Protein 3TQV (pdb70)

CATH classification: 3.90.1170.20 (+1 more: 3.20.20.70)

Structure (mmCIF, N/CA/C/O backbone):
data_3TQV
#
_entry.id   3TQV
#
_cell.length_a   74.780
_cell.length_b   46.474
_cell.length_c   99.814
_cell.angle_alpha   90.000
_cell.angle_beta   108.260
_cell.angle_gamma   90.000
#
_symmetry.space_group_name_H-M   'P 1 21 1'
#
loop_
_entity.id
_entity.type
_entity.pdbx_description
1 polymer 'Nicotinate-nucleotide pyrophosphorylase'
2 non-polymer 'PHOSPHATE ION'
3 water water
#
loop_
_atom_site.group_PDB
_atom_site.id
_atom_site.type_symbol
_atom_site.label_atom_id
_atom_site.label_alt_id
_atom_site.label_comp_id
_atom_site.label_asym_id
_atom_site.label_entity_id
_atom_site.label_seq_id
_atom_site.pdbx_PDB_ins_code
_atom_site.Cartn_x
_atom_site.Cartn_y
_atom_site.Cartn_z
_atom_site.occupancy
_atom_site.B_iso_or_equiv
_atom_site.auth_seq_id
_atom_site.auth_comp_id
_atom_site.auth_asym_id
_atom_site.auth_atom_id
_atom_site.pdbx_PDB_model_num
ATOM 1 N N . ASN A 1 7 ? -13.227 14.098 13.050 1.00 36.67 7 ASN A N 1
ATOM 2 C CA . ASN A 1 7 ? -14.013 13.193 12.216 1.00 36.75 7 ASN A CA 1
ATOM 3 C C . ASN A 1 7 ? -14.805 12.117 12.994 1.00 36.70 7 ASN A C 1
ATOM 4 O O . ASN A 1 7 ? -16.033 11.975 12.844 1.00 36.83 7 ASN A O 1
ATOM 9 N N . THR A 1 8 ? -14.072 11.331 13.780 1.00 36.54 8 THR A N 1
ATOM 10 C CA . THR A 1 8 ? -14.639 10.374 14.729 1.00 36.50 8 THR A CA 1
ATOM 11 C C . THR A 1 8 ? -14.756 11.066 16.101 1.00 36.44 8 THR A C 1
ATOM 12 O O . THR A 1 8 ? -14.131 12.102 16.331 1.00 36.41 8 THR A O 1
ATOM 16 N N . ASP A 1 9 ? -15.540 10.496 17.008 1.00 43.92 9 ASP A N 1
ATOM 17 C CA . ASP A 1 9 ? -15.585 10.977 18.383 1.00 50.67 9 ASP A CA 1
ATOM 18 C C . ASP A 1 9 ? -14.236 10.827 19.057 1.00 50.88 9 ASP A C 1
ATOM 19 O O . ASP A 1 9 ? -13.678 9.735 19.076 1.00 44.22 9 ASP A O 1
ATOM 24 N N . GLN A 1 10 ? -13.712 11.906 19.630 1.00 36.32 10 GLN A N 1
ATOM 25 C CA . GLN A 1 10 ? -12.454 11.814 20.365 1.00 32.57 10 GLN A CA 1
ATOM 26 C C . GLN A 1 10 ? -12.694 11.760 21.875 1.00 34.60 10 GLN A C 1
ATOM 27 O O . GLN A 1 10 ? -13.628 12.363 22.396 1.00 34.52 10 GLN A O 1
ATOM 33 N N . ILE A 1 11 ? -11.846 11.011 22.568 1.00 29.41 11 ILE A N 1
ATOM 34 C CA . ILE A 1 11 ? -12.063 10.681 23.968 1.00 26.33 11 ILE A CA 1
ATOM 35 C C . ILE A 1 11 ? -11.156 11.531 24.844 1.00 33.76 11 ILE A C 1
ATOM 36 O O . ILE A 1 11 ? -9.988 11.199 25.075 1.00 32.16 11 ILE A O 1
ATOM 41 N N . ASN A 1 12 ? -11.712 12.635 25.324 1.00 28.15 12 ASN A N 1
ATOM 42 C CA . ASN A 1 12 ? -10.956 13.619 26.079 1.00 25.97 12 ASN A CA 1
ATOM 43 C C . ASN A 1 12 ? -11.242 13.535 27.579 1.00 32.42 12 ASN A C 1
ATOM 44 O O . ASN A 1 12 ? -10.737 14.327 28.378 1.00 33.55 12 ASN A O 1
ATOM 49 N N . LYS A 1 13 ? -12.053 12.545 27.934 1.00 34.88 13 LYS A N 1
ATOM 50 C CA . LYS A 1 13 ? -12.365 12.226 29.314 1.00 34.99 13 LYS A CA 1
ATOM 51 C C . LYS A 1 13 ? -12.979 10.831 29.384 1.00 33.52 13 LYS A C 1
ATOM 52 O O . LYS A 1 13 ? -13.809 10.459 28.556 1.00 36.07 13 LYS A O 1
ATOM 58 N N . VAL A 1 14 ? -12.573 10.065 30.383 1.00 21.17 14 VAL A N 1
ATOM 59 C CA . VAL A 1 14 ? -13.185 8.780 30.658 1.00 17.35 14 VAL A CA 1
ATOM 60 C C . VAL A 1 14 ? -14.411 8.944 31.548 1.00 22.02 14 VAL A C 1
ATOM 61 O O . VAL A 1 14 ? -14.320 9.520 32.631 1.00 29.14 14 VAL A O 1
ATOM 65 N N . PRO A 1 15 ? -15.556 8.416 31.112 1.00 30.67 15 PRO A N 1
ATOM 66 C CA . PRO A 1 15 ? -16.800 8.645 31.859 1.00 28.45 15 PRO A CA 1
ATOM 67 C C . PRO A 1 15 ? -16.684 8.196 33.317 1.00 23.31 15 PRO A C 1
ATOM 68 O O . PRO A 1 15 ? -16.103 7.140 33.591 1.00 23.47 15 PRO A O 1
ATOM 72 N N . ASN A 1 16 ? -17.244 8.980 34.236 1.00 21.58 16 ASN A N 1
ATOM 73 C CA . ASN A 1 16 ? -17.044 8.728 35.656 1.00 20.41 16 ASN A CA 1
ATOM 74 C C . ASN A 1 16 ? -17.292 7.286 36.074 1.00 14.32 16 ASN A C 1
ATOM 75 O O . ASN A 1 16 ? -16.458 6.682 36.749 1.00 13.19 16 ASN A O 1
ATOM 80 N N . ASP A 1 17 ? -18.431 6.726 35.687 1.00 39.90 17 ASP A N 1
ATOM 81 C CA . ASP A 1 17 ? -18.778 5.403 36.193 1.00 39.10 17 ASP A CA 1
ATOM 82 C C . ASP A 1 17 ? -17.793 4.331 35.747 1.00 38.59 17 ASP A C 1
ATOM 83 O O . ASP A 1 17 ? -17.434 3.454 36.531 1.00 41.63 17 ASP A O 1
ATOM 88 N N . ILE A 1 18 ? -17.335 4.409 34.505 1.00 24.42 18 ILE A N 1
ATOM 89 C CA . ILE A 1 18 ? -16.239 3.551 34.093 1.00 25.04 18 ILE A CA 1
ATOM 90 C C . ILE A 1 18 ? -15.077 3.647 35.100 1.00 22.49 18 ILE A C 1
ATOM 91 O O . ILE A 1 18 ? -14.626 2.629 35.613 1.00 22.73 18 ILE A O 1
ATOM 96 N N . VAL A 1 19 ? -14.608 4.857 35.401 1.00 15.92 19 VAL A N 1
ATOM 97 C CA . VAL A 1 19 ? -13.512 5.025 36.353 1.00 17.95 19 VAL A CA 1
ATOM 98 C C . VAL A 1 19 ? -13.880 4.450 37.715 1.00 17.73 19 VAL A C 1
ATOM 99 O O . VAL A 1 19 ? -13.060 3.828 38.392 1.00 16.79 19 VAL A O 1
ATOM 103 N N . THR A 1 20 ? -15.125 4.646 38.114 1.00 17.74 20 THR A N 1
ATOM 104 C CA . THR A 1 20 ? -15.555 4.177 39.413 1.00 19.63 20 THR A CA 1
ATOM 105 C C . THR A 1 20 ? -15.569 2.659 39.505 1.00 21.77 20 THR A C 1
ATOM 106 O O . THR A 1 20 ? -15.042 2.073 40.462 1.00 21.33 20 THR A O 1
ATOM 110 N N . ARG A 1 21 ? -16.171 2.031 38.501 1.00 24.84 21 ARG A N 1
ATOM 111 C CA . ARG A 1 21 ? -16.326 0.584 38.466 1.00 26.60 21 ARG A CA 1
ATOM 112 C C . ARG A 1 21 ? -14.965 -0.114 38.353 1.00 24.33 21 ARG A C 1
ATOM 113 O O . ARG A 1 21 ? -14.720 -1.139 38.996 1.00 29.72 21 ARG A O 1
ATOM 121 N N . LEU A 1 22 ? -14.071 0.453 37.548 1.00 23.03 22 LEU A N 1
ATOM 122 C CA . LEU A 1 22 ? -12.727 -0.088 37.439 1.00 22.19 22 LEU A CA 1
ATOM 123 C C . LEU A 1 22 ? -12.001 -0.041 38.783 1.00 23.99 22 LEU A C 1
ATOM 124 O O . LEU A 1 22 ? -11.555 -1.070 39.289 1.00 22.51 22 LEU A O 1
ATOM 129 N N . VAL A 1 23 ? -11.893 1.152 39.358 1.00 18.92 23 VAL A N 1
ATOM 130 C CA . VAL A 1 23 ? -11.238 1.330 40.652 1.00 16.78 23 VAL A CA 1
ATOM 131 C C . VAL A 1 23 ? -11.838 0.433 41.745 1.00 16.90 23 VAL A C 1
ATOM 132 O O . VAL A 1 23 ? -11.110 -0.228 42.490 1.00 19.00 23 VAL A O 1
ATOM 136 N N . ARG A 1 24 ? -13.162 0.393 41.830 1.00 14.31 24 ARG A N 1
ATOM 137 C CA . ARG A 1 24 ? -13.822 -0.506 42.777 1.00 16.06 24 ARG A CA 1
ATOM 138 C C . ARG A 1 24 ? -13.376 -1.984 42.660 1.00 13.88 24 ARG A C 1
ATOM 139 O O . ARG A 1 24 ? -12.982 -2.612 43.651 1.00 11.67 24 ARG A O 1
ATOM 147 N N . GLU A 1 25 ? -13.440 -2.549 41.460 1.00 19.90 25 GLU A N 1
ATOM 148 C CA . GLU A 1 25 ? -13.066 -3.950 41.282 1.00 27.53 25 GLU A CA 1
ATOM 149 C C . GLU A 1 25 ? -11.577 -4.226 41.554 1.00 21.65 25 GLU A C 1
ATOM 150 O O . GLU A 1 25 ? -11.214 -5.293 42.051 1.00 17.85 25 GLU A O 1
ATOM 156 N N . SER A 1 26 ? -10.722 -3.257 41.244 1.00 19.03 26 SER A N 1
ATOM 157 C CA . SER A 1 26 ? -9.285 -3.431 41.417 1.00 14.51 26 SER A CA 1
ATOM 158 C C . SER A 1 26 ? -8.886 -3.296 42.870 1.00 16.01 26 SER A C 1
ATOM 159 O O . SER A 1 26 ? -7.926 -3.930 43.315 1.00 16.93 26 SER A O 1
ATOM 162 N N . LEU A 1 27 ? -9.617 -2.463 43.609 1.00 15.93 27 LEU A N 1
ATOM 163 C CA . LEU A 1 27 ? -9.448 -2.384 45.063 1.00 16.76 27 LEU A CA 1
ATOM 164 C C . LEU A 1 27 ? -9.930 -3.700 45.691 1.00 15.52 27 LEU A C 1
ATOM 165 O O . LEU A 1 27 ? -9.227 -4.328 46.494 1.00 15.04 27 LEU A O 1
ATOM 170 N N . ALA A 1 28 ? -11.122 -4.132 45.301 1.00 17.85 28 ALA A N 1
ATOM 171 C CA . ALA A 1 28 ? -11.680 -5.362 45.840 1.00 16.47 28 ALA A CA 1
ATOM 172 C C . ALA A 1 28 ? -10.715 -6.531 45.648 1.00 16.28 28 ALA A C 1
ATOM 173 O O . ALA A 1 28 ? -10.428 -7.279 46.586 1.00 22.63 28 ALA A O 1
ATOM 175 N N . GLU A 1 29 ? -10.208 -6.680 44.433 1.00 21.89 29 GLU A N 1
ATOM 176 C CA . GLU A 1 29 ? -9.362 -7.807 44.097 1.00 22.78 29 GLU A CA 1
ATOM 177 C C . GLU A 1 29 ? -8.055 -7.768 44.877 1.00 18.10 29 GLU A C 1
ATOM 178 O O . GLU A 1 29 ? -7.401 -8.802 45.053 1.00 23.64 29 GLU A O 1
ATOM 184 N N . ASP A 1 30 ? -7.648 -6.587 45.330 1.00 15.42 30 ASP A N 1
ATOM 185 C CA . ASP A 1 30 ? -6.393 -6.494 46.077 1.00 13.99 30 ASP A CA 1
ATOM 186 C C . ASP A 1 30 ? -6.629 -6.544 47.610 1.00 15.31 30 ASP A C 1
ATOM 187 O O . ASP A 1 30 ? -5.840 -7.141 48.356 1.00 17.71 30 ASP A O 1
ATOM 192 N N . ILE A 1 31 ? -7.727 -5.935 48.052 1.00 10.18 31 ILE A N 1
ATOM 193 C CA . ILE A 1 31 ? -7.915 -5.614 49.460 1.00 15.31 31 ILE A CA 1
ATOM 194 C C . ILE A 1 31 ? -8.686 -6.717 50.192 1.00 18.40 31 ILE A C 1
ATOM 195 O O . ILE A 1 31 ? -8.313 -7.110 51.308 1.00 17.57 31 ILE A O 1
ATOM 200 N N . ALA A 1 32 ? -9.765 -7.199 49.569 1.00 23.66 32 ALA A N 1
ATOM 201 C CA . ALA A 1 32 ? -10.674 -8.146 50.212 1.00 23.67 32 ALA A CA 1
ATOM 202 C C . ALA A 1 32 ? -11.034 -7.698 51.630 1.00 30.73 32 ALA A C 1
ATOM 203 O O . ALA A 1 32 ? -11.298 -6.520 51.860 1.00 28.29 32 ALA A O 1
ATOM 205 N N . THR A 1 33 ? -11.035 -8.635 52.573 1.00 29.35 33 THR A N 1
ATOM 206 C CA . THR A 1 33 ? -11.370 -8.339 53.967 1.00 28.54 33 THR A CA 1
ATOM 207 C C . THR A 1 33 ? -10.554 -7.197 54.578 1.00 38.37 33 THR A C 1
ATOM 208 O O . THR A 1 33 ? -10.956 -6.621 55.599 1.00 44.60 33 THR A O 1
ATOM 212 N N . GLY A 1 34 ? -9.404 -6.887 53.980 1.00 27.66 34 GLY A N 1
ATOM 213 C CA . GLY A 1 34 ? -8.632 -5.739 54.408 1.00 23.71 34 GLY A CA 1
ATOM 214 C C . GLY A 1 34 ? -7.148 -6.004 54.405 1.00 21.96 34 GLY A C 1
ATOM 215 O O . GLY A 1 34 ? -6.747 -7.146 54.570 1.00 21.79 34 GLY A O 1
ATOM 216 N N . ASP A 1 35 ? -6.348 -4.953 54.204 1.00 22.38 35 ASP A N 1
ATOM 217 C CA . ASP A 1 35 ? -4.891 -5.056 54.212 1.00 20.73 35 ASP A CA 1
ATOM 218 C C . ASP A 1 35 ? -4.351 -5.395 55.601 1.00 27.12 35 ASP A C 1
ATOM 219 O O . ASP A 1 35 ? -4.263 -4.534 56.486 1.00 32.36 35 ASP A O 1
ATOM 224 N N . ILE A 1 36 ? -3.961 -6.653 55.766 1.00 27.40 36 ILE A N 1
ATOM 225 C CA . ILE A 1 36 ? -3.521 -7.150 57.058 1.00 31.53 36 ILE A CA 1
ATOM 226 C C . ILE A 1 36 ? -2.177 -6.593 57.531 1.00 33.83 36 ILE A C 1
ATOM 227 O O . ILE A 1 36 ? -1.942 -6.530 58.733 1.00 36.56 36 ILE A O 1
ATOM 232 N N . THR A 1 37 ? -1.308 -6.192 56.602 1.00 26.01 37 THR A N 1
ATOM 233 C CA . THR A 1 37 ? 0.054 -5.758 56.944 1.00 27.38 37 THR A CA 1
ATOM 234 C C . THR A 1 37 ? 0.088 -4.300 57.416 1.00 30.11 37 THR A C 1
ATOM 235 O O . THR A 1 37 ? 1.026 -3.871 58.097 1.00 28.35 37 THR A O 1
ATOM 239 N N . ALA A 1 38 ? -0.954 -3.555 57.048 1.00 33.58 38 ALA A N 1
ATOM 240 C CA . ALA A 1 38 ? -1.097 -2.146 57.412 1.00 31.91 38 ALA A CA 1
ATOM 241 C C . ALA A 1 38 ? -1.377 -1.927 58.898 1.00 36.96 38 ALA A C 1
ATOM 242 O O . ALA A 1 38 ? -1.158 -0.836 59.423 1.00 36.03 38 ALA A O 1
ATOM 244 N N . GLN A 1 39 ? -1.859 -2.963 59.571 1.00 37.62 39 GLN A N 1
ATOM 245 C CA . GLN A 1 39 ? -2.167 -2.866 60.989 1.00 41.73 39 GLN A CA 1
ATOM 246 C C . GLN A 1 39 ? -0.919 -2.766 61.855 1.00 43.25 39 GLN A C 1
ATOM 247 O O . GLN A 1 39 ? -0.981 -2.379 63.023 1.00 49.86 39 GLN A O 1
ATOM 253 N N . LEU A 1 40 ? 0.212 -3.115 61.260 1.00 33.34 40 LEU A N 1
ATOM 254 C CA . LEU A 1 40 ? 1.496 -3.077 61.928 1.00 38.96 40 LEU A CA 1
ATOM 255 C C . LEU A 1 40 ? 2.026 -1.652 61.926 1.00 35.78 40 LEU A C 1
ATOM 256 O O . LEU A 1 40 ? 2.861 -1.284 62.758 1.00 47.36 40 LEU A O 1
ATOM 261 N N . ALA A 1 41 ? 1.532 -0.853 60.985 1.00 20.31 41 ALA A N 1
ATOM 262 C CA . ALA A 1 41 ? 1.941 0.537 60.862 1.00 21.06 41 ALA A CA 1
ATOM 263 C C . ALA A 1 41 ? 1.161 1.447 61.809 1.00 26.85 41 ALA A C 1
ATOM 264 O O . ALA A 1 41 ? 0.017 1.163 62.170 1.00 24.68 41 ALA A O 1
ATOM 266 N N . GLU A 1 42 ? 1.808 2.543 62.200 1.00 47.27 42 GLU A N 1
ATOM 267 C CA . GLU A 1 42 ? 1.243 3.528 63.113 1.00 48.38 42 GLU A CA 1
ATOM 268 C C . GLU A 1 42 ? -0.015 4.184 62.565 1.00 44.65 42 GLU A C 1
ATOM 269 O O . GLU A 1 42 ? -0.032 4.647 61.435 1.00 42.15 42 GLU A O 1
ATOM 275 N N . ASP A 1 43 ? -1.061 4.250 63.374 1.00 44.96 43 ASP A N 1
ATOM 276 C CA . ASP A 1 43 ? -2.290 4.903 62.943 1.00 41.19 43 ASP A CA 1
ATOM 277 C C . ASP A 1 43 ? -2.139 6.430 62.976 1.00 44.57 43 ASP A C 1
ATOM 278 O O . ASP A 1 43 ? -2.866 7.121 63.683 1.00 50.00 43 ASP A O 1
ATOM 283 N N . ILE A 1 44 ? -1.202 6.946 62.187 1.00 43.38 44 ILE A N 1
ATOM 284 C CA . ILE A 1 44 ? -0.782 8.343 62.257 1.00 44.01 44 ILE A CA 1
ATOM 285 C C . ILE A 1 44 ? -0.844 9.005 60.878 1.00 41.66 44 ILE A C 1
ATOM 286 O O . ILE A 1 44 ? -0.799 8.331 59.860 1.00 36.57 44 ILE A O 1
ATOM 291 N N . ASP A 1 45 ? -0.962 10.324 60.834 1.00 38.39 45 ASP A N 1
ATOM 292 C CA . ASP A 1 45 ? -0.857 11.013 59.555 1.00 37.45 45 ASP A CA 1
ATOM 293 C C . ASP A 1 45 ? 0.594 11.113 59.112 1.00 40.31 45 ASP A C 1
ATOM 294 O O . ASP A 1 45 ? 1.507 11.261 59.929 1.00 44.01 45 ASP A O 1
ATOM 299 N N . THR A 1 46 ? 0.802 11.025 57.809 1.00 29.85 46 THR A N 1
ATOM 300 C CA . THR A 1 46 ? 2.119 11.242 57.237 1.00 22.12 46 THR A CA 1
ATOM 301 C C . THR A 1 46 ? 1.996 11.875 55.858 1.00 24.07 46 THR A C 1
ATOM 302 O O . THR A 1 46 ? 0.932 12.354 55.455 1.00 26.01 46 THR A O 1
ATOM 306 N N . THR A 1 47 ? 3.092 11.853 55.128 1.00 18.93 47 THR A N 1
ATOM 307 C CA . THR A 1 47 ? 3.169 12.548 53.867 1.00 18.44 47 THR A CA 1
ATOM 308 C C . THR A 1 47 ? 3.767 11.579 52.876 1.00 14.36 47 THR A C 1
ATOM 309 O O . THR A 1 47 ? 4.391 10.598 53.281 1.00 12.67 47 THR A O 1
ATOM 313 N N . ALA A 1 48 ? 3.593 11.837 51.583 1.00 16.76 48 ALA A N 1
ATOM 314 C CA . ALA A 1 48 ? 4.277 11.025 50.578 1.00 13.90 48 ALA A CA 1
ATOM 315 C C . ALA A 1 48 ? 4.309 11.680 49.212 1.00 11.97 48 ALA A C 1
ATOM 316 O O . ALA A 1 48 ? 3.565 12.592 48.940 1.00 15.20 48 ALA A O 1
ATOM 318 N N . PHE A 1 49 ? 5.172 11.192 48.343 1.00 22.05 49 PHE A N 1
ATOM 319 C CA . PHE A 1 49 ? 5.196 11.687 46.984 1.00 26.03 49 PHE A CA 1
ATOM 320 C C . PHE A 1 49 ? 5.473 10.549 46.010 1.00 22.69 49 PHE A C 1
ATOM 321 O O . PHE A 1 49 ? 6.044 9.521 46.378 1.00 16.21 49 PHE A O 1
ATOM 329 N N . CYS A 1 50 ? 5.024 10.722 44.774 1.00 21.05 50 CYS A N 1
ATOM 330 C CA . CYS A 1 50 ? 5.198 9.695 43.766 1.00 22.80 50 CYS A CA 1
ATOM 331 C C . CYS A 1 50 ? 6.132 10.221 42.702 1.00 18.61 50 CYS A C 1
ATOM 332 O O . CYS A 1 50 ? 5.939 11.324 42.179 1.00 20.43 50 CYS A O 1
ATOM 335 N N . ILE A 1 51 ? 7.144 9.427 42.384 1.00 12.80 51 ILE A N 1
ATOM 336 C CA . ILE A 1 51 ? 8.139 9.843 41.429 1.00 16.98 51 ILE A CA 1
ATOM 337 C C . ILE A 1 51 ? 8.170 8.905 40.223 1.00 16.25 51 ILE A C 1
ATOM 338 O O . ILE A 1 51 ? 7.992 7.688 40.370 1.00 12.35 51 ILE A O 1
ATOM 343 N N . THR A 1 52 ? 8.379 9.473 39.036 1.00 24.06 52 THR A N 1
ATOM 344 C CA . THR A 1 52 ? 8.637 8.686 37.822 1.00 22.25 52 THR A CA 1
ATOM 345 C C . THR A 1 52 ? 10.132 8.479 37.662 1.00 26.88 52 THR A C 1
ATOM 346 O O . THR A 1 52 ? 10.892 9.410 37.846 1.00 22.25 52 THR A O 1
ATOM 350 N N . ARG A 1 53 ? 10.556 7.273 37.301 1.00 23.60 53 ARG A N 1
ATOM 351 C CA . ARG A 1 53 ? 11.977 7.011 37.098 1.00 22.05 53 ARG A CA 1
ATOM 352 C C . ARG A 1 53 ? 12.394 7.076 35.613 1.00 19.02 53 ARG A C 1
ATOM 353 O O . ARG A 1 53 ? 13.480 6.639 35.232 1.00 15.82 53 ARG A O 1
ATOM 361 N N . GLU A 1 54 ? 11.528 7.634 34.780 1.00 17.05 54 GLU A N 1
ATOM 362 C CA . GLU A 1 54 ? 11.840 7.812 33.363 1.00 20.40 54 GLU A CA 1
ATOM 363 C C . GLU A 1 54 ? 10.966 8.898 32.759 1.00 19.79 54 GLU A C 1
ATOM 364 O O . GLU A 1 54 ? 9.953 9.269 33.324 1.00 22.78 54 GLU A O 1
ATOM 370 N N . GLU A 1 55 ? 11.372 9.420 31.613 1.00 30.48 55 GLU A N 1
ATOM 371 C CA . GLU A 1 55 ? 10.548 10.402 30.944 1.00 32.85 55 GLU A CA 1
ATOM 372 C C . GLU A 1 55 ? 9.265 9.733 30.499 1.00 29.96 55 GLU A C 1
ATOM 373 O O . GLU A 1 55 ? 9.249 8.541 30.178 1.00 31.22 55 GLU A O 1
ATOM 387 N N . ILE A 1 57 ? 4.697 10.415 29.408 1.00 21.04 57 ILE A N 1
ATOM 388 C CA . ILE A 1 57 ? 3.471 11.215 29.325 1.00 16.36 57 ILE A CA 1
ATOM 389 C C . ILE A 1 57 ? 2.495 10.724 30.371 1.00 14.65 57 ILE A C 1
ATOM 390 O O . ILE A 1 57 ? 2.237 9.527 30.476 1.00 18.53 57 ILE A O 1
ATOM 395 N N . LEU A 1 58 ? 1.932 11.645 31.133 1.00 13.87 58 LEU A N 1
ATOM 396 C CA . LEU A 1 58 ? 1.080 11.254 32.242 1.00 16.59 58 LEU A CA 1
ATOM 397 C C . LEU A 1 58 ? -0.364 10.958 31.830 1.00 17.45 58 LEU A C 1
ATOM 398 O O . LEU A 1 58 ? -0.969 11.669 31.021 1.00 22.04 58 LEU A O 1
ATOM 403 N N . CYS A 1 59 ? -0.895 9.878 32.381 1.00 15.99 59 CYS A N 1
ATOM 404 C CA . CYS A 1 59 ? -2.283 9.515 32.185 1.00 15.33 59 CYS A CA 1
ATOM 405 C C . CYS A 1 59 ? -2.747 8.653 33.373 1.00 14.14 59 CYS A C 1
ATOM 406 O O . CYS A 1 59 ? -1.993 7.797 33.848 1.00 17.13 59 CYS A O 1
ATOM 409 N N . GLY A 1 60 ? -3.969 8.904 33.860 1.00 16.41 60 GLY A N 1
ATOM 410 C CA . GLY A 1 60 ? -4.521 8.198 35.009 1.00 20.33 60 GLY A CA 1
ATOM 411 C C . GLY A 1 60 ? -4.880 9.018 36.249 1.00 24.46 60 GLY A C 1
ATOM 412 O O . GLY A 1 60 ? -5.322 8.455 37.250 1.00 24.70 60 GLY A O 1
ATOM 413 N N . GLN A 1 61 ? -4.688 10.338 36.195 1.00 23.19 61 GLN A N 1
ATOM 414 C CA . GLN A 1 61 ? -5.202 11.230 37.239 1.00 27.08 61 GLN A CA 1
ATOM 415 C C . GLN A 1 61 ? -6.557 10.774 37.784 1.00 28.45 61 GLN A C 1
ATOM 416 O O . GLN A 1 61 ? -6.677 10.427 38.962 1.00 29.97 61 GLN A O 1
ATOM 422 N N . ASP A 1 62 ? -7.566 10.791 36.914 1.00 27.54 62 ASP A N 1
ATOM 423 C CA . ASP A 1 62 ? -8.933 10.420 37.279 1.00 29.66 62 ASP A CA 1
ATOM 424 C C . ASP A 1 62 ? -9.010 9.134 38.106 1.00 26.37 62 ASP A C 1
ATOM 425 O O . ASP A 1 62 ? -9.862 9.003 38.993 1.00 24.36 62 ASP A O 1
ATOM 430 N N . PHE A 1 63 ? -8.121 8.188 37.810 1.00 25.98 63 PHE A N 1
ATOM 431 C CA . PHE A 1 63 ? -8.114 6.896 38.495 1.00 27.46 63 PHE A CA 1
ATOM 432 C C . PHE A 1 63 ? -7.453 6.963 39.876 1.00 21.30 63 PHE A C 1
ATOM 433 O O . PHE A 1 63 ? -7.945 6.392 40.841 1.00 18.97 63 PHE A O 1
ATOM 441 N N . ALA A 1 64 ? -6.323 7.651 39.954 1.00 11.89 64 ALA A N 1
ATOM 442 C CA . ALA A 1 64 ? -5.653 7.877 41.228 1.00 13.60 64 ALA A CA 1
ATOM 443 C C . ALA A 1 64 ? -6.582 8.604 42.209 1.00 15.25 64 ALA A C 1
ATOM 444 O O . ALA A 1 64 ? -6.810 8.117 43.329 1.00 13.71 64 ALA A O 1
ATOM 446 N N . ASN A 1 65 ? -7.114 9.753 41.772 1.00 20.87 65 ASN A N 1
ATOM 447 C CA . ASN A 1 65 ? -8.120 10.505 42.522 1.00 28.73 65 ASN A CA 1
ATOM 448 C C . ASN A 1 65 ? -9.252 9.602 43.015 1.00 26.87 65 ASN A C 1
ATOM 449 O O . ASN A 1 65 ? -9.619 9.621 44.201 1.00 26.37 65 ASN A O 1
ATOM 454 N N . GLU A 1 66 ? -9.816 8.830 42.085 1.00 29.67 66 GLU A N 1
ATOM 455 C CA . GLU A 1 66 ? -10.978 8.011 42.374 1.00 26.91 66 GLU A CA 1
ATOM 456 C C . GLU A 1 66 ? -10.645 6.917 43.372 1.00 28.42 66 GLU A C 1
ATOM 457 O O . GLU A 1 66 ? -11.442 6.621 44.263 1.00 30.12 66 GLU A O 1
ATOM 463 N N . VAL A 1 67 ? -9.462 6.331 43.242 1.00 14.92 67 VAL A N 1
ATOM 464 C CA . VAL A 1 67 ? -8.977 5.409 44.264 1.00 13.42 67 VAL A CA 1
ATOM 465 C C . VAL A 1 67 ? -8.987 6.075 45.635 1.00 13.81 67 VAL A C 1
ATOM 466 O O . VAL A 1 67 ? -9.535 5.516 46.596 1.00 14.24 67 VAL A O 1
ATOM 470 N N . ILE A 1 68 ? -8.379 7.258 45.731 1.00 16.72 68 ILE A N 1
ATOM 471 C CA . ILE A 1 68 ? -8.334 7.993 47.000 1.00 15.73 68 ILE A CA 1
ATOM 472 C C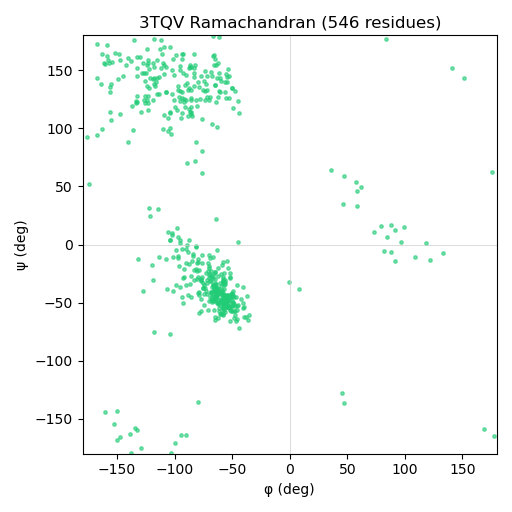 . ILE A 1 68 ? -9.729 8.100 47.607 1.00 19.62 68 ILE A C 1
ATOM 473 O O . ILE A 1 68 ? -9.954 7.750 48.772 1.00 18.33 68 ILE A O 1
ATOM 478 N N . ASN A 1 69 ? -10.651 8.583 46.776 1.00 27.25 69 ASN A N 1
ATOM 479 C CA . ASN A 1 69 ? -12.054 8.823 47.112 1.00 23.97 69 ASN A CA 1
ATOM 480 C C . ASN A 1 69 ? -12.800 7.598 47.649 1.00 22.12 69 ASN A C 1
ATOM 481 O O . ASN A 1 69 ? -13.717 7.721 48.459 1.00 24.70 69 ASN A O 1
ATOM 486 N N . GLN A 1 70 ? -12.425 6.417 47.167 1.00 14.23 70 GLN A N 1
ATOM 487 C CA . GLN A 1 70 ? -13.086 5.191 47.586 1.00 14.00 70 GLN A CA 1
ATOM 488 C C . GLN A 1 70 ? -12.445 4.663 48.853 1.00 13.11 70 GLN A C 1
ATOM 489 O O . GLN A 1 70 ? -13.141 4.112 49.726 1.00 12.76 70 GLN A O 1
ATOM 495 N N . LEU A 1 71 ? -11.131 4.862 48.970 1.00 20.70 71 LEU A N 1
ATOM 496 C CA . LEU A 1 71 ? -10.420 4.437 50.165 1.00 21.41 71 LEU A CA 1
ATOM 497 C C . LEU A 1 71 ? -10.554 5.370 51.379 1.00 23.14 71 LEU A C 1
ATOM 498 O O . LEU A 1 71 ? -11.007 4.951 52.443 1.00 24.14 71 LEU A O 1
ATOM 503 N N . ASP A 1 72 ? -10.154 6.625 51.232 1.00 15.41 72 ASP A N 1
ATOM 504 C CA . ASP A 1 72 ? -10.119 7.531 52.370 1.00 17.59 72 ASP A CA 1
ATOM 505 C C . ASP A 1 72 ? -10.037 8.983 51.905 1.00 22.61 72 ASP A C 1
ATOM 506 O O . ASP A 1 72 ? -8.956 9.492 51.561 1.00 24.47 72 ASP A O 1
ATOM 511 N N . LYS A 1 73 ? -11.196 9.639 51.910 1.00 22.00 73 LYS A N 1
ATOM 512 C CA . LYS A 1 73 ? -11.323 11.025 51.456 1.00 30.85 73 LYS A CA 1
ATOM 513 C C . LYS A 1 73 ? -10.517 11.998 52.323 1.00 27.82 73 LYS A C 1
ATOM 514 O O . LYS A 1 73 ? -10.418 13.177 52.020 1.00 29.92 73 LYS A O 1
ATOM 520 N N . ASN A 1 74 ? -9.919 11.482 53.385 1.00 27.37 74 ASN A N 1
ATOM 521 C CA . ASN A 1 74 ? -9.036 12.279 54.217 1.00 32.42 74 ASN A CA 1
ATOM 522 C C . ASN A 1 74 ? -7.626 12.464 53.655 1.00 32.30 74 ASN A C 1
ATOM 523 O O . ASN A 1 74 ? -6.888 13.327 54.125 1.00 34.23 74 ASN A O 1
ATOM 528 N N . ILE A 1 75 ? -7.255 11.658 52.657 1.00 24.17 75 ILE A N 1
ATOM 529 C CA . ILE A 1 75 ? -6.001 11.861 51.935 1.00 26.40 75 ILE A CA 1
ATOM 530 C C . ILE A 1 75 ? -6.110 13.099 51.043 1.00 30.57 75 ILE A C 1
ATOM 531 O O . ILE A 1 75 ? -7.046 13.225 50.260 1.00 28.63 75 ILE A O 1
ATOM 536 N N . GLN A 1 76 ? -5.159 14.020 51.177 1.00 46.68 76 GLN A N 1
ATOM 537 C CA . GLN A 1 76 ? -5.079 15.167 50.282 1.00 44.89 76 GLN A CA 1
ATOM 538 C C . GLN A 1 76 ? -4.070 14.888 49.180 1.00 39.44 76 GLN A C 1
ATOM 539 O O . GLN A 1 76 ? -2.958 14.441 49.448 1.00 45.41 76 GLN A O 1
ATOM 545 N N . ILE A 1 77 ? -4.455 15.168 47.941 1.00 29.32 77 ILE A N 1
ATOM 546 C CA . ILE A 1 77 ? -3.556 14.994 46.806 1.00 26.33 77 ILE A CA 1
ATOM 547 C C . ILE A 1 77 ? -3.298 16.327 46.113 1.00 20.94 77 ILE A C 1
ATOM 548 O O . ILE A 1 77 ? -4.208 17.133 45.933 1.00 17.34 77 ILE A O 1
ATOM 553 N N . THR A 1 78 ? -2.049 16.564 45.739 1.00 20.92 78 THR A N 1
ATOM 554 C CA . THR A 1 78 ? -1.705 17.733 44.957 1.00 20.22 78 THR A CA 1
ATOM 555 C C . THR A 1 78 ? -0.958 17.286 43.719 1.00 21.44 78 THR A C 1
ATOM 556 O O . THR A 1 78 ? 0.098 16.663 43.828 1.00 19.66 78 THR A O 1
ATOM 560 N N . TRP A 1 79 ? -1.490 17.621 42.547 1.00 24.80 79 TRP A N 1
ATOM 561 C CA . TRP A 1 79 ? -0.850 17.258 41.287 1.00 23.51 79 TRP A CA 1
ATOM 562 C C . TRP A 1 79 ? 0.137 18.314 40.780 1.00 28.63 79 TRP A C 1
ATOM 563 O O . TRP A 1 79 ? -0.216 19.484 40.613 1.00 30.65 79 TRP A O 1
ATOM 574 N N . LEU A 1 80 ? 1.378 17.893 40.551 1.00 20.40 80 LEU A N 1
ATOM 575 C CA . LEU A 1 80 ? 2.422 18.762 39.993 1.00 18.64 80 LEU A CA 1
ATOM 576 C C . LEU A 1 80 ? 2.446 18.685 38.477 1.00 17.74 80 LEU A C 1
ATOM 577 O O . LEU A 1 80 ? 3.076 19.490 37.813 1.00 18.72 80 LEU A O 1
ATOM 582 N N . TYR A 1 81 ? 1.802 17.661 37.945 1.00 15.98 81 TYR A N 1
ATOM 583 C CA . TYR A 1 81 ? 1.665 17.479 36.514 1.00 16.56 81 TYR A CA 1
ATOM 584 C C . TYR A 1 81 ? 0.291 16.873 36.319 1.00 18.22 81 TYR A C 1
ATOM 585 O O . TYR A 1 81 ? -0.165 16.096 37.150 1.00 16.79 81 TYR A O 1
ATOM 594 N N . SER A 1 82 ? -0.360 17.241 35.226 1.00 17.41 82 SER A N 1
ATOM 595 C CA . SER A 1 82 ? -1.683 16.740 34.896 1.00 18.85 82 SER A CA 1
ATOM 596 C C . SER A 1 82 ? -1.655 15.778 33.695 1.00 19.09 82 SER A C 1
ATOM 597 O O . SER A 1 82 ? -0.633 15.623 33.014 1.00 15.09 82 SER A O 1
ATOM 600 N N . ASP A 1 83 ? -2.788 15.124 33.465 1.00 22.35 83 ASP A N 1
ATOM 601 C CA . ASP A 1 83 ? -2.959 14.205 32.354 1.00 25.32 83 ASP A CA 1
ATOM 602 C C . ASP A 1 83 ? -2.581 14.875 31.042 1.00 26.68 83 ASP A C 1
ATOM 603 O O . ASP A 1 83 ? -3.087 15.954 30.716 1.00 24.98 83 ASP A O 1
ATOM 608 N N . ALA A 1 84 ? -1.675 14.217 30.317 1.00 20.63 84 ALA A N 1
ATOM 609 C CA . ALA A 1 84 ? -1.296 14.529 28.937 1.00 22.43 84 ALA A CA 1
ATOM 610 C C . ALA A 1 84 ? -0.115 15.483 28.857 1.00 17.73 84 ALA A C 1
ATOM 611 O O . ALA A 1 84 ? 0.210 16.001 27.787 1.00 19.32 84 ALA A O 1
ATOM 613 N N . GLN A 1 85 ? 0.545 15.686 29.988 1.00 22.99 85 GLN A N 1
ATOM 614 C CA . GLN A 1 85 ? 1.781 16.459 30.015 1.00 24.51 85 GLN A CA 1
ATOM 615 C C . GLN A 1 85 ? 3.008 15.557 29.881 1.00 23.24 85 GLN A C 1
ATOM 616 O O . GLN A 1 85 ? 2.951 14.361 30.152 1.00 22.98 85 GLN A O 1
ATOM 622 N N . LYS A 1 86 ? 4.124 16.140 29.471 1.00 22.57 86 LYS A N 1
ATOM 623 C CA . LYS A 1 86 ? 5.373 15.409 29.464 1.00 23.92 86 LYS A CA 1
ATOM 624 C C . LYS A 1 86 ? 6.009 15.524 30.838 1.00 26.85 86 LYS A C 1
ATOM 625 O O . LYS A 1 86 ? 6.388 16.607 31.270 1.00 31.57 86 LYS A O 1
ATOM 631 N N . VAL A 1 87 ? 6.097 14.401 31.538 1.00 17.85 87 VAL A N 1
ATOM 632 C CA . VAL A 1 87 ? 6.762 14.377 32.826 1.00 16.56 87 VAL A CA 1
ATOM 633 C C . VAL A 1 87 ? 8.212 13.945 32.687 1.00 19.98 87 VAL A C 1
ATOM 634 O O . VAL A 1 87 ? 8.511 12.881 32.163 1.00 20.29 87 VAL A O 1
ATOM 638 N N . PRO A 1 88 ? 9.125 14.783 33.167 1.00 21.92 88 PRO A N 1
ATOM 639 C CA . PRO A 1 88 ? 10.558 14.488 33.090 1.00 21.65 88 PRO A CA 1
ATOM 640 C C . PRO A 1 88 ? 10.969 13.401 34.074 1.00 23.61 88 PRO A C 1
ATOM 641 O O . PRO A 1 88 ? 10.373 13.293 35.141 1.00 23.37 88 PRO A O 1
ATOM 645 N N . ALA A 1 89 ? 11.982 12.621 33.710 1.00 19.78 89 ALA A N 1
ATOM 646 C CA . ALA A 1 89 ? 12.540 11.603 34.595 1.00 26.79 89 ALA A CA 1
ATOM 647 C C . ALA A 1 89 ? 12.865 12.155 35.983 1.00 23.43 89 ALA A C 1
ATOM 648 O O . ALA A 1 89 ? 13.448 13.229 36.099 1.00 25.92 89 ALA A O 1
ATOM 650 N N . ASN A 1 90 ? 12.482 11.411 37.020 1.00 17.25 90 ASN A N 1
ATOM 651 C CA . ASN A 1 90 ? 12.811 11.750 38.409 1.00 18.38 90 ASN A CA 1
ATOM 652 C C . ASN A 1 90 ? 12.020 12.944 38.971 1.00 19.04 90 ASN A C 1
ATOM 653 O O . ASN A 1 90 ? 12.324 13.467 40.040 1.00 24.40 90 ASN A O 1
ATOM 658 N N . ALA A 1 91 ? 11.003 13.376 38.245 1.00 22.49 91 ALA A N 1
ATOM 659 C CA . ALA A 1 91 ? 10.152 14.433 38.737 1.00 20.84 91 ALA A CA 1
ATOM 660 C C . ALA A 1 91 ? 9.029 13.793 39.506 1.00 20.45 91 ALA A C 1
ATOM 661 O O . ALA A 1 91 ? 8.576 12.692 39.160 1.00 14.31 91 ALA A O 1
ATOM 663 N N . ARG A 1 92 ? 8.590 14.490 40.552 1.00 17.95 92 ARG A N 1
ATOM 664 C CA . ARG A 1 92 ? 7.431 14.087 41.316 1.00 19.96 92 ARG A CA 1
ATOM 665 C C . ARG A 1 92 ? 6.167 14.378 40.529 1.00 20.43 92 ARG A C 1
ATOM 666 O O . ARG A 1 92 ? 6.067 15.413 39.881 1.00 17.17 92 ARG A O 1
ATOM 674 N N . ILE A 1 93 ? 5.199 13.472 40.601 1.00 27.15 93 ILE A N 1
ATOM 675 C CA . ILE A 1 93 ? 3.929 13.623 39.896 1.00 21.80 93 ILE A CA 1
ATOM 676 C C . ILE A 1 93 ? 2.924 14.285 40.816 1.00 18.53 93 ILE A C 1
ATOM 677 O O . ILE A 1 93 ? 2.258 15.247 40.447 1.00 20.64 93 ILE A O 1
ATOM 682 N N . PHE A 1 94 ? 2.804 13.741 42.022 1.00 14.24 94 PHE A N 1
ATOM 683 C CA . PHE A 1 94 ? 1.823 14.240 42.964 1.00 16.75 94 PHE A CA 1
ATOM 684 C C . PHE A 1 94 ? 2.307 14.095 44.386 1.00 15.94 94 PHE A C 1
ATOM 685 O O . PHE A 1 94 ? 3.239 13.354 44.673 1.00 20.57 94 PHE A O 1
ATOM 693 N N . GLU A 1 95 ? 1.658 14.806 45.289 1.00 25.97 95 GLU A N 1
ATOM 694 C CA . GLU A 1 95 ? 2.010 14.719 46.695 1.00 27.73 95 GLU A CA 1
ATOM 695 C C . GLU A 1 95 ? 0.772 14.381 47.497 1.00 31.14 95 GLU A C 1
ATOM 696 O O . GLU A 1 95 ? -0.328 14.847 47.204 1.00 27.99 95 GLU A O 1
ATOM 702 N N . LEU A 1 96 ? 0.958 13.532 48.493 1.00 20.57 96 LEU A N 1
ATOM 703 C CA . LEU A 1 96 ? -0.134 13.107 49.339 1.00 21.25 96 LEU A CA 1
ATOM 704 C C . LEU A 1 96 ? 0.126 13.584 50.752 1.00 22.34 96 LEU A C 1
ATOM 705 O O . LEU A 1 96 ? 1.253 13.542 51.228 1.00 22.06 96 LEU A O 1
ATOM 710 N N . LYS A 1 97 ? -0.919 14.041 51.421 1.00 26.99 97 LYS A N 1
ATOM 711 C CA . LYS A 1 97 ? -0.860 14.217 52.861 1.00 35.29 97 LYS A CA 1
ATOM 712 C C . LYS A 1 97 ? -2.000 13.398 53.450 1.00 35.73 97 LYS A C 1
ATOM 713 O O . LYS A 1 97 ? -3.165 13.616 53.090 1.00 36.84 97 LYS A O 1
ATOM 719 N N . GLY A 1 98 ? -1.678 12.446 54.331 1.00 21.10 98 GLY A N 1
ATOM 720 C CA . GLY A 1 98 ? -2.711 11.575 54.881 1.00 22.49 98 GLY A CA 1
ATOM 721 C C . GLY A 1 98 ? -2.297 10.463 55.832 1.00 23.79 98 GLY A C 1
ATOM 722 O O . GLY A 1 98 ? -1.188 10.466 56.352 1.00 25.16 98 GLY A O 1
ATOM 723 N N . ASN A 1 99 ? -3.214 9.517 56.050 1.00 19.70 99 ASN A N 1
ATOM 724 C CA . ASN A 1 99 ? -3.051 8.409 56.998 1.00 26.19 99 ASN A CA 1
ATOM 725 C C . ASN A 1 99 ? -2.118 7.316 56.487 1.00 21.87 99 ASN A C 1
ATOM 726 O O . ASN A 1 99 ? -2.246 6.878 55.353 1.00 24.88 99 ASN A O 1
ATOM 731 N N . VAL A 1 100 ? -1.186 6.864 57.315 1.00 21.13 100 VAL A N 1
ATOM 732 C CA . VAL A 1 100 ? -0.186 5.902 56.854 1.00 20.83 100 VAL A CA 1
ATOM 733 C C . VAL A 1 100 ? -0.832 4.635 56.253 1.00 20.42 100 VAL A C 1
ATOM 734 O O . VAL A 1 100 ? -0.482 4.194 55.153 1.00 16.06 100 VAL A O 1
ATOM 738 N N . ARG A 1 101 ? -1.793 4.078 56.983 1.00 21.27 101 ARG A N 1
ATOM 739 C CA . ARG A 1 101 ? -2.455 2.849 56.580 1.00 21.90 101 ARG A CA 1
ATOM 740 C C . ARG A 1 101 ? -3.207 3.004 55.264 1.00 20.79 101 ARG A C 1
ATOM 741 O O . ARG A 1 101 ? -3.044 2.206 54.353 1.00 17.23 101 ARG A O 1
ATOM 749 N N . SER A 1 102 ? -4.033 4.028 55.161 1.00 20.18 102 SER A N 1
ATOM 750 C CA . SER A 1 102 ? -4.812 4.223 53.949 1.00 28.03 102 SER A CA 1
ATOM 751 C C . SER A 1 102 ? -3.847 4.300 52.761 1.00 24.42 102 SER A C 1
ATOM 752 O O . SER A 1 102 ? -4.053 3.665 51.719 1.00 20.43 102 SER A O 1
ATOM 755 N N . ILE A 1 103 ? -2.779 5.066 52.951 1.00 23.01 103 ILE A N 1
ATOM 756 C CA . ILE A 1 103 ? -1.798 5.304 51.911 1.00 21.80 103 ILE A CA 1
ATOM 757 C C . ILE A 1 103 ? -1.062 4.035 51.486 1.00 20.70 103 ILE A C 1
ATOM 758 O O . ILE A 1 103 ? -0.947 3.741 50.281 1.00 18.54 103 ILE A O 1
ATOM 763 N N . LEU A 1 104 ? -0.564 3.286 52.468 1.00 18.95 104 LEU A N 1
ATOM 764 C CA . LEU A 1 104 ? 0.131 2.035 52.173 1.00 22.34 104 LEU A CA 1
ATOM 765 C C . LEU A 1 104 ? -0.774 1.078 51.386 1.00 20.92 104 LEU A C 1
ATOM 766 O O . LEU A 1 104 ? -0.311 0.287 50.561 1.00 18.09 104 LEU A O 1
ATOM 771 N N . THR A 1 105 ? -2.071 1.170 51.643 1.00 20.16 105 THR A N 1
ATOM 772 C CA . THR A 1 105 ? -3.033 0.269 51.040 1.00 18.37 105 THR A CA 1
ATOM 773 C C . THR A 1 105 ? -3.433 0.727 49.636 1.00 23.12 105 THR A C 1
ATOM 774 O O . THR A 1 105 ? -3.728 -0.096 48.765 1.00 18.50 105 THR A O 1
ATOM 778 N N . ALA A 1 106 ? -3.419 2.039 49.422 1.00 21.84 106 ALA A N 1
ATOM 779 C CA . ALA A 1 106 ? -3.893 2.624 48.174 1.00 21.20 106 ALA A CA 1
ATOM 780 C C . ALA A 1 106 ? -2.814 2.505 47.114 1.00 25.13 106 ALA A C 1
ATOM 781 O O . ALA A 1 106 ? -3.094 2.386 45.910 1.00 19.65 106 ALA A O 1
ATOM 783 N N . GLU A 1 107 ? -1.575 2.520 47.600 1.00 23.30 107 GLU A N 1
ATOM 784 C CA . GLU A 1 107 ? -0.384 2.631 46.774 1.00 19.48 107 GLU A CA 1
ATOM 785 C C . GLU A 1 107 ? -0.378 1.850 45.456 1.00 22.35 107 GLU A C 1
ATOM 786 O O . GLU A 1 107 ? -0.273 2.439 44.359 1.00 17.69 107 GLU A O 1
ATOM 792 N N . ARG A 1 108 ? -0.461 0.526 45.576 1.00 13.14 108 ARG A N 1
ATOM 793 C CA . ARG A 1 108 ? -0.190 -0.368 44.453 1.00 10.09 108 ARG A CA 1
ATOM 794 C C . ARG A 1 108 ? -1.248 -0.212 43.352 1.00 11.39 108 ARG A C 1
ATOM 795 O O . ARG A 1 108 ? -0.912 -0.140 42.165 1.00 9.00 108 ARG A O 1
ATOM 803 N N . THR A 1 109 ? -2.515 -0.119 43.760 1.00 16.51 109 THR A N 1
ATOM 804 C CA . THR A 1 109 ? -3.606 0.146 42.823 1.00 15.14 109 THR A CA 1
ATOM 805 C C . THR A 1 109 ? -3.370 1.481 42.126 1.00 18.03 109 THR A C 1
ATOM 806 O O . THR A 1 109 ? -3.475 1.581 40.903 1.00 14.66 109 THR A O 1
ATOM 810 N N . ILE A 1 110 ? -3.042 2.505 42.906 1.00 17.58 110 ILE A N 1
ATOM 811 C CA . ILE A 1 110 ? -2.667 3.780 42.319 1.00 20.71 110 ILE A CA 1
ATOM 812 C C . ILE A 1 110 ? -1.567 3.610 41.266 1.00 22.43 110 ILE A C 1
ATOM 813 O O . ILE A 1 110 ? -1.802 3.866 40.075 1.00 18.31 110 ILE A O 1
ATOM 818 N N . LEU A 1 111 ? -0.373 3.191 41.696 1.00 16.56 111 LEU A N 1
ATOM 819 C CA . LEU A 1 111 ? 0.705 2.946 40.742 1.00 14.00 111 LEU A CA 1
ATOM 820 C C . LEU A 1 111 ? 0.237 2.097 39.561 1.00 19.25 111 LEU A C 1
ATOM 821 O O . LEU A 1 111 ? 0.339 2.534 38.415 1.00 17.38 111 LEU A O 1
ATOM 826 N N . ASN A 1 112 ? -0.299 0.904 39.826 1.00 17.81 112 ASN A N 1
ATOM 827 C CA . ASN A 1 112 ? -0.838 0.060 38.749 1.00 10.05 112 ASN A CA 1
ATOM 828 C C . ASN A 1 112 ? -1.641 0.787 37.654 1.00 15.45 112 ASN A C 1
ATOM 829 O O . ASN A 1 112 ? -1.562 0.423 36.471 1.00 13.77 112 ASN A O 1
ATOM 834 N N . PHE A 1 113 ? -2.408 1.808 38.025 1.00 14.10 113 PHE A N 1
ATOM 835 C CA . PHE A 1 113 ? -3.107 2.582 36.992 1.00 12.88 113 PHE A CA 1
ATOM 836 C C . PHE A 1 113 ? -2.193 3.527 36.179 1.00 16.21 113 PHE A C 1
ATOM 837 O O . PHE A 1 113 ? -2.186 3.486 34.941 1.00 18.40 113 PHE A O 1
ATOM 845 N N . ILE A 1 114 ? -1.418 4.362 36.864 1.00 12.51 114 ILE A N 1
ATOM 846 C CA . ILE A 1 114 ? -0.600 5.348 36.172 1.00 13.49 114 ILE A CA 1
ATOM 847 C C . ILE A 1 114 ? 0.452 4.656 35.309 1.00 14.04 114 ILE A C 1
ATOM 848 O O . ILE A 1 114 ? 0.721 5.070 34.177 1.00 13.95 114 ILE A O 1
ATOM 853 N N . GLN A 1 115 ? 1.052 3.597 35.833 1.00 14.73 115 GLN A N 1
ATOM 854 C CA . GLN A 1 115 ? 2.123 2.928 35.094 1.00 16.82 115 GLN A CA 1
ATOM 855 C C . GLN A 1 115 ? 1.591 2.320 33.799 1.00 19.66 115 GLN A C 1
ATOM 856 O O . GLN A 1 115 ? 2.322 2.157 32.828 1.00 20.83 115 GLN A O 1
ATOM 870 N N . LEU A 1 117 ? -1.499 3.383 32.025 1.00 18.81 117 LEU A N 1
ATOM 871 C CA . LEU A 1 117 ? -2.058 4.336 31.079 1.00 23.57 117 LEU A CA 1
ATOM 872 C C . LEU A 1 117 ? -1.026 5.329 30.576 1.00 22.63 117 LEU A C 1
ATOM 873 O O . LEU A 1 117 ? -1.096 5.786 29.427 1.00 23.90 117 LEU A O 1
ATOM 878 N N . SER A 1 118 ? -0.068 5.658 31.432 1.00 16.13 118 SER A N 1
ATOM 879 C CA . SER A 1 118 ? 0.987 6.567 31.037 1.00 16.36 118 SER A CA 1
ATOM 880 C C . SER A 1 118 ? 1.853 5.782 30.079 1.00 14.24 118 SER A C 1
ATOM 881 O O . SER A 1 118 ? 2.430 6.337 29.141 1.00 13.15 118 SER A O 1
ATOM 884 N N . GLY A 1 119 ? 1.942 4.479 30.326 1.00 17.57 119 GLY A N 1
ATOM 885 C CA . GLY A 1 119 ? 2.623 3.581 29.415 1.00 15.68 119 GLY A CA 1
ATOM 886 C C . GLY A 1 119 ? 2.025 3.665 28.026 1.00 16.20 119 GLY A C 1
ATOM 887 O O . GLY A 1 119 ? 2.722 3.929 27.048 1.00 15.60 119 GLY A O 1
ATOM 888 N N . THR A 1 120 ? 0.722 3.434 27.936 1.00 17.19 120 THR A N 1
ATOM 889 C CA . THR A 1 120 ? 0.012 3.600 26.677 1.00 18.58 120 THR A CA 1
ATOM 890 C C . THR A 1 120 ? 0.188 4.990 26.056 1.00 19.69 120 THR A C 1
ATOM 891 O O . THR A 1 120 ? 0.415 5.099 24.859 1.00 21.79 120 THR A O 1
ATOM 895 N N . ALA A 1 121 ? 0.072 6.047 26.852 1.00 17.95 121 ALA A N 1
ATOM 896 C CA . ALA A 1 121 ? 0.259 7.395 26.323 1.00 23.67 121 ALA A CA 1
ATOM 897 C C . ALA A 1 121 ? 1.706 7.637 25.878 1.00 23.75 121 ALA A C 1
ATOM 898 O O . ALA A 1 121 ? 1.959 8.333 24.896 1.00 27.28 121 ALA A O 1
ATOM 900 N N . THR A 1 122 ? 2.651 7.051 26.594 1.00 13.77 122 THR A N 1
ATOM 901 C CA . THR A 1 122 ? 4.071 7.246 26.305 1.00 14.61 122 THR A CA 1
ATOM 902 C C . THR A 1 122 ? 4.529 6.591 24.997 1.00 13.51 122 THR A C 1
ATOM 903 O O . THR A 1 122 ? 5.261 7.198 24.205 1.00 13.67 122 THR A O 1
ATOM 907 N N . VAL A 1 123 ? 4.115 5.350 24.779 1.00 22.59 123 VAL A N 1
ATOM 908 C CA . VAL A 1 123 ? 4.439 4.667 23.538 1.00 19.66 123 VAL A CA 1
ATOM 909 C C . VAL A 1 123 ? 3.865 5.491 22.405 1.00 21.22 123 VAL A C 1
ATOM 910 O O . VAL A 1 123 ? 4.534 5.799 21.417 1.00 21.65 123 VAL A O 1
ATOM 914 N N . THR A 1 124 ? 2.598 5.839 22.563 1.00 11.89 124 THR A N 1
ATOM 915 C CA . THR A 1 124 ? 1.890 6.575 21.543 1.00 12.96 124 THR A CA 1
ATOM 916 C C . THR A 1 124 ? 2.680 7.839 21.209 1.00 14.61 124 THR A C 1
ATOM 917 O O . THR A 1 124 ? 3.037 8.073 20.053 1.00 16.88 124 THR A O 1
ATOM 921 N N . ASN A 1 125 ? 2.999 8.628 22.230 1.00 19.84 125 ASN A N 1
ATOM 922 C CA . ASN A 1 125 ? 3.825 9.803 22.017 1.00 17.32 125 ASN A CA 1
ATOM 923 C C . ASN A 1 125 ? 5.127 9.546 21.245 1.00 21.92 125 ASN A C 1
ATOM 924 O O . ASN A 1 125 ? 5.479 10.343 20.363 1.00 26.16 125 ASN A O 1
ATOM 929 N N . LYS A 1 126 ? 5.850 8.469 21.567 1.00 18.29 126 LYS A N 1
ATOM 930 C CA . LYS A 1 126 ? 7.083 8.173 20.829 1.00 21.34 126 LYS A CA 1
ATOM 931 C C . LYS A 1 126 ? 6.814 8.166 19.316 1.00 25.83 126 LYS A C 1
ATOM 932 O O . LYS A 1 126 ? 7.439 8.908 18.562 1.00 26.83 126 LYS A O 1
ATOM 938 N N . LEU A 1 127 ? 5.870 7.334 18.889 1.00 19.10 127 LEU A N 1
ATOM 939 C CA . LEU A 1 127 ? 5.508 7.231 17.477 1.00 20.59 127 LEU A CA 1
ATOM 940 C C . LEU A 1 127 ? 5.156 8.583 16.884 1.00 21.07 127 LEU A C 1
ATOM 941 O O . LEU A 1 127 ? 5.615 8.914 15.794 1.00 21.56 127 LEU A O 1
ATOM 946 N N . VAL A 1 128 ? 4.352 9.367 17.597 1.00 23.47 128 VAL A N 1
ATOM 947 C CA . VAL A 1 128 ? 4.002 10.700 17.123 1.00 24.52 128 VAL A CA 1
ATOM 948 C C . VAL A 1 128 ? 5.258 11.519 16.849 1.00 23.38 128 VAL A C 1
ATOM 949 O O . VAL A 1 128 ? 5.408 12.097 15.765 1.00 25.18 128 VAL A O 1
ATOM 953 N N . LYS A 1 129 ? 6.162 11.572 17.824 1.00 30.23 129 LYS A N 1
ATOM 954 C CA . LYS A 1 129 ? 7.403 12.311 17.627 1.00 35.38 129 LYS A CA 1
ATOM 955 C C . LYS A 1 129 ? 8.167 11.815 16.397 1.00 34.07 129 LYS A C 1
ATOM 956 O O . LYS A 1 129 ? 8.797 12.603 15.682 1.00 31.06 129 LYS A O 1
ATOM 962 N N . LEU A 1 130 ? 8.076 10.516 16.127 1.00 28.73 130 LEU A N 1
ATOM 963 C CA . LEU A 1 130 ? 8.786 9.940 14.997 1.00 26.41 130 LEU A CA 1
ATOM 964 C C . LEU A 1 130 ? 8.244 10.459 13.674 1.00 26.25 130 LEU A C 1
ATOM 965 O O . LEU A 1 130 ? 9.000 10.652 12.713 1.00 31.70 130 LEU A O 1
ATOM 970 N N . ILE A 1 131 ? 6.941 10.704 13.621 1.00 26.39 131 ILE A N 1
ATOM 971 C CA . ILE A 1 131 ? 6.332 11.156 12.370 1.00 31.81 131 ILE A CA 1
ATOM 972 C C . ILE A 1 131 ? 5.980 12.643 12.383 1.00 35.14 131 ILE A C 1
ATOM 973 O O . ILE A 1 131 ? 5.289 13.136 11.495 1.00 35.60 131 ILE A O 1
ATOM 978 N N . SER A 1 132 ? 6.483 13.316 13.419 1.00 28.24 132 SER A N 1
ATOM 979 C CA . SER A 1 132 ? 6.453 14.761 13.635 1.00 26.38 132 SER A CA 1
ATOM 980 C C . SER A 1 132 ? 6.619 15.650 12.379 1.00 28.37 132 SER A C 1
ATOM 981 O O . SER A 1 132 ? 5.891 16.626 12.198 1.00 24.72 132 SER A O 1
ATOM 984 N N . GLN A 1 133 ? 7.568 15.304 11.514 1.00 37.66 133 GLN A N 1
ATOM 985 C CA . GLN A 1 133 ? 7.828 16.063 10.291 1.00 37.67 133 GLN A CA 1
ATOM 986 C C . GLN A 1 133 ? 6.908 15.789 9.083 1.00 36.41 133 GLN A C 1
ATOM 987 O O . GLN A 1 133 ? 7.062 16.417 8.035 1.00 39.73 133 GLN A O 1
ATOM 993 N N . TYR A 1 134 ? 5.971 14.857 9.206 1.00 33.54 134 TYR A N 1
ATOM 994 C CA . TYR A 1 134 ? 5.088 14.533 8.079 1.00 34.77 134 TYR A CA 1
ATOM 995 C C . TYR A 1 134 ? 3.659 14.957 8.376 1.00 36.14 134 TYR A C 1
ATOM 996 O O . TYR A 1 134 ? 3.343 15.321 9.498 1.00 32.02 134 TYR A O 1
ATOM 1005 N N . LYS A 1 135 ? 2.808 14.938 7.359 1.00 45.46 135 LYS A N 1
ATOM 1006 C CA . LYS A 1 135 ? 1.427 15.393 7.490 1.00 46.47 135 LYS A CA 1
ATOM 1007 C C . LYS A 1 135 ? 0.564 14.291 8.112 1.00 44.29 135 LYS A C 1
ATOM 1008 O O . LYS A 1 135 ? -0.623 14.472 8.370 1.00 47.32 135 LYS A O 1
ATOM 1014 N N . THR A 1 136 ? 1.186 13.156 8.382 1.00 40.82 136 THR A N 1
ATOM 1015 C CA . THR A 1 136 ? 0.465 11.962 8.781 1.00 41.09 136 THR A CA 1
ATOM 1016 C C . THR A 1 136 ? 0.028 11.943 10.250 1.00 41.35 136 THR A C 1
ATOM 1017 O O . THR A 1 136 ? 0.790 12.298 11.142 1.00 42.15 136 THR A O 1
ATOM 1021 N N . LYS A 1 137 ? -1.211 11.533 10.495 1.00 31.46 137 LYS A N 1
ATOM 1022 C CA . LYS A 1 137 ? -1.712 11.428 11.857 1.00 28.84 137 LYS A CA 1
ATOM 1023 C C . LYS A 1 137 ? -1.858 9.971 12.326 1.00 27.73 137 LYS A C 1
ATOM 1024 O O . LYS A 1 137 ? -2.067 9.053 11.524 1.00 25.61 137 LYS A O 1
ATOM 1030 N N . LEU A 1 138 ? -1.755 9.779 13.635 1.00 36.10 138 LEU A N 1
ATOM 1031 C CA . LEU A 1 138 ? -1.766 8.459 14.241 1.00 32.75 138 LEU A CA 1
ATOM 1032 C C . LEU A 1 138 ? -3.186 8.076 14.669 1.00 33.72 138 LEU A C 1
ATOM 1033 O O . LEU A 1 138 ? -3.875 8.859 15.325 1.00 33.79 138 LEU A O 1
ATOM 1038 N N . LEU A 1 139 ? -3.621 6.875 14.300 1.00 30.89 139 LEU A N 1
ATOM 1039 C CA . LEU A 1 139 ? -4.921 6.341 14.744 1.00 26.58 139 LEU A CA 1
ATOM 1040 C C . LEU A 1 139 ? -4.796 5.019 15.494 1.00 20.18 139 LEU A C 1
ATOM 1041 O O . LEU A 1 139 ? -3.875 4.242 15.240 1.00 14.61 139 LEU A O 1
ATOM 1046 N N . ASP A 1 140 ? -5.734 4.766 16.408 1.00 26.24 140 ASP A N 1
ATOM 1047 C CA . ASP A 1 140 ? -5.744 3.523 17.196 1.00 23.00 140 ASP A CA 1
ATOM 1048 C C . ASP A 1 140 ? -6.740 2.499 16.643 1.00 21.43 140 ASP A C 1
ATOM 1049 O O . ASP A 1 140 ? -7.290 2.690 15.561 1.00 20.78 140 ASP A O 1
ATOM 1054 N N . THR A 1 141 ? -6.965 1.420 17.390 1.00 20.77 141 THR A N 1
ATOM 1055 C CA . THR A 1 141 ? -7.793 0.310 16.921 1.00 19.75 141 THR A CA 1
ATOM 1056 C C . THR A 1 141 ? -8.678 -0.196 18.046 1.00 18.50 141 THR A C 1
ATOM 1057 O O . THR A 1 141 ? -8.854 0.469 19.071 1.00 19.77 141 THR A O 1
ATOM 1061 N N . ARG A 1 142 ? -9.216 -1.396 17.863 1.00 23.05 142 ARG A N 1
ATOM 1062 C CA . ARG A 1 142 ? -10.021 -2.024 18.896 1.00 20.70 142 ARG A CA 1
ATOM 1063 C C . ARG A 1 142 ? -9.211 -3.091 19.629 1.00 19.67 142 ARG A C 1
ATOM 1064 O O . ARG A 1 142 ? -9.750 -3.840 20.454 1.00 18.58 142 ARG A O 1
ATOM 1072 N N . LYS A 1 143 ? -7.912 -3.142 19.332 1.00 24.03 143 LYS A N 1
ATOM 1073 C CA . LYS A 1 143 ? -6.986 -4.051 20.014 1.00 21.90 143 LYS A CA 1
ATOM 1074 C C . LYS A 1 143 ? -6.528 -3.447 21.341 1.00 22.57 143 LYS A C 1
ATOM 1075 O O . LYS A 1 143 ? -5.381 -3.021 21.500 1.00 20.88 143 LYS A O 1
ATOM 1081 N N . THR A 1 144 ? -7.444 -3.422 22.298 1.00 19.48 144 THR A N 1
ATOM 1082 C CA . THR A 1 144 ? -7.196 -2.798 23.580 1.00 18.85 144 THR A CA 1
ATOM 1083 C C . THR A 1 144 ? -7.293 -3.834 24.674 1.00 13.68 144 THR A C 1
ATOM 1084 O O . THR A 1 144 ? -7.622 -4.987 24.418 1.00 16.15 144 THR A O 1
ATOM 1088 N N . ILE A 1 145 ? -7.023 -3.419 25.903 1.00 24.58 145 ILE A N 1
ATOM 1089 C CA . ILE A 1 145 ? -7.212 -4.295 27.050 1.00 18.76 145 ILE A CA 1
ATOM 1090 C C . ILE A 1 145 ? -8.689 -4.382 27.450 1.00 19.62 145 ILE A C 1
ATOM 1091 O O . ILE A 1 145 ? -9.343 -3.356 27.683 1.00 20.01 145 ILE A O 1
ATOM 1096 N N . PRO A 1 146 ? -9.221 -5.617 27.513 1.00 13.04 146 PRO A N 1
ATOM 1097 C CA . PRO A 1 146 ? -10.618 -5.818 27.893 1.00 15.52 146 PRO A CA 1
ATOM 1098 C C . PRO A 1 146 ? -10.967 -4.952 29.101 1.00 15.08 146 PRO A C 1
ATOM 1099 O O . PRO A 1 146 ? -10.289 -5.044 30.129 1.00 14.44 146 PRO A O 1
ATOM 1103 N N . GLY A 1 147 ? -11.991 -4.111 28.965 1.00 11.99 147 GLY A N 1
ATOM 1104 C CA . GLY A 1 147 ? -12.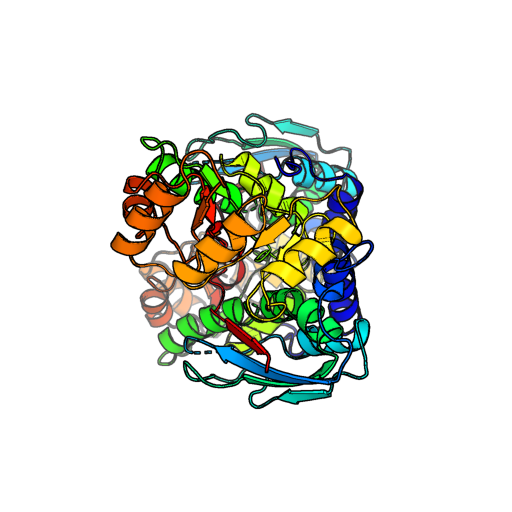395 -3.217 30.036 1.00 10.54 147 GLY A CA 1
ATOM 1105 C C . GLY A 1 147 ? -11.734 -1.841 30.013 1.00 12.53 147 GLY A C 1
ATOM 1106 O O . GLY A 1 147 ? -12.179 -0.923 30.709 1.00 12.23 147 GLY A O 1
ATOM 1107 N N . PHE A 1 148 ? -10.674 -1.697 29.219 1.00 22.30 148 PHE A N 1
ATOM 1108 C CA . PHE A 1 148 ? -9.950 -0.429 29.122 1.00 21.84 148 PHE A CA 1
ATOM 1109 C C . PHE A 1 148 ? -10.073 0.202 27.748 1.00 24.87 148 PHE A C 1
ATOM 1110 O O . PHE A 1 148 ? -9.155 0.887 27.298 1.00 26.08 148 PHE A O 1
ATOM 1118 N N . ARG A 1 149 ? -11.203 -0.041 27.092 1.00 14.45 149 ARG A N 1
ATOM 1119 C CA . ARG A 1 149 ? -11.446 0.475 25.752 1.00 14.78 149 ARG A CA 1
ATOM 1120 C C . ARG A 1 149 ? -11.406 2.009 25.736 1.00 18.59 149 ARG A C 1
ATOM 1121 O O . ARG A 1 149 ? -10.586 2.610 25.046 1.00 19.00 149 ARG A O 1
ATOM 1129 N N . LEU A 1 150 ? -12.285 2.636 26.512 1.00 19.06 150 LEU A N 1
ATOM 1130 C CA . LEU A 1 150 ? -12.308 4.085 26.604 1.00 21.91 150 LEU A CA 1
ATOM 1131 C C . LEU A 1 150 ? -11.041 4.622 27.292 1.00 17.54 150 LEU A C 1
ATOM 1132 O O . LEU A 1 150 ? -10.421 5.572 26.813 1.00 12.16 150 LEU A O 1
ATOM 1137 N N . ALA A 1 151 ? -10.649 3.992 28.398 1.00 24.14 151 ALA A N 1
ATOM 1138 C CA . ALA A 1 151 ? -9.406 4.341 29.087 1.00 21.00 151 ALA A CA 1
ATOM 1139 C C . ALA A 1 151 ? -8.227 4.520 28.120 1.00 21.63 151 ALA A C 1
ATOM 1140 O O . ALA A 1 151 ? -7.526 5.541 28.149 1.00 18.01 151 ALA A O 1
ATOM 1142 N N . GLN A 1 152 ? -8.008 3.526 27.263 1.00 20.34 152 GLN A N 1
ATOM 1143 C CA . GLN A 1 152 ? -6.884 3.559 26.337 1.00 18.26 152 GLN A CA 1
ATOM 1144 C C . GLN A 1 152 ? -7.103 4.480 25.120 1.00 16.85 152 GLN A C 1
ATOM 1145 O O . GLN A 1 152 ? -6.158 5.031 24.574 1.00 15.73 152 GLN A O 1
ATOM 1151 N N . LYS A 1 153 ? -8.340 4.646 24.679 1.00 22.12 153 LYS A N 1
ATOM 1152 C CA . LYS A 1 153 ? -8.604 5.659 23.670 1.00 23.19 153 LYS A CA 1
ATOM 1153 C C . LYS A 1 153 ? -8.155 7.008 24.255 1.00 23.01 153 LYS A C 1
ATOM 1154 O O . LYS A 1 153 ? -7.543 7.829 23.582 1.00 18.06 153 LYS A O 1
ATOM 1160 N N . TYR A 1 154 ? -8.427 7.196 25.539 1.00 16.02 154 TYR A N 1
ATOM 1161 C CA . TYR A 1 154 ? -8.000 8.385 26.259 1.00 16.05 154 TYR A CA 1
ATOM 1162 C C . TYR A 1 154 ? -6.478 8.469 26.459 1.00 17.47 154 TYR A C 1
ATOM 1163 O O . TYR A 1 154 ? -5.893 9.546 26.350 1.00 15.55 154 TYR A O 1
ATOM 1172 N N . ALA A 1 155 ? -5.842 7.346 26.779 1.00 25.38 155 ALA A N 1
ATOM 1173 C CA . ALA A 1 155 ? -4.391 7.331 26.928 1.00 22.37 155 ALA A CA 1
ATOM 1174 C C . ALA A 1 155 ? -3.748 7.683 25.593 1.00 19.17 155 ALA A C 1
ATOM 1175 O O . ALA A 1 155 ? -2.744 8.384 25.536 1.00 25.29 155 ALA A O 1
ATOM 1177 N N . VAL A 1 156 ? -4.347 7.199 24.515 1.00 18.11 156 VAL A N 1
ATOM 1178 C CA . VAL A 1 156 ? -3.876 7.509 23.174 1.00 19.50 156 VAL A CA 1
ATOM 1179 C C . VAL A 1 156 ? -4.021 9.009 22.851 1.00 20.81 156 VAL A C 1
ATOM 1180 O O . VAL A 1 156 ? -3.087 9.626 22.353 1.00 21.62 156 VAL A O 1
ATOM 1184 N N . ARG A 1 157 ? -5.184 9.588 23.138 1.00 19.57 157 ARG A N 1
ATOM 1185 C CA . ARG A 1 157 ? -5.406 11.012 22.905 1.00 22.21 157 ARG A CA 1
ATOM 1186 C C . ARG A 1 157 ? -4.396 11.803 23.705 1.00 28.16 157 ARG A C 1
ATOM 1187 O O . ARG A 1 157 ? -3.820 12.780 23.218 1.00 24.69 157 ARG A O 1
ATOM 1195 N N . CYS A 1 158 ? -4.185 11.366 24.942 1.00 23.13 158 CYS A N 1
ATOM 1196 C CA . CYS A 1 158 ? -3.246 12.017 25.839 1.00 22.06 158 CYS A CA 1
ATOM 1197 C C . CYS A 1 158 ? -1.857 12.092 25.240 1.00 20.39 158 CYS A C 1
ATOM 1198 O O . CYS A 1 158 ? -1.110 13.019 25.528 1.00 17.25 158 CYS A O 1
ATOM 1201 N N . GLY A 1 159 ? -1.511 11.109 24.415 1.00 37.28 159 GLY A N 1
ATOM 1202 C CA . GLY A 1 159 ? -0.170 11.002 23.860 1.00 32.74 159 GLY A CA 1
ATOM 1203 C C . GLY A 1 159 ? 0.080 11.604 22.481 1.00 34.28 159 GLY A C 1
ATOM 1204 O O . GLY A 1 159 ? 1.198 11.520 21.961 1.00 34.57 159 GLY A O 1
ATOM 1205 N N . GLY A 1 160 ? -0.948 12.212 21.886 1.00 11.15 160 GLY A N 1
ATOM 1206 C CA . GLY A 1 160 ? -0.808 12.838 20.580 1.00 13.24 160 GLY A CA 1
ATOM 1207 C C . GLY A 1 160 ? -1.521 12.072 19.476 1.00 16.17 160 GLY A C 1
ATOM 1208 O O . GLY A 1 160 ? -1.666 12.569 18.364 1.00 13.92 160 GLY A O 1
ATOM 1209 N N . GLY A 1 161 ? -1.963 10.855 19.791 1.00 16.22 161 GLY A N 1
ATOM 1210 C CA . GLY A 1 161 ? -2.655 10.010 18.831 1.00 20.08 161 GLY A CA 1
ATOM 1211 C C . GLY A 1 161 ? -4.128 10.356 18.740 1.00 24.85 161 GLY A C 1
ATOM 1212 O O . GLY A 1 161 ? -4.661 11.043 19.603 1.00 22.97 161 GLY A O 1
ATOM 1213 N N . PHE A 1 162 ? -4.788 9.898 17.684 1.00 25.48 162 PHE A N 1
ATOM 1214 C CA . PHE A 1 162 ? -6.217 10.179 17.518 1.00 30.34 162 PHE A CA 1
ATOM 1215 C C . PHE A 1 162 ? -7.075 8.900 17.485 1.00 27.59 162 PHE A C 1
ATOM 1216 O O . PHE A 1 162 ? -6.596 7.821 17.154 1.00 20.79 162 PHE A O 1
ATOM 1224 N N . ASN A 1 163 ? -8.349 9.044 17.827 1.00 19.81 163 ASN A N 1
ATOM 1225 C CA . ASN A 1 163 ? -9.236 7.904 17.953 1.00 23.87 163 ASN A CA 1
ATOM 1226 C C . ASN A 1 163 ? -9.939 7.473 16.663 1.00 23.39 163 ASN A C 1
ATOM 1227 O O . ASN A 1 163 ? -10.721 8.209 16.061 1.00 32.20 163 ASN A O 1
ATOM 1232 N N . HIS A 1 164 ? -9.629 6.261 16.236 1.00 21.79 164 HIS A N 1
ATOM 1233 C CA . HIS A 1 164 ? -10.445 5.542 15.276 1.00 23.54 164 HIS A CA 1
ATOM 1234 C C . HIS A 1 164 ? -11.761 5.244 16.003 1.00 24.99 164 HIS A C 1
ATOM 1235 O O . HIS A 1 164 ? -11.919 5.613 17.171 1.00 22.45 164 HIS A O 1
ATOM 1242 N N . ARG A 1 165 ? -12.707 4.591 15.333 1.00 25.31 165 ARG A N 1
ATOM 1243 C CA . ARG A 1 165 ? -14.012 4.364 15.938 1.00 24.07 165 ARG A CA 1
ATOM 1244 C C . ARG A 1 165 ? -13.851 3.697 17.299 1.00 27.79 165 ARG A C 1
ATOM 1245 O O . ARG A 1 165 ? -12.877 2.991 17.524 1.00 29.36 165 ARG A O 1
ATOM 1253 N N . ILE A 1 166 ? -14.795 3.938 18.208 1.00 30.05 166 ILE A N 1
ATOM 1254 C CA . ILE A 1 166 ? -14.729 3.390 19.564 1.00 26.90 166 ILE A CA 1
ATOM 1255 C C . ILE A 1 166 ? -15.005 1.881 19.594 1.00 31.41 166 ILE A C 1
ATOM 1256 O O . ILE A 1 166 ? -14.329 1.119 20.292 1.00 31.09 166 ILE A O 1
ATOM 1261 N N . GLY A 1 167 ? -16.007 1.453 18.838 1.00 34.19 167 GLY A N 1
ATOM 1262 C CA . GLY A 1 167 ? -16.389 0.057 18.850 1.00 27.20 167 GLY A CA 1
ATOM 1263 C C . GLY A 1 167 ? -16.965 -0.422 17.535 1.00 27.13 167 GLY A C 1
ATOM 1264 O O . GLY A 1 167 ? -16.509 -0.010 16.470 1.00 23.94 167 GLY A O 1
ATOM 1265 N N . LEU A 1 168 ? -17.959 -1.307 17.627 1.00 38.10 168 LEU A N 1
ATOM 1266 C CA . LEU A 1 168 ? -18.664 -1.825 16.461 1.00 36.31 168 LEU A CA 1
ATOM 1267 C C . LEU A 1 168 ? -19.955 -1.052 16.228 1.00 41.57 168 LEU A C 1
ATOM 1268 O O . LEU A 1 168 ? -20.586 -1.202 15.182 1.00 41.55 168 LEU A O 1
ATOM 1273 N N . PHE A 1 169 ? -20.330 -0.206 17.191 1.00 13.27 169 PHE A N 1
ATOM 1274 C CA . PHE A 1 169 ? -21.594 0.550 17.121 1.00 9.50 169 PHE A CA 1
ATOM 1275 C C . PHE A 1 169 ? -21.519 1.952 16.478 1.00 15.28 169 PHE A C 1
ATOM 1276 O O . PHE A 1 169 ? -22.512 2.435 15.939 1.00 17.05 169 PHE A O 1
ATOM 1284 N N . ASP A 1 170 ? -20.367 2.615 16.547 1.00 20.09 170 ASP A N 1
ATOM 1285 C CA . ASP A 1 170 ? -20.312 4.040 16.183 1.00 21.35 170 ASP A CA 1
ATOM 1286 C C . ASP A 1 170 ? -19.855 4.379 14.751 1.00 20.78 170 ASP A C 1
ATOM 1287 O O . ASP A 1 170 ? -19.977 5.521 14.311 1.00 24.27 170 ASP A O 1
ATOM 1292 N N . ALA A 1 171 ? -19.328 3.398 14.030 1.00 20.76 171 ALA A N 1
ATOM 1293 C CA . ALA A 1 171 ? -18.896 3.617 12.647 1.00 19.72 171 ALA A CA 1
ATOM 1294 C C . ALA A 1 171 ? -18.883 2.303 11.888 1.00 18.15 171 ALA A C 1
ATOM 1295 O O . ALA A 1 171 ? -18.768 1.250 12.491 1.00 17.05 171 ALA A O 1
ATOM 1297 N N . TYR A 1 172 ? -18.997 2.371 10.568 1.00 27.86 172 TYR A N 1
ATOM 1298 C CA . TYR A 1 172 ? -18.919 1.176 9.739 1.00 20.48 172 TYR A CA 1
ATOM 1299 C C . TYR A 1 172 ? -17.477 0.799 9.462 1.00 26.13 172 TYR A C 1
ATOM 1300 O O . TYR A 1 172 ? -16.623 1.662 9.302 1.00 27.67 172 TYR A O 1
ATOM 1309 N N . LEU A 1 173 ? -17.205 -0.497 9.404 1.00 14.65 173 LEU A N 1
ATOM 1310 C CA . LEU A 1 173 ? -15.908 -0.965 8.916 1.00 25.11 173 LEU A CA 1
ATOM 1311 C C . LEU A 1 173 ? -16.073 -2.200 8.053 1.00 31.75 173 LEU A C 1
ATOM 1312 O O . LEU A 1 173 ? -16.024 -3.324 8.541 1.00 38.33 173 LEU A O 1
ATOM 1317 N N . ILE A 1 174 ? -16.279 -1.974 6.762 1.00 23.26 174 ILE A N 1
ATOM 1318 C CA . ILE A 1 174 ? -16.491 -3.065 5.830 1.00 20.91 174 ILE A CA 1
ATOM 1319 C C . ILE A 1 174 ? -15.174 -3.750 5.527 1.00 30.57 174 ILE A C 1
ATOM 1320 O O . ILE A 1 174 ? -14.322 -3.181 4.852 1.00 32.33 174 ILE A O 1
ATOM 1325 N N . LYS A 1 175 ? -15.019 -4.966 6.053 1.00 42.58 175 LYS A N 1
ATOM 1326 C CA . LYS A 1 175 ? -13.805 -5.756 5.883 1.00 44.40 175 LYS A CA 1
ATOM 1327 C C . LYS A 1 175 ? -14.038 -6.849 4.853 1.00 53.69 175 LYS A C 1
ATOM 1328 O O . LYS A 1 175 ? -15.131 -6.955 4.298 1.00 52.09 175 LYS A O 1
ATOM 1334 N N . GLU A 1 176 ? -13.009 -7.660 4.609 1.00 55.28 176 GLU A N 1
ATOM 1335 C CA . GLU A 1 176 ? -13.070 -8.752 3.637 1.00 54.85 176 GLU A CA 1
ATOM 1336 C C . GLU A 1 176 ? -14.322 -9.602 3.812 1.00 60.27 176 GLU A C 1
ATOM 1337 O O . GLU A 1 176 ? -15.001 -9.949 2.841 1.00 59.25 176 GLU A O 1
ATOM 1343 N N . ASN A 1 177 ? -14.614 -9.932 5.064 1.00 62.15 177 ASN A N 1
ATOM 1344 C CA . ASN A 1 177 ? -15.694 -10.847 5.397 1.00 64.94 177 ASN A CA 1
ATOM 1345 C C . ASN A 1 177 ? -17.065 -10.322 4.993 1.00 55.26 177 ASN A C 1
ATOM 1346 O O . ASN A 1 177 ? -17.880 -11.058 4.452 1.00 59.31 177 ASN A O 1
ATOM 1351 N N . HIS A 1 178 ? -17.315 -9.046 5.257 1.00 64.16 178 HIS A N 1
ATOM 1352 C CA . HIS A 1 178 ? -18.567 -8.428 4.849 1.00 58.47 178 HIS A CA 1
ATOM 1353 C C . HIS A 1 178 ? -18.599 -8.299 3.329 1.00 58.52 178 HIS A C 1
ATOM 1354 O O . HIS A 1 178 ? -19.655 -8.365 2.707 1.00 51.70 178 HIS A O 1
ATOM 1361 N N . ILE A 1 179 ? -17.424 -8.113 2.741 1.00 55.21 179 ILE A N 1
ATOM 1362 C CA . ILE A 1 179 ? -17.294 -7.929 1.302 1.00 55.34 179 ILE A CA 1
ATOM 1363 C C . ILE A 1 179 ? -17.557 -9.231 0.548 1.00 67.93 179 ILE A C 1
ATOM 1364 O O . ILE A 1 179 ? -18.527 -9.336 -0.207 1.00 63.31 179 ILE A O 1
ATOM 1369 N N . GLY A 1 184 ? -20.575 -7.748 -2.908 1.00 56.97 184 GLY A N 1
ATOM 1370 C CA . GLY A 1 184 ? -19.296 -7.065 -3.027 1.00 53.29 184 GLY A CA 1
ATOM 1371 C C . GLY A 1 184 ? -19.224 -5.711 -2.332 1.00 38.19 184 GLY A C 1
ATOM 1372 O O . GLY A 1 184 ? -20.069 -5.378 -1.502 1.00 35.91 184 GLY A O 1
ATOM 1373 N N . ILE A 1 185 ? -18.211 -4.926 -2.682 1.00 35.15 185 ILE A N 1
ATOM 1374 C CA . ILE A 1 185 ? -18.005 -3.615 -2.083 1.00 33.83 185 ILE A CA 1
ATOM 1375 C C . ILE A 1 185 ? -19.157 -2.651 -2.361 1.00 31.75 185 ILE A C 1
ATOM 1376 O O . ILE A 1 185 ? -19.833 -2.222 -1.429 1.00 32.63 185 ILE A O 1
ATOM 1381 N N . ALA A 1 186 ? -19.391 -2.318 -3.630 1.00 27.33 186 ALA A N 1
ATOM 1382 C CA . ALA A 1 186 ? -20.494 -1.416 -4.000 1.00 21.82 186 ALA A CA 1
ATOM 1383 C C . ALA A 1 186 ? -21.754 -1.686 -3.200 1.00 26.39 186 ALA A C 1
ATOM 1384 O O . ALA A 1 186 ? -22.329 -0.778 -2.589 1.00 22.99 186 ALA A O 1
ATOM 1386 N N . LYS A 1 187 ? -22.201 -2.933 -3.228 1.00 34.96 187 LYS A N 1
ATOM 1387 C CA . LYS A 1 187 ? -23.413 -3.285 -2.526 1.00 36.79 187 LYS A CA 1
ATOM 1388 C C . LYS A 1 187 ? -23.251 -2.895 -1.070 1.00 36.20 187 LYS A C 1
ATOM 1389 O O . LYS A 1 187 ? -24.026 -2.090 -0.539 1.00 32.97 187 LYS A O 1
ATOM 1395 N N . ALA A 1 188 ? -22.222 -3.456 -0.442 1.00 39.67 188 ALA A N 1
ATOM 1396 C CA . ALA A 1 188 ? -22.035 -3.364 1.003 1.00 30.82 188 ALA A CA 1
ATOM 1397 C C . ALA A 1 188 ? -22.043 -1.921 1.489 1.00 29.58 188 ALA A C 1
ATOM 1398 O O . ALA A 1 188 ? -22.663 -1.594 2.511 1.00 28.32 188 ALA A O 1
ATOM 1400 N N . VAL A 1 189 ? -21.356 -1.051 0.762 1.00 24.28 189 VAL A N 1
ATOM 1401 C CA . VAL A 1 189 ? -21.387 0.364 1.101 1.00 20.88 189 VAL A CA 1
ATOM 1402 C C . VAL A 1 189 ? -22.826 0.908 0.970 1.00 18.53 189 VAL A C 1
ATOM 1403 O O . VAL A 1 189 ? -23.360 1.525 1.897 1.00 17.36 189 VAL A O 1
ATOM 1407 N N . THR A 1 190 ? -23.449 0.660 -0.176 1.00 29.16 190 THR A N 1
ATOM 1408 C CA . THR A 1 190 ? -24.811 1.114 -0.430 1.00 27.07 190 THR A CA 1
ATOM 1409 C C . THR A 1 190 ? -25.818 0.681 0.657 1.00 27.27 190 THR A C 1
ATOM 1410 O O . THR A 1 190 ? -26.656 1.482 1.106 1.00 22.98 190 THR A O 1
ATOM 1414 N N . LYS A 1 191 ? -25.740 -0.573 1.091 1.00 30.25 191 LYS A N 1
ATOM 1415 C CA . LYS A 1 191 ? -26.656 -1.041 2.122 1.00 27.41 191 LYS A CA 1
ATOM 1416 C C . LYS A 1 191 ? -26.357 -0.399 3.470 1.00 27.50 191 LYS A C 1
ATOM 1417 O O . LYS A 1 191 ? -27.246 -0.278 4.315 1.00 29.96 191 LYS A O 1
ATOM 1423 N N . ALA A 1 192 ? -25.110 0.017 3.673 1.00 29.11 192 ALA A N 1
ATOM 1424 C CA . ALA A 1 192 ? -24.737 0.680 4.921 1.00 28.17 192 ALA A CA 1
ATOM 1425 C C . ALA A 1 192 ? -25.390 2.053 5.055 1.00 29.63 192 ALA A C 1
ATOM 1426 O O . ALA A 1 192 ? -25.962 2.377 6.100 1.00 29.45 192 ALA A O 1
ATOM 1428 N N . LYS A 1 193 ? -25.303 2.852 3.991 1.00 32.15 193 LYS A N 1
ATOM 1429 C CA . LYS A 1 193 ? -25.852 4.203 4.003 1.00 34.46 193 LYS A CA 1
ATOM 1430 C C . LYS A 1 193 ? -27.358 4.125 4.072 1.00 41.42 193 LYS A C 1
ATOM 1431 O O . LYS A 1 193 ? -28.009 5.051 4.561 1.00 48.16 193 LYS A O 1
ATOM 1437 N N . LYS A 1 194 ? -27.918 3.027 3.573 1.00 30.35 194 LYS A N 1
ATOM 1438 C CA . LYS A 1 194 ? -29.350 2.811 3.702 1.00 31.75 194 LYS A CA 1
ATOM 1439 C C . LYS A 1 194 ? -29.721 2.654 5.183 1.00 32.34 194 LYS A C 1
ATOM 1440 O O . LYS A 1 194 ? -30.480 3.452 5.763 1.00 39.97 194 LYS A O 1
ATOM 1446 N N . LEU A 1 195 ? -29.160 1.617 5.788 1.00 37.33 195 LEU A N 1
ATOM 1447 C CA . LEU A 1 195 ? -29.392 1.328 7.183 1.00 40.88 195 LEU A CA 1
ATOM 1448 C C . LEU A 1 195 ? -29.128 2.553 8.057 1.00 47.40 195 LEU A C 1
ATOM 1449 O O . LEU A 1 195 ? -29.720 2.693 9.127 1.00 51.85 195 LEU A O 1
ATOM 1454 N N . ASP A 1 196 ? -28.241 3.439 7.609 1.00 48.34 196 ASP A N 1
ATOM 1455 C CA . ASP A 1 196 ? -27.816 4.551 8.458 1.00 43.26 196 ASP A CA 1
ATOM 1456 C C . ASP A 1 196 ? -26.872 5.511 7.725 1.00 39.32 196 ASP A C 1
ATOM 1457 O O . ASP A 1 196 ? -25.655 5.317 7.718 1.00 43.99 196 ASP A O 1
ATOM 1462 N N . SER A 1 197 ? -27.438 6.551 7.119 1.00 54.51 197 SER A N 1
ATOM 1463 C CA . SER A 1 197 ? -26.648 7.505 6.346 1.00 56.16 197 SER A CA 1
ATOM 1464 C C . SER A 1 197 ? -25.772 8.358 7.256 1.00 59.23 197 SER A C 1
ATOM 1465 O O . SER A 1 197 ? -24.904 9.096 6.783 1.00 57.23 197 SER A O 1
ATOM 1468 N N . ASN A 1 198 ? -25.999 8.247 8.562 1.00 44.95 198 ASN A N 1
ATOM 1469 C CA . ASN A 1 198 ? -25.356 9.132 9.528 1.00 44.61 198 ASN A CA 1
ATOM 1470 C C . ASN A 1 198 ? -24.005 8.678 10.062 1.00 40.07 198 ASN A C 1
ATOM 1471 O O . ASN A 1 198 ? -23.408 9.381 10.867 1.00 36.59 198 ASN A O 1
ATOM 1476 N N . LYS A 1 199 ? -23.521 7.517 9.629 1.00 38.87 199 LYS A N 1
ATOM 1477 C CA . LYS A 1 199 ? -22.252 7.001 10.144 1.00 34.50 199 LYS A CA 1
ATOM 1478 C C . LYS A 1 199 ? -21.151 7.060 9.115 1.00 36.76 199 LYS A C 1
ATOM 1479 O O . LYS A 1 199 ? -21.398 7.025 7.908 1.00 39.46 199 LYS A O 1
ATOM 1485 N N . VAL A 1 200 ? -19.924 7.130 9.613 1.00 30.15 200 VAL A N 1
ATOM 1486 C CA . VAL A 1 200 ? -18.758 6.969 8.776 1.00 26.28 200 VAL A CA 1
ATOM 1487 C C . VAL A 1 200 ? -18.830 5.579 8.165 1.00 31.51 200 VAL A C 1
ATOM 1488 O O . VAL A 1 200 ? -19.087 4.596 8.869 1.00 27.27 200 VAL A O 1
ATOM 1492 N N . VAL A 1 201 ? -18.636 5.497 6.853 1.00 31.25 201 VAL A N 1
ATOM 1493 C CA . VAL A 1 201 ? -18.452 4.213 6.205 1.00 25.70 201 VAL A CA 1
ATOM 1494 C C . VAL A 1 201 ? -16.983 4.026 5.870 1.00 26.53 201 VAL A C 1
ATOM 1495 O O . VAL A 1 201 ? -16.429 4.747 5.050 1.00 33.73 201 VAL A O 1
ATOM 1499 N N . GLU A 1 202 ? -16.332 3.074 6.511 1.00 27.56 202 GLU A N 1
ATOM 1500 C CA . GLU A 1 202 ? -14.968 2.755 6.125 1.00 23.53 202 GLU A CA 1
ATOM 1501 C C . GLU A 1 202 ? -14.932 1.383 5.441 1.00 26.10 202 GLU A C 1
ATOM 1502 O O . GLU A 1 202 ? -15.710 0.491 5.766 1.00 25.62 202 GLU A O 1
ATOM 1508 N N . VAL A 1 203 ? -14.036 1.235 4.480 1.00 14.02 203 VAL A N 1
ATOM 1509 C CA . VAL A 1 203 ? -13.841 -0.023 3.780 1.00 13.91 203 VAL A CA 1
ATOM 1510 C C . VAL A 1 203 ? -12.364 -0.408 3.848 1.00 12.45 203 VAL A C 1
ATOM 1511 O O . VAL A 1 203 ? -11.487 0.382 3.455 1.00 11.21 203 VAL A O 1
ATOM 1515 N N . GLU A 1 204 ? -12.086 -1.609 4.353 1.00 27.87 204 GLU A N 1
ATOM 1516 C CA . GLU A 1 204 ? -10.729 -2.128 4.336 1.00 29.42 204 GLU A CA 1
ATOM 1517 C C . GLU A 1 204 ? -10.509 -2.849 3.027 1.00 27.96 204 GLU A C 1
ATOM 1518 O O . GLU A 1 204 ? -11.351 -3.624 2.585 1.00 26.10 204 GLU A O 1
ATOM 1524 N N . VAL A 1 205 ? -9.370 -2.583 2.407 1.00 14.12 205 VAL A N 1
ATOM 1525 C CA . VAL A 1 205 ? -9.049 -3.162 1.115 1.00 15.61 205 VAL A CA 1
ATOM 1526 C C . VAL A 1 205 ? -7.724 -3.936 1.164 1.00 18.72 205 VAL A C 1
ATOM 1527 O O . VAL A 1 205 ? -6.883 -3.686 2.018 1.00 17.98 205 VAL A O 1
ATOM 1531 N N . THR A 1 206 ? -7.545 -4.882 0.249 1.00 26.06 206 THR A N 1
ATOM 1532 C CA . THR A 1 206 ? -6.298 -5.635 0.155 1.00 29.86 206 THR A CA 1
ATOM 1533 C C . THR A 1 206 ? -5.486 -5.213 -1.084 1.00 32.35 206 THR A C 1
ATOM 1534 O O . THR A 1 206 ? -4.308 -5.560 -1.230 1.00 34.04 206 THR A O 1
ATOM 1538 N N . ASN A 1 207 ? -6.120 -4.458 -1.977 1.00 23.64 207 ASN A N 1
ATOM 1539 C CA . ASN A 1 207 ? -5.439 -4.038 -3.196 1.00 24.07 207 ASN A CA 1
ATOM 1540 C C . ASN A 1 207 ? -6.023 -2.805 -3.898 1.00 25.27 207 ASN A C 1
ATOM 1541 O O . ASN A 1 207 ? -7.095 -2.306 -3.543 1.00 23.54 207 ASN A O 1
ATOM 1546 N N . LEU A 1 208 ? -5.297 -2.335 -4.909 1.00 29.69 208 LEU A N 1
ATOM 1547 C CA . LEU A 1 208 ? -5.635 -1.110 -5.611 1.00 27.81 208 LEU A CA 1
ATOM 1548 C C . LEU A 1 208 ? -6.978 -1.187 -6.321 1.00 30.44 208 LEU A C 1
ATOM 1549 O O . LEU A 1 208 ? -7.752 -0.231 -6.281 1.00 27.38 208 LEU A O 1
ATOM 1554 N N . ASP A 1 209 ? -7.273 -2.315 -6.961 1.00 19.28 209 ASP A N 1
ATOM 1555 C CA . ASP A 1 209 ? -8.600 -2.465 -7.558 1.00 22.49 209 ASP A CA 1
ATOM 1556 C C . ASP A 1 209 ? -9.760 -2.293 -6.552 1.00 20.69 209 ASP A C 1
ATOM 1557 O O . ASP A 1 209 ? -10.765 -1.648 -6.861 1.00 21.10 209 ASP A O 1
ATOM 1562 N N . GLU A 1 210 ? -9.634 -2.883 -5.365 1.00 28.00 210 GLU A N 1
ATOM 1563 C CA . GLU A 1 210 ? -10.675 -2.738 -4.351 1.00 26.46 210 GLU A CA 1
ATOM 1564 C C . GLU A 1 210 ? -10.809 -1.276 -3.933 1.00 28.61 210 GLU A C 1
ATOM 1565 O O . GLU A 1 210 ? -11.921 -0.754 -3.797 1.00 29.77 210 GLU A O 1
ATOM 1571 N N . LEU A 1 211 ? -9.670 -0.611 -3.744 1.00 23.01 211 LEU A N 1
ATOM 1572 C CA . LEU A 1 211 ? -9.674 0.811 -3.408 1.00 21.38 211 LEU A CA 1
ATOM 1573 C C . LEU A 1 211 ? -10.508 1.593 -4.419 1.00 20.63 211 LEU A C 1
ATOM 1574 O O . LEU A 1 211 ? -11.339 2.410 -4.033 1.00 22.19 211 LEU A O 1
ATOM 1579 N N . ASN A 1 212 ? -10.280 1.341 -5.708 1.00 20.96 212 ASN A N 1
ATOM 1580 C CA . ASN A 1 212 ? -11.095 1.941 -6.763 1.00 23.67 212 ASN A CA 1
ATOM 1581 C C . ASN A 1 212 ? -12.585 1.696 -6.508 1.00 23.01 212 ASN A C 1
ATOM 1582 O O . ASN A 1 212 ? -13.404 2.618 -6.560 1.00 21.64 212 ASN A O 1
ATOM 1587 N N . GLN A 1 213 ? -12.928 0.444 -6.230 1.00 29.64 213 GLN A N 1
ATOM 1588 C CA . GLN A 1 213 ? -14.303 0.096 -5.906 1.00 32.34 213 GLN A CA 1
ATOM 1589 C C . GLN A 1 213 ? -14.845 0.944 -4.755 1.00 34.76 213 GLN A C 1
ATOM 1590 O O . GLN A 1 213 ? -15.970 1.436 -4.818 1.00 37.41 213 GLN A O 1
ATOM 1596 N N . ALA A 1 214 ? -14.045 1.109 -3.703 1.00 14.06 214 ALA A N 1
ATOM 1597 C CA . ALA A 1 214 ? -14.529 1.758 -2.487 1.00 15.40 214 ALA A CA 1
ATOM 1598 C C . ALA A 1 214 ? -14.686 3.263 -2.698 1.00 16.55 214 ALA A C 1
ATOM 1599 O O . ALA A 1 214 ? -15.662 3.871 -2.233 1.00 16.60 214 ALA A O 1
ATOM 1601 N N . ILE A 1 215 ? -13.723 3.851 -3.410 1.00 26.52 215 ILE A N 1
ATOM 1602 C CA . ILE A 1 215 ? -13.819 5.239 -3.866 1.00 30.66 215 ILE A CA 1
ATOM 1603 C C . ILE A 1 215 ? -15.048 5.425 -4.741 1.00 34.76 215 ILE A C 1
ATOM 1604 O O . ILE A 1 215 ? -15.825 6.357 -4.553 1.00 35.30 215 ILE A O 1
ATOM 1609 N N . ALA A 1 216 ? -15.208 4.518 -5.700 1.00 32.70 216 ALA A N 1
ATOM 1610 C CA . ALA A 1 216 ? -16.293 4.581 -6.670 1.00 33.07 216 ALA A CA 1
ATOM 1611 C C . ALA A 1 216 ? -17.643 4.478 -5.980 1.00 34.53 216 ALA A C 1
ATOM 1612 O O . ALA A 1 216 ? -18.664 4.875 -6.536 1.00 41.46 216 ALA A O 1
ATOM 1614 N N . ALA A 1 217 ? -17.631 3.941 -4.763 1.00 21.50 217 ALA A N 1
ATOM 1615 C CA . ALA A 1 217 ? -18.854 3.723 -3.995 1.00 20.20 217 ALA A CA 1
ATOM 1616 C C . ALA A 1 217 ? -18.989 4.805 -2.948 1.00 24.97 217 ALA A C 1
ATOM 1617 O O . ALA A 1 217 ? -19.831 4.717 -2.062 1.00 28.51 217 ALA A O 1
ATOM 1619 N N . LYS A 1 218 ? -18.137 5.819 -3.054 1.00 45.04 218 LYS A N 1
ATOM 1620 C CA . LYS A 1 218 ? -18.208 6.966 -2.170 1.00 47.82 218 LYS A CA 1
ATOM 1621 C C . LYS A 1 218 ? -18.062 6.576 -0.698 1.00 46.93 218 LYS A C 1
ATOM 1622 O O . LYS A 1 218 ? -18.830 7.032 0.152 1.00 42.46 218 LYS A O 1
ATOM 1628 N N . ALA A 1 219 ? -17.078 5.730 -0.401 1.00 24.47 219 ALA A N 1
ATOM 1629 C CA . ALA A 1 219 ? -16.707 5.441 0.986 1.00 22.36 219 ALA A CA 1
ATOM 1630 C C . ALA A 1 219 ? -16.171 6.695 1.675 1.00 24.03 219 ALA A C 1
ATOM 1631 O O . ALA A 1 219 ? -15.649 7.599 1.022 1.00 24.61 219 ALA A O 1
ATOM 1633 N N . ASP A 1 220 ? -16.278 6.744 2.995 1.00 34.13 220 ASP A N 1
ATOM 1634 C CA . ASP A 1 220 ? -15.767 7.884 3.745 1.00 32.48 220 ASP A CA 1
ATOM 1635 C C . ASP A 1 220 ? -14.241 7.864 3.899 1.00 29.59 220 ASP A C 1
ATOM 1636 O O . ASP A 1 220 ? -13.560 8.869 3.692 1.00 28.28 220 ASP A O 1
ATOM 1641 N N . ILE A 1 221 ? -13.722 6.704 4.273 1.00 22.58 221 ILE A N 1
ATOM 1642 C CA . ILE A 1 221 ? -12.297 6.503 4.464 1.00 23.17 221 ILE A CA 1
ATOM 1643 C C . ILE A 1 221 ? -12.013 5.060 4.084 1.00 24.49 221 ILE A C 1
ATOM 1644 O O . ILE A 1 221 ? -12.916 4.215 4.066 1.00 23.79 221 ILE A O 1
ATOM 1649 N N . VAL A 1 222 ? -10.757 4.786 3.771 1.00 18.64 222 VAL A N 1
ATOM 1650 C CA . VAL A 1 222 ? -10.360 3.501 3.233 1.00 22.09 222 VAL A CA 1
ATOM 1651 C C . VAL A 1 222 ? -9.130 3.018 3.992 1.00 15.13 222 VAL A C 1
ATOM 1652 O O . VAL A 1 222 ? -8.206 3.798 4.233 1.00 18.09 222 VAL A O 1
ATOM 1664 N N . LEU A 1 224 ? -5.906 0.584 4.029 1.00 25.91 224 LEU A N 1
ATOM 1665 C CA . LEU A 1 224 ? -5.040 -0.236 3.180 1.00 24.13 224 LEU A CA 1
ATOM 1666 C C . LEU A 1 224 ? -4.360 -1.310 4.001 1.00 21.66 224 LEU A C 1
ATOM 1667 O O . LEU A 1 224 ? -3.531 -1.017 4.863 1.00 25.97 224 LEU A O 1
ATOM 1672 N N . ASP A 1 225 ? -4.704 -2.559 3.716 1.00 31.70 225 ASP A N 1
ATOM 1673 C CA . ASP A 1 225 ? -4.223 -3.686 4.497 1.00 34.46 225 ASP A CA 1
ATOM 1674 C C . ASP A 1 225 ? -2.987 -4.269 3.840 1.00 35.10 225 ASP A C 1
ATOM 1675 O O . ASP A 1 225 ? -3.074 -4.867 2.776 1.00 35.95 225 ASP A O 1
ATOM 1680 N N . ASN A 1 226 ? -1.837 -4.053 4.476 1.00 19.84 226 ASN A N 1
ATOM 1681 C CA . ASN A 1 226 ? -0.557 -4.631 4.059 1.00 21.20 226 ASN A CA 1
ATOM 1682 C C . ASN A 1 226 ? -0.092 -4.309 2.626 1.00 23.23 226 ASN A C 1
ATOM 1683 O O . ASN A 1 226 ? 0.206 -5.212 1.846 1.00 26.43 226 ASN A O 1
ATOM 1688 N N . PHE A 1 227 ? -0.026 -3.029 2.283 1.00 36.32 227 PHE A N 1
ATOM 1689 C CA . PHE A 1 227 ? 0.469 -2.641 0.977 1.00 32.61 227 PHE A CA 1
ATOM 1690 C C . PHE A 1 227 ? 1.982 -2.536 1.015 1.00 41.12 227 PHE A C 1
ATOM 1691 O O . PHE A 1 227 ? 2.574 -2.269 2.067 1.00 48.66 227 PHE A O 1
ATOM 1699 N N . SER A 1 228 ? 2.602 -2.749 -0.140 1.00 24.44 228 SER A N 1
ATOM 1700 C CA . SER A 1 228 ? 3.981 -2.356 -0.330 1.00 26.90 228 SER A CA 1
ATOM 1701 C C . SER A 1 228 ? 4.020 -0.840 -0.240 1.00 27.76 228 SER A C 1
ATOM 1702 O O . SER A 1 228 ? 2.992 -0.175 -0.415 1.00 27.60 228 SER A O 1
ATOM 1705 N N . GLY A 1 229 ? 5.203 -0.301 0.034 1.00 25.78 229 GLY A N 1
ATOM 1706 C CA . GLY A 1 229 ? 5.443 1.110 -0.161 1.00 28.96 229 GLY A CA 1
ATOM 1707 C C . GLY A 1 229 ? 4.898 1.553 -1.505 1.00 29.80 229 GLY A C 1
ATOM 1708 O O . GLY A 1 229 ? 3.979 2.350 -1.573 1.00 29.70 229 GLY A O 1
ATOM 1709 N N . GLU A 1 230 ? 5.453 1.022 -2.581 1.00 57.76 230 GLU A N 1
ATOM 1710 C CA . GLU A 1 230 ? 5.012 1.378 -3.925 1.00 53.73 230 GLU A CA 1
ATOM 1711 C C . GLU A 1 230 ? 3.486 1.512 -4.094 1.00 51.86 230 GLU A C 1
ATOM 1712 O O . GLU A 1 230 ? 3.000 2.507 -4.641 1.00 53.88 230 GLU A O 1
ATOM 1718 N N . ASP A 1 231 ? 2.737 0.511 -3.640 1.00 33.58 231 ASP A N 1
ATOM 1719 C CA . ASP A 1 231 ? 1.288 0.514 -3.815 1.00 31.49 231 ASP A CA 1
ATOM 1720 C C . ASP A 1 231 ? 0.635 1.579 -2.941 1.00 30.02 231 ASP A C 1
ATOM 1721 O O . ASP A 1 231 ? -0.431 2.102 -3.273 1.00 28.81 231 ASP A O 1
ATOM 1726 N N . ILE A 1 232 ? 1.278 1.883 -1.816 1.00 32.92 232 ILE A N 1
ATOM 1727 C CA . ILE A 1 232 ? 0.825 2.953 -0.937 1.00 30.18 232 ILE A CA 1
ATOM 1728 C C . ILE A 1 232 ? 0.988 4.268 -1.679 1.00 25.74 232 ILE A C 1
ATOM 1729 O O . ILE A 1 232 ? 0.068 5.094 -1.712 1.00 23.86 232 ILE A O 1
ATOM 1734 N N . ASP A 1 233 ? 2.154 4.451 -2.293 1.00 17.09 233 ASP A N 1
ATOM 1735 C CA . ASP A 1 233 ? 2.384 5.609 -3.154 1.00 26.57 233 ASP A CA 1
ATOM 1736 C C . ASP A 1 233 ? 1.277 5.782 -4.180 1.00 22.82 233 ASP A C 1
ATOM 1737 O O . ASP A 1 233 ? 0.643 6.843 -4.234 1.00 23.98 233 ASP A O 1
ATOM 1742 N N . ILE A 1 234 ? 1.045 4.746 -4.986 1.00 26.87 234 ILE A N 1
ATOM 1743 C CA . ILE A 1 234 ? -0.023 4.788 -5.977 1.00 31.34 234 ILE A CA 1
ATOM 1744 C C . ILE A 1 234 ? -1.357 5.219 -5.347 1.00 29.57 234 ILE A C 1
ATOM 1745 O O . ILE A 1 234 ? -2.003 6.152 -5.817 1.00 27.81 234 ILE A O 1
ATOM 1750 N N . ALA A 1 235 ? -1.757 4.525 -4.286 1.00 27.92 235 ALA A N 1
ATOM 1751 C CA . ALA A 1 235 ? -2.990 4.818 -3.555 1.00 24.95 235 ALA A CA 1
ATOM 1752 C C . ALA A 1 235 ? -3.146 6.298 -3.227 1.00 29.96 235 ALA A C 1
ATOM 1753 O O . ALA A 1 235 ? -4.118 6.929 -3.635 1.00 31.87 235 ALA A O 1
ATOM 1755 N N . VAL A 1 236 ? -2.193 6.832 -2.469 1.00 15.78 236 VAL A N 1
ATOM 1756 C CA . VAL A 1 236 ? -2.109 8.268 -2.196 1.00 24.45 236 VAL A CA 1
ATOM 1757 C C . VAL A 1 236 ? -2.441 9.102 -3.431 1.00 25.72 236 VAL A C 1
ATOM 1758 O O . VAL A 1 236 ? -3.302 9.978 -3.385 1.00 26.44 236 VAL A O 1
ATOM 1762 N N . SER A 1 237 ? -1.756 8.826 -4.536 1.00 32.93 237 SER A N 1
ATOM 1763 C CA . SER A 1 237 ? -2.013 9.536 -5.783 1.00 35.33 237 SER A CA 1
ATOM 1764 C C . SER A 1 237 ? -3.488 9.450 -6.155 1.00 30.58 237 SER A C 1
ATOM 1765 O O . SER A 1 237 ? -4.143 10.471 -6.366 1.00 37.87 237 SER A O 1
ATOM 1768 N N . ILE A 1 238 ? -4.006 8.226 -6.220 1.00 25.13 238 ILE A N 1
ATOM 1769 C CA . ILE A 1 238 ? -5.401 7.998 -6.567 1.00 26.05 238 ILE A CA 1
ATOM 1770 C C . ILE A 1 238 ? -6.339 8.764 -5.649 1.00 22.87 238 ILE A C 1
ATOM 1771 O O . ILE A 1 238 ? -7.295 9.387 -6.108 1.00 35.98 238 ILE A O 1
ATOM 1776 N N . ALA A 1 239 ? -6.060 8.732 -4.352 1.00 18.35 239 ALA A N 1
ATOM 1777 C CA . ALA A 1 239 ? -7.057 9.174 -3.379 1.00 20.28 239 ALA A CA 1
ATOM 1778 C C . ALA A 1 239 ? -7.063 10.671 -3.060 1.00 21.73 239 ALA A C 1
ATOM 1779 O O . ALA A 1 239 ? -8.045 11.177 -2.518 1.00 20.86 239 ALA A O 1
ATOM 1781 N N . ARG A 1 240 ? -5.987 11.378 -3.399 1.00 19.87 240 ARG A N 1
ATOM 1782 C CA . ARG A 1 240 ? -5.943 12.832 -3.206 1.00 25.64 240 ARG A CA 1
ATOM 1783 C C . ARG A 1 240 ? -7.237 13.537 -3.643 1.00 27.00 240 ARG A C 1
ATOM 1784 O O . ARG A 1 240 ? -7.599 13.558 -4.833 1.00 28.32 240 ARG A O 1
ATOM 1792 N N . GLY A 1 241 ? -7.937 14.090 -2.657 1.00 45.13 241 GLY A N 1
ATOM 1793 C CA . GLY A 1 241 ? -9.157 14.842 -2.885 1.00 40.04 241 GLY A CA 1
ATOM 1794 C C . GLY A 1 241 ? -10.405 13.989 -2.987 1.00 34.95 241 GLY A C 1
ATOM 1795 O O . GLY A 1 241 ? -11.486 14.494 -3.304 1.00 34.84 241 GLY A O 1
ATOM 1796 N N . LYS A 1 242 ? -10.260 12.694 -2.726 1.00 43.25 242 LYS A N 1
ATOM 1797 C CA . LYS A 1 242 ? -11.367 11.762 -2.892 1.00 43.19 242 LYS A CA 1
ATOM 1798 C C . LYS A 1 242 ? -11.734 11.126 -1.565 1.00 43.12 242 LYS A C 1
ATOM 1799 O O . LYS A 1 242 ? -12.755 11.475 -0.962 1.00 47.07 242 LYS A O 1
ATOM 1805 N N . VAL A 1 243 ? -10.910 10.186 -1.110 1.00 32.99 243 VAL A N 1
ATOM 1806 C CA . VAL A 1 243 ? -11.110 9.605 0.209 1.00 27.87 243 VAL A CA 1
ATOM 1807 C C . VAL A 1 243 ? -9.872 9.738 1.054 1.00 22.33 243 VAL A C 1
ATOM 1808 O O . VAL A 1 243 ? -8.754 9.728 0.542 1.00 21.22 243 VAL A O 1
ATOM 1812 N N . ALA A 1 244 ? -10.091 9.884 2.353 1.00 19.38 244 ALA A N 1
ATOM 1813 C CA . ALA A 1 244 ? -9.032 9.781 3.346 1.00 17.59 244 ALA A CA 1
ATOM 1814 C C . ALA A 1 244 ? -8.443 8.373 3.329 1.00 20.32 244 ALA A C 1
ATOM 1815 O O . ALA A 1 244 ? -9.159 7.394 3.131 1.00 16.27 244 ALA A O 1
ATOM 1817 N N . LEU A 1 245 ? -7.135 8.267 3.525 1.00 25.25 245 LEU A N 1
ATOM 1818 C CA . LEU A 1 245 ? -6.496 6.957 3.571 1.00 18.51 245 LEU A CA 1
ATOM 1819 C C . LEU A 1 245 ? -5.912 6.659 4.949 1.00 24.76 245 LEU A C 1
ATOM 1820 O O . LEU A 1 245 ? -5.384 7.547 5.625 1.00 26.71 245 LEU A O 1
ATOM 1825 N N . GLU A 1 246 ? -6.011 5.393 5.343 1.00 27.71 246 GLU A N 1
ATOM 1826 C CA . GLU A 1 246 ? -5.472 4.895 6.599 1.00 24.83 246 GLU A CA 1
ATOM 1827 C C . GLU A 1 246 ? -4.689 3.604 6.303 1.00 27.63 246 GLU A C 1
ATOM 1828 O O . GLU A 1 246 ? -5.201 2.690 5.644 1.00 23.76 246 GLU A O 1
ATOM 1834 N N . VAL A 1 247 ? -3.442 3.531 6.757 1.00 23.98 247 VAL A N 1
ATOM 1835 C CA . VAL A 1 247 ? -2.625 2.338 6.486 1.00 22.86 247 VAL A CA 1
ATOM 1836 C C . VAL A 1 247 ? -2.463 1.401 7.684 1.00 27.51 247 VAL A C 1
ATOM 1837 O O . VAL A 1 247 ? -1.823 1.757 8.674 1.00 22.49 247 VAL A O 1
ATOM 1841 N N . SER A 1 248 ? -3.027 0.197 7.571 1.00 28.45 248 SER A N 1
ATOM 1842 C CA . SER A 1 248 ? -2.840 -0.844 8.571 1.00 28.17 248 SER A CA 1
ATOM 1843 C C . SER A 1 248 ? -1.931 -1.928 8.013 1.00 32.56 248 SER A C 1
ATOM 1844 O O . SER A 1 248 ? -2.137 -2.395 6.899 1.00 35.23 248 SER A O 1
ATOM 1847 N N . GLY A 1 249 ? -0.924 -2.324 8.784 1.00 23.57 249 GLY A N 1
ATOM 1848 C CA . GLY A 1 249 ? -0.035 -3.403 8.381 1.00 20.06 249 GLY A CA 1
ATOM 1849 C C . GLY A 1 249 ? 0.961 -3.801 9.454 1.00 20.11 249 GLY A C 1
ATOM 1850 O O . GLY A 1 249 ? 2.159 -3.846 9.193 1.00 25.63 249 GLY A O 1
ATOM 1851 N N . ASN A 1 250 ? 0.464 -4.087 10.658 1.00 34.51 250 ASN A N 1
ATOM 1852 C CA . ASN A 1 250 ? 1.317 -4.438 11.793 1.00 37.88 250 ASN A CA 1
ATOM 1853 C C . ASN A 1 250 ? 2.494 -3.474 11.943 1.00 40.32 250 ASN A C 1
ATOM 1854 O O . ASN A 1 250 ? 3.655 -3.874 11.913 1.00 44.37 250 ASN A O 1
ATOM 1859 N N . ILE A 1 251 ? 2.176 -2.196 12.115 1.00 35.69 251 ILE A N 1
ATOM 1860 C CA . ILE A 1 251 ? 3.179 -1.129 12.139 1.00 34.93 251 ILE A CA 1
ATOM 1861 C C . ILE A 1 251 ? 3.794 -0.907 13.524 1.00 34.71 251 ILE A C 1
ATOM 1862 O O . ILE A 1 251 ? 3.079 -0.832 14.518 1.00 37.22 251 ILE A O 1
ATOM 1867 N N . ASP A 1 252 ? 5.119 -0.801 13.584 1.00 47.91 252 ASP A N 1
ATOM 1868 C CA . ASP A 1 252 ? 5.789 -0.398 14.825 1.00 46.18 252 ASP A CA 1
ATOM 1869 C C . ASP A 1 252 ? 6.777 0.751 14.621 1.00 47.71 252 ASP A C 1
ATOM 1870 O O . ASP A 1 252 ? 6.884 1.308 13.525 1.00 46.37 252 ASP A O 1
ATOM 1875 N N . ARG A 1 253 ? 7.495 1.097 15.684 1.00 49.96 253 ARG A N 1
ATOM 1876 C CA . ARG A 1 253 ? 8.410 2.229 15.655 1.00 52.25 253 ARG A CA 1
ATOM 1877 C C . ARG A 1 253 ? 9.433 2.052 14.552 1.00 51.58 253 ARG A C 1
ATOM 1878 O O . ARG A 1 253 ? 9.990 3.024 14.044 1.00 54.83 253 ARG A O 1
ATOM 1886 N N . ASN A 1 254 ? 9.664 0.801 14.176 1.00 36.28 254 ASN A N 1
ATOM 1887 C CA . ASN A 1 254 ? 10.654 0.471 13.168 1.00 36.47 254 ASN A CA 1
ATOM 1888 C C . ASN A 1 254 ? 10.193 0.569 11.714 1.00 38.34 254 ASN A C 1
ATOM 1889 O O . ASN A 1 254 ? 11.014 0.449 10.809 1.00 35.72 254 ASN A O 1
ATOM 1894 N N . SER A 1 255 ? 8.901 0.779 11.477 1.00 36.19 255 SER A N 1
ATOM 1895 C CA . SER A 1 255 ? 8.407 0.788 10.101 1.00 37.94 255 SER A CA 1
ATOM 1896 C C . SER A 1 255 ? 7.517 1.988 9.798 1.00 32.75 255 SER A C 1
ATOM 1897 O O . SER A 1 255 ? 7.207 2.264 8.634 1.00 24.79 255 SER A O 1
ATOM 1900 N N . ILE A 1 256 ? 7.111 2.693 10.853 1.00 30.82 256 ILE A N 1
ATOM 1901 C CA . ILE A 1 256 ? 6.205 3.837 10.728 1.00 29.94 256 ILE A CA 1
ATOM 1902 C C . ILE A 1 256 ? 6.757 4.999 9.872 1.00 25.37 256 ILE A C 1
ATOM 1903 O O . ILE A 1 256 ? 6.016 5.617 9.105 1.00 25.15 256 ILE A O 1
ATOM 1908 N N . VAL A 1 257 ? 8.055 5.280 9.995 1.00 32.19 257 VAL A N 1
ATOM 1909 C CA . VAL A 1 257 ? 8.664 6.380 9.256 1.00 34.18 257 VAL A CA 1
ATOM 1910 C C . VAL A 1 257 ? 8.596 6.146 7.754 1.00 41.63 257 VAL A C 1
ATOM 1911 O O . VAL A 1 257 ? 8.251 7.047 6.985 1.00 40.88 257 VAL A O 1
ATOM 1915 N N . ALA A 1 258 ? 8.935 4.934 7.336 1.00 37.03 258 ALA A N 1
ATOM 1916 C CA . ALA A 1 258 ? 8.898 4.601 5.922 1.00 38.47 258 ALA A CA 1
ATOM 1917 C C . ALA A 1 258 ? 7.498 4.832 5.356 1.00 38.66 258 ALA A C 1
ATOM 1918 O O . ALA A 1 258 ? 7.342 5.304 4.227 1.00 40.14 258 ALA A O 1
ATOM 1920 N N . ILE A 1 259 ? 6.482 4.505 6.148 1.00 34.95 259 ILE A N 1
ATOM 1921 C CA . ILE A 1 259 ? 5.092 4.654 5.725 1.00 32.00 259 ILE A CA 1
ATOM 1922 C C . ILE A 1 259 ? 4.645 6.099 5.750 1.00 31.51 259 ILE A C 1
ATOM 1923 O O . ILE A 1 259 ? 3.894 6.534 4.884 1.00 31.28 259 ILE A O 1
ATOM 1928 N N . ALA A 1 260 ? 5.113 6.849 6.743 1.00 25.16 260 ALA A N 1
ATOM 1929 C CA . ALA A 1 260 ? 4.776 8.273 6.845 1.00 26.43 260 ALA A CA 1
ATOM 1930 C C . ALA A 1 260 ? 5.341 9.093 5.678 1.00 28.92 260 ALA A C 1
ATOM 1931 O O . ALA A 1 260 ? 4.718 10.048 5.207 1.00 28.12 260 ALA A O 1
ATOM 1933 N N . LYS A 1 261 ? 6.525 8.712 5.217 1.00 40.28 261 LYS A N 1
ATOM 1934 C CA . LYS A 1 261 ? 7.167 9.409 4.114 1.00 39.25 261 LYS A CA 1
ATOM 1935 C C . LYS A 1 261 ? 6.289 9.387 2.857 1.00 40.81 261 LYS A C 1
ATOM 1936 O O . LYS A 1 261 ? 6.479 10.189 1.945 1.00 40.83 261 LYS A O 1
ATOM 1942 N N . THR A 1 262 ? 5.318 8.481 2.822 1.00 38.16 262 THR A N 1
ATOM 1943 C CA . THR A 1 262 ? 4.461 8.324 1.646 1.00 37.13 262 THR A CA 1
ATOM 1944 C C . THR A 1 262 ? 3.421 9.438 1.545 1.00 34.40 262 THR A C 1
ATOM 1945 O O . THR A 1 262 ? 2.957 9.766 0.449 1.00 32.84 262 THR A O 1
ATOM 1949 N N . GLY A 1 263 ? 3.046 9.998 2.693 1.00 43.68 263 GLY A N 1
ATOM 1950 C CA . GLY A 1 263 ? 2.125 11.121 2.733 1.00 46.18 263 GLY A CA 1
ATOM 1951 C C . GLY A 1 263 ? 0.684 10.736 2.995 1.00 41.55 263 GLY A C 1
ATOM 1952 O O . GLY A 1 263 ? -0.212 11.579 3.001 1.00 38.21 263 GLY A O 1
ATOM 1953 N N . VAL A 1 264 ? 0.449 9.453 3.206 1.00 25.52 264 VAL A N 1
ATOM 1954 C CA . VAL A 1 264 ? -0.885 9.016 3.564 1.00 24.08 264 VAL A CA 1
ATOM 1955 C C . VAL A 1 264 ? -1.382 9.770 4.808 1.00 28.98 264 VAL A C 1
ATOM 1956 O O . VAL A 1 264 ? -0.595 10.100 5.707 1.00 30.27 264 VAL A O 1
ATOM 1960 N N . ASP A 1 265 ? -2.691 10.013 4.852 1.00 21.06 265 ASP A N 1
ATOM 1961 C CA . ASP A 1 265 ? -3.313 10.811 5.894 1.00 18.58 265 ASP A CA 1
ATOM 1962 C C . ASP A 1 265 ? -3.128 10.230 7.286 1.00 24.83 265 ASP A C 1
ATOM 1963 O O . ASP A 1 265 ? -2.699 10.931 8.203 1.00 23.32 265 ASP A O 1
ATOM 1968 N N . PHE A 1 266 ? -3.478 8.952 7.443 1.00 24.89 266 PHE A N 1
ATOM 1969 C CA . PHE A 1 266 ? -3.499 8.300 8.750 1.00 22.52 266 PHE A CA 1
ATOM 1970 C C . PHE A 1 266 ? -2.725 6.979 8.776 1.00 25.29 266 PHE A C 1
ATOM 1971 O O . PHE A 1 266 ? -2.689 6.260 7.794 1.00 27.36 266 PHE A O 1
ATOM 1979 N N . ILE A 1 267 ? -2.131 6.647 9.914 1.00 34.08 267 ILE A N 1
ATOM 1980 C CA . ILE A 1 267 ? -1.525 5.335 10.100 1.00 35.10 267 ILE A CA 1
ATOM 1981 C C . ILE A 1 267 ? -2.190 4.572 11.252 1.00 30.57 267 ILE A C 1
ATOM 1982 O O . ILE A 1 267 ? -2.273 5.071 12.367 1.00 32.96 267 ILE A O 1
ATOM 1987 N N . SER A 1 268 ? -2.685 3.368 10.980 1.00 41.11 268 SER A N 1
ATOM 1988 C CA . SER A 1 268 ? -3.324 2.499 1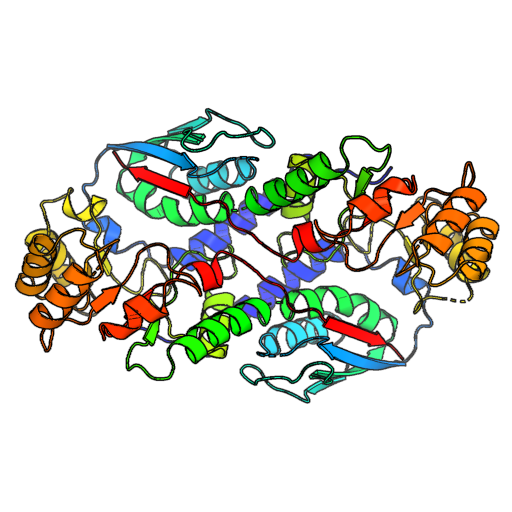1.975 1.00 38.40 268 SER A CA 1
ATOM 1989 C C . SER A 1 268 ? -2.340 1.630 12.767 1.00 35.87 268 SER A C 1
ATOM 1990 O O . SER A 1 268 ? -1.643 0.800 12.218 1.00 37.65 268 SER A O 1
ATOM 1993 N N . VAL A 1 269 ? -2.293 1.817 14.073 1.00 27.69 269 VAL A N 1
ATOM 1994 C CA . VAL A 1 269 ? -1.347 1.071 14.901 1.00 25.38 269 VAL A CA 1
ATOM 1995 C C . VAL A 1 269 ? -2.032 0.407 16.096 1.00 29.07 269 VAL A C 1
ATOM 1996 O O . VAL A 1 269 ? -2.530 1.077 16.999 1.00 28.32 269 VAL A O 1
ATOM 2000 N N . GLY A 1 270 ? -2.054 -0.916 16.104 1.00 14.45 270 GLY A N 1
ATOM 2001 C CA . GLY A 1 270 ? -2.624 -1.641 17.220 1.00 15.76 270 GLY A CA 1
ATOM 2002 C C . GLY A 1 270 ? -1.623 -1.783 18.345 1.00 13.09 270 GLY A C 1
ATOM 2003 O O . GLY A 1 270 ? -1.997 -1.987 19.504 1.00 14.12 270 GLY A O 1
ATOM 2004 N N . ALA A 1 271 ? -0.346 -1.671 17.989 1.00 26.03 271 ALA A N 1
ATOM 2005 C CA . ALA A 1 271 ? 0.759 -1.815 18.939 1.00 21.14 271 ALA A CA 1
ATOM 2006 C C . ALA A 1 271 ? 0.654 -0.826 20.082 1.00 21.75 271 ALA A C 1
ATOM 2007 O O . ALA A 1 271 ? 1.096 -1.096 21.191 1.00 20.79 271 ALA A O 1
ATOM 2009 N N . ILE A 1 272 ? 0.070 0.331 19.821 1.00 25.97 272 ILE A N 1
ATOM 2010 C CA . ILE A 1 272 ? 0.052 1.349 20.857 1.00 19.02 272 ILE A CA 1
ATOM 2011 C C . ILE A 1 272 ? -0.842 0.977 22.041 1.00 15.02 272 ILE A C 1
ATOM 2012 O O . ILE A 1 272 ? -0.613 1.465 23.153 1.00 14.26 272 ILE A O 1
ATOM 2017 N N . THR A 1 273 ? -1.811 0.083 21.816 1.00 22.83 273 THR A N 1
ATOM 2018 C CA . THR A 1 273 ? -2.718 -0.365 22.879 1.00 23.94 273 THR A CA 1
ATOM 2019 C C . THR A 1 273 ? -2.694 -1.870 23.212 1.00 19.87 273 THR A C 1
ATOM 2020 O O . THR A 1 273 ? -2.947 -2.244 24.356 1.00 21.01 273 THR A O 1
ATOM 2024 N N . LYS A 1 274 ? -2.410 -2.735 22.241 1.00 22.76 274 LYS A N 1
ATOM 2025 C CA . LYS A 1 274 ? -2.356 -4.177 22.526 1.00 24.83 274 LYS A CA 1
ATOM 2026 C C . LYS A 1 274 ? -1.118 -4.577 23.326 1.00 27.92 274 LYS A C 1
ATOM 2027 O O . LYS A 1 274 ? -1.105 -5.604 24.010 1.00 24.57 274 LYS A O 1
ATOM 2033 N N . HIS A 1 275 ? -0.065 -3.776 23.225 1.00 20.45 275 HIS A N 1
ATOM 2034 C CA . HIS A 1 275 ? 1.104 -3.998 24.053 1.00 20.17 275 HIS A CA 1
ATOM 2035 C C . HIS A 1 275 ? 1.068 -2.996 25.194 1.00 16.87 275 HIS A C 1
ATOM 2036 O O . HIS A 1 275 ? 0.362 -1.992 25.124 1.00 17.79 275 HIS A O 1
ATOM 2043 N N . ILE A 1 276 ? 1.787 -3.288 26.268 1.00 12.37 276 ILE A N 1
ATOM 2044 C CA . ILE A 1 276 ? 1.849 -2.375 27.393 1.00 7.95 276 ILE A CA 1
ATOM 2045 C C . ILE A 1 276 ? 3.288 -2.309 27.853 1.00 8.02 276 ILE A C 1
ATOM 2046 O O . ILE A 1 276 ? 3.874 -3.322 28.227 1.00 10.46 276 ILE A O 1
ATOM 2051 N N . LYS A 1 277 ? 3.866 -1.115 27.801 1.00 24.72 277 LYS A N 1
ATOM 2052 C CA . LYS A 1 277 ? 5.162 -0.867 28.403 1.00 23.85 277 LYS A CA 1
ATOM 2053 C C . LYS A 1 277 ? 4.939 0.030 29.602 1.00 24.52 277 LYS A C 1
ATOM 2054 O O . LYS A 1 277 ? 4.782 1.238 29.443 1.00 24.78 277 LYS A O 1
ATOM 2060 N N . ALA A 1 278 ? 4.906 -0.556 30.796 1.00 19.58 278 ALA A N 1
ATOM 2061 C CA . ALA A 1 278 ? 4.628 0.209 32.013 1.00 19.67 278 ALA A CA 1
ATOM 2062 C C . ALA A 1 278 ? 5.750 1.169 32.398 1.00 17.93 278 ALA A C 1
ATOM 2063 O O . ALA A 1 278 ? 6.923 0.791 32.513 1.00 17.24 278 ALA A O 1
ATOM 2065 N N . ILE A 1 279 ? 5.374 2.422 32.596 1.00 7.89 279 ILE A N 1
ATOM 2066 C CA . ILE A 1 279 ? 6.287 3.391 33.150 1.00 12.19 279 ILE A CA 1
ATOM 2067 C C . ILE A 1 279 ? 6.731 2.922 34.538 1.00 10.45 279 ILE A C 1
ATOM 2068 O O . ILE A 1 279 ? 5.927 2.403 35.317 1.00 8.64 279 ILE A O 1
ATOM 2073 N N . ASP A 1 280 ? 8.006 3.116 34.856 1.00 19.05 280 ASP A N 1
ATOM 2074 C CA . ASP A 1 280 ? 8.498 2.785 36.184 1.00 20.97 280 ASP A CA 1
ATOM 2075 C C . ASP A 1 280 ? 8.199 3.900 37.207 1.00 26.46 280 ASP A C 1
ATOM 2076 O O . ASP A 1 280 ? 8.575 5.075 37.022 1.00 23.11 280 ASP A O 1
ATOM 2081 N N . LEU A 1 281 ? 7.518 3.524 38.287 1.00 13.34 281 LEU A N 1
ATOM 2082 C CA . LEU A 1 281 ? 7.095 4.492 39.294 1.00 13.68 281 LEU A CA 1
ATOM 2083 C C . LEU A 1 281 ? 7.483 4.033 40.668 1.00 18.48 281 LEU A C 1
ATOM 2084 O O . LEU A 1 281 ? 7.746 2.859 40.888 1.00 20.97 281 LEU A O 1
ATOM 2089 N N . SER A 1 282 ? 7.503 4.971 41.600 1.00 16.79 282 SER A N 1
ATOM 2090 C CA . SER A 1 282 ? 7.677 4.637 42.997 1.00 14.27 282 SER A CA 1
ATOM 2091 C C . SER A 1 282 ? 6.955 5.646 43.889 1.00 15.63 282 SER A C 1
ATOM 2092 O O . SER A 1 282 ? 6.908 6.835 43.598 1.00 19.25 282 SER A O 1
ATOM 2095 N N . LEU A 1 283 ? 6.365 5.155 44.966 1.00 20.19 283 LEU A N 1
ATOM 2096 C CA . LEU A 1 283 ? 5.754 6.022 45.949 1.00 18.65 283 LEU A CA 1
ATOM 2097 C C . LEU A 1 283 ? 6.637 6.083 47.200 1.00 19.66 283 LEU A C 1
ATOM 2098 O O . LEU A 1 283 ? 6.748 5.115 47.951 1.00 16.34 283 LEU A O 1
ATOM 2103 N N . GLN A 1 284 ? 7.279 7.219 47.414 1.00 23.28 284 GLN A N 1
ATOM 2104 C CA . GLN A 1 284 ? 8.126 7.373 48.590 1.00 26.24 284 GLN A CA 1
ATOM 2105 C C . GLN A 1 284 ? 7.257 7.882 49.727 1.00 27.49 284 GLN A C 1
ATOM 2106 O O . GLN A 1 284 ? 6.764 9.010 49.692 1.00 27.15 284 GLN A O 1
ATOM 2112 N N . VAL A 1 285 ? 7.035 7.020 50.712 1.00 21.06 285 VAL A N 1
ATOM 2113 C CA . VAL A 1 285 ? 6.180 7.357 51.838 1.00 26.02 285 VAL A CA 1
ATOM 2114 C C . VAL A 1 285 ? 7.018 7.954 52.948 1.00 30.37 285 VAL A C 1
ATOM 2115 O O . VAL A 1 285 ? 7.968 7.329 53.417 1.00 27.73 285 VAL A O 1
ATOM 2119 N N . GLN A 1 286 ? 6.657 9.165 53.349 1.00 33.58 286 GLN A N 1
ATOM 2120 C CA . GLN A 1 286 ? 7.412 9.905 54.337 1.00 38.07 286 GLN A CA 1
ATOM 2121 C C . GLN A 1 286 ? 8.259 10.964 53.657 1.00 38.86 286 GLN A C 1
ATOM 2122 O O . GLN A 1 286 ? 8.498 12.026 54.229 1.00 46.39 286 GLN A O 1
ATOM 2128 N N . ASN B 1 7 ? 4.798 -20.802 51.340 1.00 34.85 7 ASN B N 1
ATOM 2129 C CA . ASN B 1 7 ? 4.104 -21.283 50.142 1.00 34.77 7 ASN B CA 1
ATOM 2130 C C . ASN B 1 7 ? 2.607 -20.887 50.069 1.00 34.41 7 ASN B C 1
ATOM 2131 O O . ASN B 1 7 ? 1.784 -21.211 50.948 1.00 34.33 7 ASN B O 1
ATOM 2136 N N . THR B 1 8 ? 2.296 -20.162 49.002 1.00 34.22 8 THR B N 1
ATOM 2137 C CA . THR B 1 8 ? 1.002 -19.528 48.789 1.00 33.90 8 THR B CA 1
ATOM 2138 C C . THR B 1 8 ? 0.030 -20.409 47.996 1.00 34.01 8 THR B C 1
ATOM 2139 O O . THR B 1 8 ? 0.433 -21.391 47.373 1.00 34.30 8 THR B O 1
ATOM 2143 N N . ASP B 1 9 ? -1.251 -20.048 48.054 1.00 30.66 9 ASP B N 1
ATOM 2144 C CA . ASP B 1 9 ? -2.275 -20.548 47.147 1.00 34.84 9 ASP B CA 1
ATOM 2145 C C . ASP B 1 9 ? -1.913 -20.295 45.689 1.00 35.06 9 ASP B C 1
ATOM 2146 O O . ASP B 1 9 ? -1.565 -19.171 45.320 1.00 34.94 9 ASP B O 1
ATOM 2151 N N . GLN B 1 10 ? -2.029 -21.326 44.857 1.00 23.11 10 GLN B N 1
ATOM 2152 C CA . GLN B 1 10 ? -1.759 -21.187 43.428 1.00 25.39 10 GLN B CA 1
ATOM 2153 C C . GLN B 1 10 ? -3.034 -21.088 42.573 1.00 29.49 10 GLN B C 1
ATOM 2154 O O . GLN B 1 10 ? -3.942 -21.911 42.687 1.00 28.55 10 GLN B O 1
ATOM 2160 N N . ILE B 1 11 ? -3.083 -20.079 41.704 1.00 27.62 11 ILE B N 1
ATOM 2161 C CA . ILE B 1 11 ? -4.248 -19.839 40.859 1.00 24.66 11 ILE B CA 1
ATOM 2162 C C . ILE B 1 11 ? -4.260 -20.726 39.628 1.00 34.97 11 ILE B C 1
ATOM 2163 O O . ILE B 1 11 ? -3.773 -20.338 38.564 1.00 33.33 11 ILE B O 1
ATOM 2168 N N . ASN B 1 12 ? -4.842 -21.908 39.775 1.00 27.71 12 ASN B N 1
ATOM 2169 C CA . ASN B 1 12 ? -4.901 -22.868 38.684 1.00 30.57 12 ASN B CA 1
ATOM 2170 C C . ASN B 1 12 ? -6.222 -22.832 37.913 1.00 28.62 12 ASN B C 1
ATOM 2171 O O . ASN B 1 12 ? -6.470 -23.647 37.038 1.00 31.61 12 ASN B O 1
ATOM 2176 N N . LYS B 1 13 ? -7.052 -21.856 38.251 1.00 41.40 13 LYS B N 1
ATOM 2177 C CA . LYS B 1 13 ? -8.246 -21.541 37.486 1.00 40.68 13 LYS B CA 1
ATOM 2178 C C . LYS B 1 13 ? -8.771 -20.197 37.969 1.0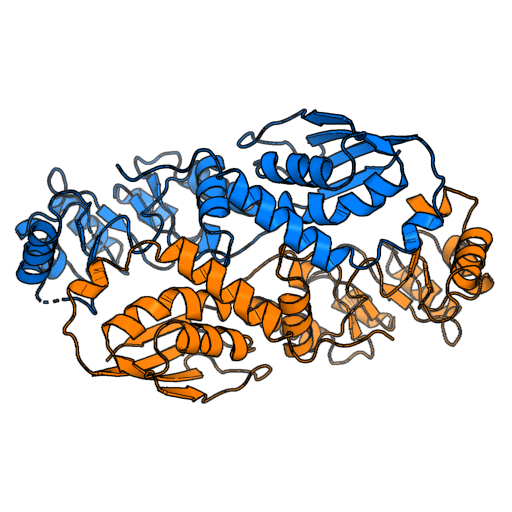0 36.97 13 LYS B C 1
ATOM 2179 O O . LYS B 1 13 ? -8.687 -19.892 39.148 1.00 37.17 13 LYS B O 1
ATOM 2185 N N . VAL B 1 14 ? -9.300 -19.394 37.056 1.00 33.47 14 VAL B N 1
ATOM 2186 C CA . VAL B 1 14 ? -9.912 -18.121 37.416 1.00 32.34 14 VAL B CA 1
ATOM 2187 C C . VAL B 1 14 ? -11.374 -18.352 37.745 1.00 36.87 14 VAL B C 1
ATOM 2188 O O . VAL B 1 14 ? -12.074 -19.034 37.001 1.00 39.85 14 VAL B O 1
ATOM 2192 N N . PRO B 1 15 ? -11.847 -17.784 38.864 1.00 29.44 15 PRO B N 1
ATOM 2193 C CA . PRO B 1 15 ? -13.229 -18.099 39.245 1.00 26.92 15 PRO B CA 1
ATOM 2194 C C . PRO B 1 15 ? -14.202 -17.648 38.163 1.00 27.37 15 PRO B C 1
ATOM 2195 O O . PRO B 1 15 ? -14.002 -16.599 37.538 1.00 21.66 15 PRO B O 1
ATOM 2199 N N . ASN B 1 16 ? -15.242 -18.443 37.952 1.00 26.76 16 ASN B N 1
ATOM 2200 C CA . ASN B 1 16 ? -16.206 -18.183 36.901 1.00 27.99 16 ASN B CA 1
ATOM 2201 C C . ASN B 1 16 ? -16.822 -16.799 36.964 1.00 23.05 16 ASN B C 1
ATOM 2202 O O . ASN B 1 16 ? -16.918 -16.122 35.944 1.00 21.78 16 ASN B O 1
ATOM 2207 N N . ASP B 1 17 ? -17.244 -16.378 38.153 1.00 32.48 17 ASP B N 1
ATOM 2208 C CA . ASP B 1 17 ? -17.882 -15.074 38.298 1.00 27.93 17 ASP B CA 1
ATOM 2209 C C . ASP B 1 17 ? -16.980 -13.930 37.828 1.00 28.63 17 ASP B C 1
ATOM 2210 O O . ASP B 1 17 ? -17.469 -12.938 37.295 1.00 29.44 17 ASP B O 1
ATOM 2215 N N . ILE B 1 18 ? -15.669 -14.084 38.011 1.00 32.63 18 ILE B N 1
ATOM 2216 C CA . ILE B 1 18 ? -14.696 -13.108 37.529 1.00 26.83 18 ILE B CA 1
ATOM 2217 C C . ILE B 1 18 ? -14.496 -13.198 36.003 1.00 29.05 18 ILE B C 1
ATOM 2218 O O . ILE B 1 18 ? -14.317 -12.191 35.327 1.00 28.17 18 ILE B O 1
ATOM 2223 N N . VAL B 1 19 ? -14.514 -14.403 35.453 1.00 24.95 19 VAL B N 1
ATOM 2224 C CA . VAL B 1 19 ? -14.434 -14.549 34.007 1.00 28.43 19 VAL B CA 1
ATOM 2225 C C . VAL B 1 19 ? -15.675 -13.926 33.374 1.00 32.10 19 VAL B C 1
ATOM 2226 O O . VAL B 1 19 ? -15.587 -13.176 32.399 1.00 28.95 19 VAL B O 1
ATOM 2230 N N . THR B 1 20 ? -16.830 -14.225 33.955 1.00 28.90 20 THR B N 1
ATOM 2231 C CA . THR B 1 20 ? -18.088 -13.719 33.448 1.00 28.25 20 THR B CA 1
ATOM 2232 C C . THR B 1 20 ? -18.116 -12.192 33.411 1.00 27.54 20 THR B C 1
ATOM 2233 O O . THR B 1 20 ? -18.383 -11.595 32.368 1.00 26.63 20 THR B O 1
ATOM 2237 N N . ARG B 1 21 ? -17.837 -11.563 34.548 1.00 39.85 21 ARG B N 1
ATOM 2238 C CA . ARG B 1 21 ? -17.960 -10.113 34.665 1.00 37.96 21 ARG B CA 1
ATOM 2239 C C . ARG B 1 21 ? -17.007 -9.373 33.734 1.00 37.29 21 ARG B C 1
ATOM 2240 O O . ARG B 1 21 ? -17.351 -8.343 33.159 1.00 33.56 21 ARG B O 1
ATOM 2248 N N . LEU B 1 22 ? -15.800 -9.904 33.607 1.00 23.71 22 LEU B N 1
ATOM 2249 C CA . LEU B 1 22 ? -14.798 -9.335 32.730 1.00 17.35 22 LEU B CA 1
ATOM 2250 C C . LEU B 1 22 ? -15.200 -9.434 31.250 1.00 21.82 22 LEU B C 1
ATOM 2251 O O . LEU B 1 22 ? -14.910 -8.547 30.454 1.00 22.65 22 LEU B O 1
ATOM 2256 N N . VAL B 1 23 ? -15.860 -10.525 30.885 1.00 32.34 23 VAL B N 1
ATOM 2257 C CA . VAL B 1 23 ? -16.311 -10.707 29.517 1.00 36.63 23 VAL B CA 1
ATOM 2258 C C . VAL B 1 23 ? -17.461 -9.754 29.244 1.00 35.21 23 VAL B C 1
ATOM 2259 O O . VAL B 1 23 ? -17.398 -8.945 28.331 1.00 37.08 23 VAL B O 1
ATOM 2263 N N . ARG B 1 24 ? -18.501 -9.857 30.057 1.00 25.60 24 ARG B N 1
ATOM 2264 C CA . ARG B 1 24 ? -19.644 -8.945 30.035 1.00 23.53 24 ARG B CA 1
ATOM 2265 C C . ARG B 1 24 ? -19.263 -7.471 29.773 1.00 24.96 24 ARG B C 1
ATOM 2266 O O . ARG B 1 24 ? -19.676 -6.878 28.776 1.00 22.43 24 ARG B O 1
ATOM 2274 N N . GLU B 1 25 ? -18.485 -6.888 30.680 1.00 24.60 25 GLU B N 1
ATOM 2275 C CA . GLU B 1 25 ? -18.005 -5.516 30.541 1.00 21.74 25 GLU B CA 1
ATOM 2276 C C . GLU B 1 25 ? -17.200 -5.265 29.239 1.00 18.27 25 GLU B C 1
ATOM 2277 O O . GLU B 1 25 ? -17.264 -4.182 28.659 1.00 16.48 25 GLU B O 1
ATOM 2283 N N . SER B 1 26 ? -16.449 -6.271 28.795 1.00 18.12 26 SER B N 1
ATOM 2284 C CA . SER B 1 26 ? -15.699 -6.222 27.530 1.00 18.42 26 SER B CA 1
ATOM 2285 C C . SER B 1 26 ? -16.592 -6.160 26.310 1.00 21.87 26 SER B C 1
ATOM 2286 O O . SER B 1 26 ? -16.261 -5.526 25.324 1.00 16.64 26 SER B O 1
ATOM 2289 N N . LEU B 1 27 ? -17.703 -6.875 26.363 1.00 16.01 27 LEU B N 1
ATOM 2290 C CA . LEU B 1 27 ? -18.603 -6.976 25.231 1.00 18.22 27 LEU B CA 1
ATOM 2291 C C . LEU B 1 27 ? -19.358 -5.674 25.102 1.00 17.08 27 LEU B C 1
ATOM 2292 O O . LEU B 1 27 ? -19.546 -5.149 24.006 1.00 18.58 27 LEU B O 1
ATOM 2297 N N . ALA B 1 28 ? -19.794 -5.167 26.247 1.00 15.98 28 ALA B N 1
ATOM 2298 C CA . ALA B 1 28 ? -20.530 -3.924 26.329 1.00 13.48 28 ALA B CA 1
ATOM 2299 C C . ALA B 1 28 ? -19.728 -2.756 25.736 1.00 13.31 28 ALA B C 1
ATOM 2300 O O . ALA B 1 28 ? -20.159 -2.115 24.775 1.00 14.00 28 ALA B O 1
ATOM 2302 N N . GLU B 1 29 ? -18.562 -2.485 26.313 1.00 24.69 29 GLU B N 1
ATOM 2303 C CA . GLU B 1 29 ? -17.752 -1.356 25.896 1.00 21.61 29 GLU B CA 1
ATOM 2304 C C . GLU B 1 29 ? -17.538 -1.382 24.390 1.00 25.64 29 GLU B C 1
ATOM 2305 O O . GLU B 1 29 ? -17.287 -0.342 23.770 1.00 24.16 29 GLU B O 1
ATOM 2311 N N . ASP B 1 30 ? -17.628 -2.566 23.791 1.00 13.64 30 ASP B N 1
ATOM 2312 C CA . ASP B 1 30 ? -17.317 -2.683 22.375 1.00 17.17 30 ASP B CA 1
ATOM 2313 C C . ASP B 1 30 ? -18.586 -2.673 21.512 1.00 16.27 30 ASP B C 1
ATOM 2314 O O . ASP B 1 30 ? -18.592 -2.114 20.406 1.00 13.37 30 ASP B O 1
ATOM 2319 N N . ILE B 1 31 ? -19.660 -3.261 22.036 1.00 15.83 31 ILE B N 1
ATOM 2320 C CA . ILE B 1 31 ? -20.855 -3.539 21.235 1.00 21.78 31 ILE B CA 1
ATOM 2321 C C . ILE B 1 31 ? -21.998 -2.543 21.435 1.00 22.85 31 ILE B C 1
ATOM 2322 O O . ILE B 1 31 ? -22.685 -2.156 20.478 1.00 23.28 31 ILE B O 1
ATOM 2327 N N . ALA B 1 32 ? -22.204 -2.131 22.677 1.00 19.12 32 ALA B N 1
ATOM 2328 C CA . ALA B 1 32 ? -23.282 -1.205 22.967 1.00 20.39 32 ALA B CA 1
ATOM 2329 C C . ALA B 1 32 ? -24.545 -1.666 22.241 1.00 24.85 32 ALA B C 1
ATOM 2330 O O . ALA B 1 32 ? -24.934 -2.825 22.361 1.00 31.39 32 ALA B O 1
ATOM 2332 N N . THR B 1 33 ? -25.170 -0.776 21.478 1.00 29.39 33 THR B N 1
ATOM 2333 C CA . THR B 1 33 ? -26.477 -1.072 20.903 1.00 25.69 33 THR B CA 1
ATOM 2334 C C . THR B 1 33 ? -26.458 -2.116 19.799 1.00 32.71 33 THR B C 1
ATOM 2335 O O . THR B 1 33 ? -27.500 -2.681 19.465 1.00 44.16 33 THR B O 1
ATOM 2339 N N . GLY B 1 34 ? -25.292 -2.373 19.218 1.00 35.28 34 GLY B N 1
ATOM 2340 C CA . GLY B 1 34 ? -25.185 -3.440 18.246 1.00 33.11 34 GLY B CA 1
ATOM 2341 C C . GLY B 1 34 ? -24.114 -3.240 17.200 1.00 31.43 34 GLY B C 1
ATOM 2342 O O . GLY B 1 34 ? -23.862 -2.116 16.745 1.00 34.95 34 GLY B O 1
ATOM 2343 N N . ASP B 1 35 ? -23.476 -4.344 16.823 1.00 18.10 35 ASP B N 1
ATOM 2344 C CA . ASP B 1 35 ? -22.507 -4.355 15.736 1.00 21.84 35 ASP B CA 1
ATOM 2345 C C . ASP B 1 35 ? -23.208 -3.977 14.436 1.00 26.82 35 ASP B C 1
ATOM 2346 O O . ASP B 1 35 ? -23.898 -4.801 13.825 1.00 32.14 35 ASP B O 1
ATOM 2351 N N . ILE B 1 36 ? -23.052 -2.732 14.009 1.00 22.86 36 ILE B N 1
ATOM 2352 C CA . ILE B 1 36 ? -23.807 -2.269 12.846 1.00 29.18 36 ILE B CA 1
ATOM 2353 C C . ILE B 1 36 ? -23.326 -2.855 11.530 1.00 35.96 36 ILE B C 1
ATOM 2354 O O . ILE B 1 36 ? -24.120 -3.031 10.613 1.00 37.09 36 ILE B O 1
ATOM 2359 N N . THR B 1 37 ? -22.033 -3.150 11.438 1.00 46.92 37 THR B N 1
ATOM 2360 C CA . THR B 1 37 ? -21.447 -3.646 10.195 1.00 43.02 37 THR B CA 1
ATOM 2361 C C . THR B 1 37 ? -21.731 -5.135 10.013 1.00 44.99 37 THR B C 1
ATOM 2362 O O . THR B 1 37 ? -21.814 -5.630 8.887 1.00 35.37 37 THR B O 1
ATOM 2366 N N . ALA B 1 38 ? -21.888 -5.847 11.122 1.00 48.40 38 ALA B N 1
ATOM 2367 C CA . ALA B 1 38 ? -22.268 -7.255 11.069 1.00 52.17 38 ALA B CA 1
ATOM 2368 C C . ALA B 1 38 ? -23.619 -7.433 10.370 1.00 46.50 38 ALA B C 1
ATOM 2369 O O . ALA B 1 38 ? -23.909 -8.487 9.801 1.00 40.31 38 ALA B O 1
ATOM 2371 N N . GLN B 1 39 ? -24.430 -6.386 10.406 1.00 51.14 39 GLN B N 1
ATOM 2372 C CA . GLN B 1 39 ? -25.765 -6.430 9.838 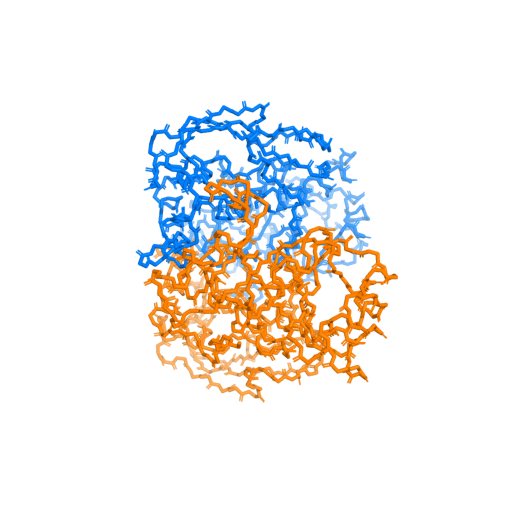1.00 52.12 39 GLN B CA 1
ATOM 2373 C C . GLN B 1 39 ? -25.730 -6.514 8.326 1.00 49.43 39 GLN B C 1
ATOM 2374 O O . GLN B 1 39 ? -26.750 -6.780 7.681 1.00 48.60 39 GLN B O 1
ATOM 2380 N N . LEU B 1 40 ? -24.544 -6.290 7.767 1.00 32.58 40 LEU B N 1
ATOM 2381 C CA . LEU B 1 40 ? -24.356 -6.341 6.327 1.00 27.99 40 LEU B CA 1
ATOM 2382 C C . LEU B 1 40 ? -23.975 -7.742 5.858 1.00 27.85 40 LEU B C 1
ATOM 2383 O O . LEU B 1 40 ? -23.859 -7.982 4.655 1.00 39.85 40 LEU B O 1
ATOM 2388 N N . ALA B 1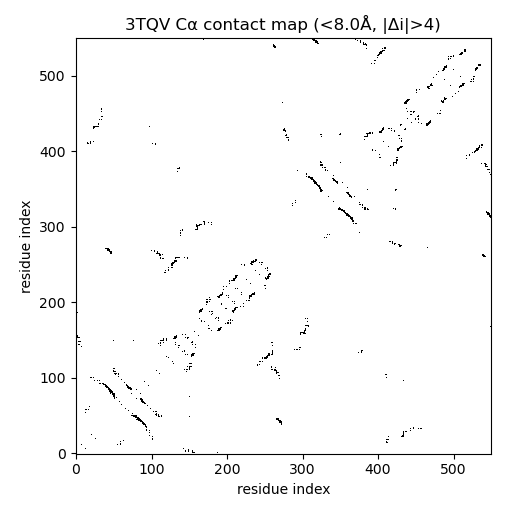 41 ? -23.787 -8.673 6.790 1.00 18.80 41 ALA B N 1
ATOM 2389 C CA . ALA B 1 41 ? -23.392 -10.030 6.412 1.00 22.25 41 ALA B CA 1
ATOM 2390 C C . ALA B 1 41 ? -24.589 -10.972 6.300 1.00 23.24 41 ALA B C 1
ATOM 2391 O O . ALA B 1 41 ? -25.595 -10.783 6.972 1.00 23.76 41 ALA B O 1
ATOM 2393 N N . GLU B 1 42 ? -24.487 -11.972 5.429 1.00 32.22 42 GLU B N 1
ATOM 2394 C CA . GLU B 1 42 ? -25.560 -12.946 5.291 1.00 36.16 42 GLU B CA 1
ATOM 2395 C C . GLU B 1 42 ? -25.845 -13.523 6.666 1.00 36.29 42 GLU B C 1
ATOM 2396 O O . GLU B 1 42 ? -24.921 -13.764 7.435 1.00 34.41 42 GLU B O 1
ATOM 2402 N N . ASP B 1 43 ? -27.120 -13.733 6.976 1.00 39.84 43 ASP B N 1
ATOM 2403 C CA . ASP B 1 43 ? -27.518 -14.260 8.278 1.00 40.76 43 ASP B CA 1
ATOM 2404 C C . ASP B 1 43 ? -27.552 -15.787 8.221 1.00 37.52 43 ASP B C 1
ATOM 2405 O O . ASP B 1 43 ? -28.617 -16.401 8.258 1.00 36.95 43 ASP B O 1
ATOM 2410 N N . ILE B 1 44 ? -26.373 -16.391 8.121 1.00 33.86 44 ILE B N 1
ATOM 2411 C CA . ILE B 1 44 ? -26.254 -17.827 7.916 1.00 31.35 44 ILE B CA 1
ATOM 2412 C C . ILE B 1 44 ? -25.182 -18.446 8.818 1.00 29.37 44 ILE B C 1
ATOM 2413 O O . ILE B 1 44 ? -24.492 -17.750 9.564 1.00 26.28 44 ILE B O 1
ATOM 2418 N N . ASP B 1 45 ? -25.048 -19.763 8.762 1.00 36.51 45 ASP B N 1
ATOM 2419 C CA . ASP B 1 45 ? -23.967 -20.416 9.483 1.00 36.33 45 ASP B CA 1
ATOM 2420 C C . ASP B 1 45 ? -22.727 -20.465 8.610 1.00 35.16 45 ASP B C 1
ATOM 2421 O O . ASP B 1 45 ? -22.809 -20.480 7.379 1.00 35.85 45 ASP B O 1
ATOM 2426 N N . THR B 1 46 ? -21.574 -20.474 9.257 1.00 22.53 46 THR B N 1
ATOM 2427 C CA . THR B 1 46 ? -20.334 -20.752 8.569 1.00 16.24 46 THR B CA 1
ATOM 2428 C C . THR B 1 46 ? -19.318 -21.363 9.519 1.00 20.92 46 THR B C 1
ATOM 2429 O O . THR B 1 46 ? -19.667 -21.967 10.531 1.00 21.84 46 THR B O 1
ATOM 2433 N N . THR B 1 47 ? -18.055 -21.172 9.191 1.00 24.57 47 THR B N 1
ATOM 2434 C CA . THR B 1 47 ? -16.976 -21.875 9.837 1.00 22.72 47 THR B CA 1
ATOM 2435 C C . THR B 1 47 ? -15.836 -20.890 10.022 1.00 24.06 47 THR B C 1
ATOM 2436 O O . THR B 1 47 ? -15.786 -19.862 9.353 1.00 23.69 47 THR B O 1
ATOM 2440 N N . ALA B 1 48 ? -14.915 -21.190 10.924 1.00 19.09 48 ALA B N 1
ATOM 2441 C CA . ALA B 1 48 ? -13.759 -20.316 11.110 1.00 15.86 48 ALA B CA 1
ATOM 2442 C C . ALA B 1 48 ? -12.685 -20.988 11.945 1.00 12.80 48 ALA B C 1
ATOM 2443 O O . ALA B 1 48 ? -12.899 -22.059 12.501 1.00 9.57 48 ALA B O 1
ATOM 2445 N N . PHE B 1 49 ? -11.529 -20.350 12.047 1.00 12.04 49 PHE B N 1
ATOM 2446 C CA . PHE B 1 49 ? -10.475 -20.900 12.878 1.00 16.82 49 PHE B CA 1
ATOM 2447 C C . PHE B 1 49 ? -9.457 -19.832 13.236 1.00 15.36 49 PHE B C 1
ATOM 2448 O O . PHE B 1 49 ? -9.310 -18.845 12.525 1.00 11.28 49 PHE B O 1
ATOM 2456 N N . CYS B 1 50 ? -8.756 -20.032 14.342 1.00 24.85 50 CYS B N 1
ATOM 2457 C CA . CYS B 1 50 ? -7.855 -19.015 14.855 1.00 17.03 50 CYS B CA 1
ATOM 2458 C C . CYS B 1 50 ? -6.404 -19.487 14.825 1.00 18.21 50 CYS B C 1
ATOM 2459 O O . CYS B 1 50 ? -6.095 -20.571 15.317 1.00 22.78 50 CYS B O 1
ATOM 2462 N N . ILE B 1 51 ? -5.510 -18.683 14.258 1.00 23.62 51 ILE B N 1
ATOM 2463 C CA . ILE B 1 51 ? -4.094 -19.028 14.277 1.00 29.19 51 ILE B CA 1
ATOM 2464 C C . ILE B 1 51 ? -3.273 -18.109 15.145 1.00 31.99 51 ILE B C 1
ATOM 2465 O O . ILE B 1 51 ? -3.612 -16.946 15.314 1.00 31.29 51 ILE B O 1
ATOM 2470 N N . THR B 1 52 ? -2.173 -18.640 15.668 1.00 24.05 52 THR B N 1
ATOM 2471 C CA . THR B 1 52 ? -1.071 -17.809 16.122 1.00 22.45 52 THR B CA 1
ATOM 2472 C C . THR B 1 52 ? -0.175 -17.540 14.921 1.00 22.66 52 THR B C 1
ATOM 2473 O O . THR B 1 52 ? -0.119 -18.337 13.991 1.00 27.16 52 THR B O 1
ATOM 2477 N N . ARG B 1 53 ? 0.529 -16.420 14.932 1.00 22.32 53 ARG B N 1
ATOM 2478 C CA . ARG B 1 53 ? 1.531 -16.204 13.912 1.00 27.04 53 ARG B CA 1
ATOM 2479 C C . ARG B 1 53 ? 2.914 -16.426 14.540 1.00 27.99 53 ARG B C 1
ATOM 2480 O O . ARG B 1 53 ? 3.943 -16.244 13.890 1.00 24.33 53 ARG B O 1
ATOM 2488 N N . GLU B 1 54 ? 2.931 -16.835 15.806 1.00 19.33 54 GLU B N 1
ATOM 2489 C CA . GLU B 1 54 ? 4.187 -16.978 16.529 1.00 17.00 54 GLU B CA 1
ATOM 2490 C C . GLU B 1 54 ? 4.056 -17.989 17.641 1.00 16.13 54 GLU B C 1
ATOM 2491 O O . GLU B 1 54 ? 2.965 -18.265 18.100 1.00 19.28 54 GLU B O 1
ATOM 2497 N N . GLU B 1 55 ? 5.172 -18.565 18.059 1.00 23.06 55 GLU B N 1
ATOM 2498 C CA . GLU B 1 55 ? 5.151 -19.558 19.130 1.00 28.20 55 GLU B CA 1
ATOM 2499 C C . GLU B 1 55 ? 4.646 -18.897 20.398 1.00 24.48 55 GLU B C 1
ATOM 2500 O O . GLU B 1 55 ? 4.914 -17.715 20.643 1.00 29.34 55 GLU B O 1
ATOM 2514 N N . ILE B 1 57 ? 2.579 -19.595 24.582 1.00 15.38 57 ILE B N 1
ATOM 2515 C CA . ILE B 1 57 ? 1.900 -20.362 25.625 1.00 9.97 57 ILE B CA 1
ATOM 2516 C C . ILE B 1 57 ? 0.461 -19.890 25.711 1.00 11.43 57 ILE B C 1
ATOM 2517 O O . ILE B 1 57 ? 0.193 -18.761 26.116 1.00 17.34 57 ILE B O 1
ATOM 2522 N N . LEU B 1 58 ? -0.460 -20.754 25.310 1.00 16.33 58 LEU B N 1
ATOM 2523 C CA . LEU B 1 58 ? -1.876 -20.437 25.317 1.00 15.98 58 LEU B CA 1
ATOM 2524 C C . LEU B 1 58 ? -2.426 -20.206 26.713 1.00 19.51 58 LEU B C 1
ATOM 2525 O O . LEU B 1 58 ? -2.118 -20.936 27.664 1.00 22.20 58 LEU B O 1
ATOM 2530 N N . CYS B 1 59 ? -3.254 -19.174 26.810 1.00 14.24 59 CYS B N 1
ATOM 2531 C CA . CYS B 1 59 ? -4.006 -18.853 28.013 1.00 18.88 59 CYS B CA 1
ATOM 2532 C C . CYS B 1 59 ? -5.233 -18.029 27.596 1.00 21.15 59 CYS B C 1
ATOM 2533 O O . CYS B 1 59 ? -5.131 -17.086 26.807 1.00 23.90 59 CYS B O 1
ATOM 2536 N N . GLY B 1 60 ? -6.405 -18.403 28.088 1.00 21.07 60 GLY B N 1
ATOM 2537 C CA . GLY B 1 60 ? -7.608 -17.686 27.710 1.00 24.83 60 GLY B CA 1
ATOM 2538 C C . GLY B 1 60 ? -8.814 -18.505 27.288 1.00 26.29 60 GLY B C 1
ATOM 2539 O O . GLY B 1 60 ? -9.881 -17.937 27.080 1.00 30.34 60 GLY B O 1
ATOM 2540 N N . GLN B 1 61 ? -8.653 -19.820 27.152 1.00 18.45 61 GLN B N 1
ATOM 2541 C CA . GLN B 1 61 ? -9.786 -20.716 26.882 1.00 18.02 61 GLN B CA 1
ATOM 2542 C C . GLN B 1 61 ? -11.086 -20.298 27.571 1.00 20.57 61 GLN B C 1
ATOM 2543 O O . GLN B 1 61 ? -12.084 -20.021 26.898 1.00 22.66 61 GLN B O 1
ATOM 2549 N N . ASP B 1 62 ? -11.061 -20.252 28.904 1.00 19.65 62 ASP B N 1
ATOM 2550 C CA . ASP B 1 62 ? -12.233 -19.873 29.705 1.00 23.34 62 ASP B CA 1
ATOM 2551 C C . ASP B 1 62 ? -12.924 -18.584 29.275 1.00 23.41 62 ASP B C 1
ATOM 2552 O O . ASP B 1 62 ? -14.149 -18.528 29.216 1.00 25.78 62 ASP B O 1
ATOM 2557 N N . PHE B 1 63 ? -12.144 -17.541 29.013 1.00 22.18 63 PHE B N 1
ATOM 2558 C CA . PHE B 1 63 ? -12.714 -16.276 28.548 1.00 22.62 63 PHE B CA 1
ATOM 2559 C C . PHE B 1 63 ? -13.360 -16.400 27.171 1.00 21.89 63 PHE B C 1
ATOM 2560 O O . PHE B 1 63 ? -14.537 -16.087 26.995 1.00 19.72 63 PHE B O 1
ATOM 2568 N N . ALA B 1 64 ? -12.583 -16.851 26.197 1.00 17.38 64 ALA B N 1
ATOM 2569 C CA . ALA B 1 64 ? -13.104 -17.081 24.855 1.00 14.20 64 ALA B CA 1
ATOM 2570 C C . ALA B 1 64 ? -14.410 -17.854 24.941 1.00 19.92 64 ALA B C 1
ATOM 2571 O O . ALA B 1 64 ? -15.421 -17.436 24.392 1.00 16.61 64 ALA B O 1
ATOM 2573 N N . ASN B 1 65 ? -14.381 -18.980 25.649 1.00 30.87 65 ASN B N 1
ATOM 2574 C CA . ASN B 1 65 ? -15.581 -19.762 25.903 1.00 31.77 65 ASN B CA 1
ATOM 2575 C C . ASN B 1 65 ? -16.718 -18.899 26.443 1.00 33.86 65 ASN B C 1
ATOM 2576 O O . ASN B 1 65 ? -17.879 -19.056 26.046 1.00 32.20 65 ASN B O 1
ATOM 2581 N N . GLU B 1 66 ? -16.385 -17.991 27.357 1.00 20.09 66 GLU B N 1
ATOM 2582 C CA . GLU B 1 66 ? -17.408 -17.214 28.026 1.00 22.82 66 GLU B CA 1
ATOM 2583 C C . GLU B 1 66 ? -17.971 -16.154 27.094 1.00 21.04 66 GLU B C 1
ATOM 2584 O O . GLU B 1 66 ? -19.168 -15.854 27.143 1.00 22.94 66 GLU B O 1
ATOM 2590 N N . VAL B 1 67 ? -17.116 -15.608 26.229 1.00 15.96 67 VAL B N 1
ATOM 2591 C CA . VAL B 1 67 ? -17.569 -14.714 25.163 1.00 16.24 67 VAL B CA 1
ATOM 2592 C C . VAL B 1 67 ? -18.585 -15.418 24.270 1.00 16.37 67 VAL B C 1
ATOM 2593 O O . VAL B 1 67 ? -19.693 -14.923 24.079 1.00 16.99 67 VAL B O 1
ATOM 2597 N N . ILE B 1 68 ? -18.216 -16.570 23.714 1.00 20.94 68 ILE B N 1
ATOM 2598 C CA . ILE B 1 68 ? -19.165 -17.365 22.924 1.00 20.09 68 ILE B CA 1
ATOM 2599 C C . ILE B 1 68 ? -20.494 -17.517 23.661 1.00 22.37 68 ILE B C 1
ATOM 2600 O O . ILE B 1 68 ? -21.559 -17.145 23.156 1.00 23.77 68 ILE B O 1
ATOM 2605 N N . ASN B 1 69 ? -20.400 -18.066 24.867 1.00 30.72 69 ASN B N 1
ATOM 2606 C CA . ASN B 1 69 ? -21.540 -18.347 25.723 1.00 29.56 69 ASN B CA 1
ATOM 2607 C C . ASN B 1 69 ? -22.479 -17.164 25.900 1.00 31.00 69 ASN B C 1
ATOM 2608 O O . ASN B 1 69 ? -23.709 -17.324 25.876 1.00 32.53 69 ASN B O 1
ATOM 2613 N N . GLN B 1 70 ? -21.895 -15.983 26.093 1.00 28.51 70 GLN B N 1
ATOM 2614 C CA . GLN B 1 70 ? -22.677 -14.771 26.311 1.00 23.96 70 GLN B CA 1
ATOM 2615 C C . GLN B 1 70 ? -23.286 -14.193 25.031 1.00 23.72 70 GLN B C 1
ATOM 2616 O O . GLN B 1 70 ? -24.350 -13.582 25.070 1.00 20.54 70 GLN B O 1
ATOM 2622 N N . LEU B 1 71 ? -22.627 -14.391 23.897 1.00 27.35 71 LEU B N 1
ATOM 2623 C CA . LEU B 1 71 ? -23.141 -13.851 22.640 1.00 31.81 71 LEU B CA 1
ATOM 2624 C C . LEU B 1 71 ? -24.153 -14.747 21.921 1.00 32.06 71 LEU B C 1
ATOM 2625 O O . LEU B 1 71 ? -25.181 -14.280 21.443 1.00 32.83 71 LEU B O 1
ATOM 2630 N N . ASP B 1 72 ? -23.842 -16.031 21.834 1.00 21.66 72 ASP B N 1
ATOM 2631 C CA .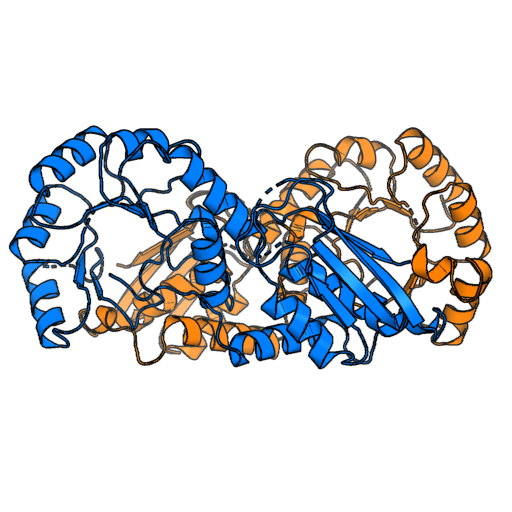 ASP B 1 72 ? -24.604 -16.944 21.016 1.00 22.68 72 ASP B CA 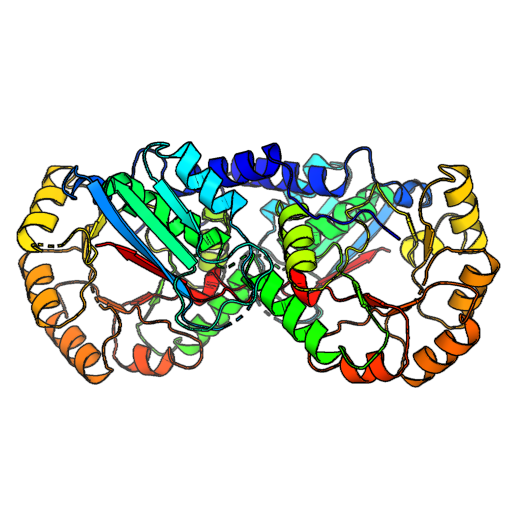1
ATOM 2632 C C . ASP B 1 72 ? -24.184 -18.369 21.389 1.00 27.57 72 ASP B C 1
ATOM 2633 O O . ASP B 1 72 ? -23.201 -18.890 20.869 1.00 27.20 72 ASP B O 1
ATOM 2638 N N . LYS B 1 73 ? -24.923 -18.997 22.297 1.00 36.32 73 LYS B N 1
ATOM 2639 C CA . LYS B 1 73 ? -24.599 -20.357 22.721 1.00 39.51 73 LYS B CA 1
ATOM 2640 C C . LYS B 1 73 ? -24.575 -21.338 21.539 1.00 37.61 73 LYS B C 1
ATOM 2641 O O . LYS B 1 73 ? -24.061 -22.448 21.658 1.00 44.02 73 LYS B O 1
ATOM 2647 N N . ASN B 1 74 ? -25.128 -20.914 20.404 1.00 32.04 74 ASN B N 1
ATOM 2648 C CA . ASN B 1 74 ? -25.160 -21.727 19.186 1.00 35.50 74 ASN B CA 1
ATOM 2649 C C . ASN B 1 74 ? -23.790 -21.954 18.550 1.00 34.06 74 ASN B C 1
ATOM 2650 O O . ASN B 1 74 ? -23.593 -22.952 17.866 1.00 29.27 74 ASN B O 1
ATOM 2655 N N . ILE B 1 75 ? -22.858 -21.021 18.752 1.00 41.65 75 ILE B N 1
ATOM 2656 C CA . ILE B 1 75 ? -21.503 -21.187 18.226 1.00 33.97 75 ILE B CA 1
ATOM 2657 C C . ILE B 1 75 ? -20.819 -22.377 18.884 1.00 38.15 75 ILE B C 1
ATOM 2658 O O . ILE B 1 75 ? -20.686 -22.417 20.103 1.00 36.18 75 ILE B O 1
ATOM 2663 N N . GLN B 1 76 ? -20.378 -23.337 18.077 1.00 49.86 76 GLN B N 1
ATOM 2664 C CA . GLN B 1 76 ? -19.659 -24.494 18.596 1.00 46.64 76 GLN B CA 1
ATOM 2665 C C . GLN B 1 76 ? -18.160 -24.265 18.498 1.00 48.53 76 GLN B C 1
ATOM 2666 O O . GLN B 1 76 ? -17.648 -23.869 17.443 1.00 50.50 76 GLN B O 1
ATOM 2672 N N . ILE B 1 77 ? -17.453 -24.532 19.594 1.00 31.00 77 ILE B N 1
ATOM 2673 C CA . ILE B 1 77 ? -16.003 -24.364 19.607 1.00 26.33 77 ILE B CA 1
ATOM 2674 C C . ILE B 1 77 ? -15.276 -25.694 19.835 1.00 29.76 77 ILE B C 1
ATOM 2675 O O . ILE B 1 77 ? -15.676 -26.509 20.671 1.00 31.50 77 ILE B O 1
ATOM 2680 N N . THR B 1 78 ? -14.216 -25.916 19.070 1.00 28.41 78 THR B N 1
ATOM 2681 C CA . THR B 1 78 ? -13.334 -27.036 19.336 1.00 25.86 78 THR B CA 1
ATOM 2682 C C . THR B 1 78 ? -11.916 -26.547 19.521 1.00 32.24 78 THR B C 1
ATOM 2683 O O . THR B 1 78 ? -11.357 -25.875 18.658 1.00 30.67 78 THR B O 1
ATOM 2687 N N . TRP B 1 79 ? -11.345 -26.903 20.662 1.00 30.54 79 TRP B N 1
ATOM 2688 C CA . TRP B 1 79 ? -9.998 -26.503 21.009 1.00 32.35 79 TRP B CA 1
ATOM 2689 C C . TRP B 1 79 ? -8.952 -27.534 20.574 1.00 33.32 79 TRP B C 1
ATOM 2690 O O . TRP B 1 79 ? -9.026 -28.719 20.922 1.00 37.35 79 TRP B O 1
ATOM 2701 N N . LEU B 1 80 ? -7.976 -27.073 19.807 1.00 24.24 80 LEU B N 1
ATOM 2702 C CA . LEU B 1 80 ? -6.889 -27.938 19.362 1.00 24.38 80 LEU B CA 1
ATOM 2703 C C . LEU B 1 80 ? -5.717 -27.883 20.331 1.00 21.97 80 LEU B C 1
ATOM 2704 O O . LEU B 1 80 ? -4.874 -28.762 20.344 1.00 18.71 80 LEU B O 1
ATOM 2709 N N . TYR B 1 81 ? -5.664 -26.817 21.116 1.00 22.46 81 TYR B N 1
ATOM 2710 C CA . TYR B 1 81 ? -4.708 -26.692 22.195 1.00 19.08 81 TYR B CA 1
ATOM 2711 C C . TYR B 1 81 ? -5.455 -26.227 23.430 1.00 18.90 81 TYR B C 1
ATOM 2712 O O . TYR B 1 81 ? -6.484 -25.570 23.316 1.00 23.81 81 TYR B O 1
ATOM 2721 N N . SER B 1 82 ? -4.946 -26.580 24.603 1.00 16.58 82 SER B N 1
ATOM 2722 C CA . SER B 1 82 ? -5.530 -26.130 25.857 1.00 19.17 82 SER B CA 1
ATOM 2723 C C . SER B 1 82 ? -4.607 -25.144 26.574 1.00 21.87 82 SER B C 1
ATOM 2724 O O . SER B 1 82 ? -3.414 -25.034 26.253 1.00 17.16 82 SER B O 1
ATOM 2727 N N . ASP B 1 83 ? -5.169 -24.426 27.542 1.00 33.47 83 ASP B N 1
ATOM 2728 C CA . ASP B 1 83 ? -4.411 -23.474 28.339 1.00 32.37 83 ASP B CA 1
ATOM 2729 C C . ASP B 1 83 ? -3.206 -24.117 29.002 1.00 30.03 83 ASP B C 1
ATOM 2730 O O . ASP B 1 83 ? -3.341 -25.114 29.704 1.00 30.14 83 ASP B O 1
ATOM 2735 N N . ALA B 1 84 ? -2.036 -23.529 28.767 1.00 12.44 84 ALA B N 1
ATOM 2736 C CA . ALA B 1 84 ? -0.793 -23.879 29.458 1.00 10.20 84 ALA B CA 1
ATOM 2737 C C . ALA B 1 84 ? 0.067 -24.794 28.613 1.00 10.53 84 ALA B C 1
ATOM 2738 O O . ALA B 1 84 ? 1.041 -25.400 29.089 1.00 11.37 84 ALA B O 1
ATOM 2740 N N . GLN B 1 85 ? -0.302 -24.846 27.338 1.00 22.81 85 GLN B N 1
ATOM 2741 C CA . GLN B 1 85 ? 0.420 -25.592 26.322 1.00 21.33 85 GLN B CA 1
ATOM 2742 C C . GLN B 1 85 ? 1.260 -24.678 25.456 1.00 19.88 85 GLN B C 1
ATOM 2743 O O . GLN B 1 85 ? 0.919 -23.521 25.229 1.00 17.30 85 GLN B O 1
ATOM 2749 N N . LYS B 1 86 ? 2.359 -25.217 24.962 1.00 21.58 86 LYS B N 1
ATOM 2750 C CA . LYS B 1 86 ? 3.186 -24.498 24.031 1.00 22.98 86 LYS B CA 1
ATOM 2751 C C . LYS B 1 86 ? 2.616 -24.738 22.635 1.00 27.61 86 LYS B C 1
ATOM 2752 O O . LYS B 1 86 ? 2.622 -25.855 22.129 1.00 23.89 86 LYS B O 1
ATOM 2758 N N . VAL B 1 87 ? 2.086 -23.679 22.038 1.00 17.25 87 VAL B N 1
ATOM 2759 C CA . VAL B 1 87 ? 1.531 -23.732 20.700 1.00 20.34 87 VAL B CA 1
ATOM 2760 C C . VAL B 1 87 ? 2.557 -23.266 19.680 1.00 20.96 87 VAL B C 1
ATOM 2761 O O . VAL B 1 87 ? 3.117 -22.175 19.805 1.00 20.75 87 VAL B O 1
ATOM 2765 N N . PRO B 1 88 ? 2.810 -24.088 18.659 1.00 24.31 88 PRO B N 1
ATOM 2766 C CA . PRO B 1 88 ? 3.812 -23.752 17.644 1.00 26.34 88 PRO B CA 1
ATOM 2767 C C . PRO B 1 88 ? 3.324 -22.635 16.759 1.00 27.00 88 PRO B C 1
ATOM 2768 O O . PRO B 1 88 ? 2.133 -22.561 16.484 1.00 25.14 88 PRO B O 1
ATOM 2772 N N . ALA B 1 89 ? 4.234 -21.775 16.323 1.00 13.90 89 ALA B N 1
ATOM 2773 C CA . ALA B 1 89 ? 3.902 -20.737 15.347 1.00 14.57 89 ALA B CA 1
ATOM 2774 C C . ALA B 1 89 ? 3.104 -21.294 14.167 1.00 13.98 89 ALA B C 1
ATOM 2775 O O . ALA B 1 89 ? 3.462 -22.335 13.605 1.00 13.63 89 ALA B O 1
ATOM 2777 N N . ASN B 1 90 ? 2.017 -20.601 13.833 1.00 23.16 90 ASN B N 1
ATOM 2778 C CA . ASN B 1 90 ? 1.198 -20.899 12.659 1.00 27.36 90 ASN B CA 1
ATOM 2779 C C . ASN B 1 90 ? 0.237 -22.064 12.827 1.00 30.63 90 ASN B C 1
ATOM 2780 O O . ASN B 1 90 ? -0.308 -22.577 11.854 1.00 24.41 90 ASN B O 1
ATOM 2785 N N . ALA B 1 91 ? 0.009 -22.459 14.073 1.00 29.66 91 ALA B N 1
ATOM 2786 C CA . ALA B 1 91 ? -0.895 -23.558 14.371 1.00 28.00 91 ALA B CA 1
ATOM 2787 C C . ALA B 1 91 ? -2.284 -23.034 14.704 1.00 27.12 91 ALA B C 1
ATOM 2788 O O . ALA B 1 91 ? -2.436 -21.898 15.173 1.00 25.31 91 ALA B O 1
ATOM 2790 N N . ARG B 1 92 ? -3.294 -23.867 14.458 1.00 27.33 92 ARG B N 1
ATOM 2791 C CA . ARG B 1 92 ? -4.671 -23.510 14.746 1.00 28.30 92 ARG B CA 1
ATOM 2792 C C . ARG B 1 92 ? -4.961 -23.842 16.200 1.00 27.91 92 ARG B C 1
ATOM 2793 O O . ARG B 1 92 ? -4.781 -24.988 16.618 1.00 28.65 92 ARG B O 1
ATOM 2801 N N . ILE B 1 93 ? -5.418 -22.863 16.977 1.00 26.01 93 ILE B N 1
ATOM 2802 C CA . ILE B 1 93 ? -5.712 -23.132 18.381 1.00 27.25 93 ILE B CA 1
ATOM 2803 C C . ILE B 1 93 ? -7.150 -23.592 18.620 1.00 21.10 93 ILE B C 1
ATOM 2804 O O . ILE B 1 93 ? -7.407 -24.440 19.483 1.00 22.25 93 ILE B O 1
ATOM 2809 N N . PHE B 1 94 ? -8.090 -23.059 17.852 1.00 13.79 94 PHE B N 1
ATOM 2810 C CA . PHE B 1 94 ? -9.459 -23.528 17.988 1.00 18.68 94 PHE B CA 1
ATOM 2811 C C . PHE B 1 94 ? -10.201 -23.370 16.688 1.00 19.13 94 PHE B C 1
ATOM 2812 O O . PHE B 1 94 ? -9.735 -22.685 15.793 1.00 22.23 94 PHE B O 1
ATOM 2820 N N . GLU B 1 95 ? -11.343 -24.035 16.577 1.00 31.34 95 GLU B N 1
ATOM 2821 C CA . GLU B 1 95 ? -12.178 -23.925 15.390 1.00 29.35 95 GLU B CA 1
ATOM 2822 C C . GLU B 1 95 ? -13.585 -23.547 15.781 1.00 29.19 95 GLU B C 1
ATOM 2823 O O . GLU B 1 95 ? -14.072 -23.893 16.863 1.00 29.64 95 GLU B O 1
ATOM 2829 N N . LEU B 1 96 ? -14.228 -22.800 14.899 1.00 26.79 96 LEU B N 1
ATOM 2830 C CA . LEU B 1 96 ? -15.569 -22.326 15.166 1.00 27.59 96 LEU B CA 1
ATOM 2831 C C . LEU B 1 96 ? -16.502 -22.817 14.073 1.00 27.74 96 LEU B C 1
ATOM 2832 O O . LEU B 1 96 ? -16.122 -22.925 12.901 1.00 26.02 96 LEU B O 1
ATOM 2837 N N . LYS B 1 97 ? -17.717 -23.142 14.486 1.00 34.38 97 LYS B N 1
ATOM 2838 C CA . LYS B 1 97 ? -18.804 -23.383 13.563 1.00 39.07 97 LYS B CA 1
ATOM 2839 C C . LYS B 1 97 ? -20.013 -22.622 14.099 1.00 35.98 97 LYS B C 1
ATOM 2840 O O . LYS B 1 97 ? -20.410 -22.794 15.264 1.00 30.21 97 LYS B O 1
ATOM 2846 N N . GLY B 1 98 ? -20.578 -21.740 13.281 1.00 17.63 98 GLY B N 1
ATOM 2847 C CA . GLY B 1 98 ? -21.752 -21.026 13.731 1.00 18.09 98 GLY B CA 1
ATOM 2848 C C . GLY B 1 98 ? -22.159 -19.879 12.858 1.00 16.01 98 GLY B C 1
ATOM 2849 O O . GLY B 1 98 ? -21.796 -19.832 11.691 1.00 14.07 98 GLY B O 1
ATOM 2850 N N . ASN B 1 99 ? -22.918 -18.951 13.436 1.00 20.40 99 ASN B N 1
ATOM 2851 C CA . ASN B 1 99 ? -23.460 -17.810 12.706 1.00 22.95 99 ASN B CA 1
ATOM 2852 C C . ASN B 1 99 ? -22.410 -16.752 12.368 1.00 21.57 99 ASN B C 1
ATOM 2853 O O . ASN B 1 99 ? -21.642 -16.339 13.224 1.00 23.83 99 ASN B O 1
ATOM 2858 N N . VAL B 1 100 ? -22.400 -16.311 11.113 1.00 23.75 100 VAL B N 1
ATOM 2859 C CA . VAL B 1 100 ? -21.443 -15.320 10.618 1.00 23.91 100 VAL B CA 1
ATOM 2860 C C . VAL B 1 100 ? -21.401 -14.039 11.465 1.00 23.50 100 VAL B C 1
ATOM 2861 O O . VAL B 1 100 ? -20.331 -13.534 11.806 1.00 21.51 100 VAL B O 1
ATOM 2865 N N . ARG B 1 101 ? -22.581 -13.522 11.792 1.00 20.77 101 ARG B N 1
ATOM 2866 C CA . ARG B 1 101 ? -22.703 -12.238 12.457 1.00 21.42 101 ARG B CA 1
ATOM 2867 C C . ARG B 1 101 ? -22.203 -12.341 13.879 1.00 20.99 101 ARG B C 1
ATOM 2868 O O . ARG B 1 101 ? -21.421 -11.520 14.336 1.00 23.77 101 ARG B O 1
ATOM 2876 N N . SER B 1 102 ? -22.667 -13.368 14.573 1.00 26.12 102 SER B N 1
ATOM 2877 C CA . SER B 1 102 ? -22.215 -13.656 15.929 1.00 25.35 102 SER B CA 1
ATOM 2878 C C . SER B 1 102 ? -20.691 -13.774 15.927 1.00 23.22 102 SER B C 1
ATOM 2879 O O . SER B 1 102 ? -20.003 -13.100 16.689 1.00 22.95 102 SER B O 1
ATOM 2882 N N . ILE B 1 103 ? -20.172 -14.614 15.036 1.00 26.91 103 ILE B N 1
ATOM 2883 C CA . ILE B 1 103 ? -18.742 -14.856 14.947 1.00 30.06 103 ILE B CA 1
ATOM 2884 C C . ILE B 1 103 ? -17.950 -13.571 14.689 1.00 30.95 103 ILE B C 1
ATOM 2885 O O . ILE B 1 103 ? -16.928 -13.321 15.345 1.00 27.18 103 ILE B O 1
ATOM 2890 N N . LEU B 1 104 ? -18.417 -12.769 13.734 1.00 18.72 104 LEU B N 1
ATOM 2891 C CA . LEU B 1 104 ? -17.718 -11.545 13.380 1.00 22.12 104 LEU B CA 1
ATOM 2892 C C . LEU B 1 104 ? -17.731 -10.573 14.547 1.00 18.90 104 LEU B C 1
ATOM 2893 O O . LEU B 1 104 ? -16.880 -9.681 14.646 1.00 14.96 104 LEU B O 1
ATOM 2898 N N . THR B 1 105 ? -18.710 -10.749 15.422 1.00 28.47 105 THR B N 1
ATOM 2899 C CA . THR B 1 105 ? -18.871 -9.878 16.571 1.00 26.24 105 THR B CA 1
ATOM 2900 C C . THR B 1 105 ? -18.058 -10.396 17.747 1.00 25.17 105 THR B C 1
ATOM 2901 O O . THR B 1 105 ? -17.387 -9.624 18.434 1.00 23.00 105 THR B O 1
ATOM 2905 N N . ALA B 1 106 ? -18.111 -11.706 17.965 1.00 19.19 106 ALA B N 1
ATOM 2906 C CA . ALA B 1 106 ? -17.326 -12.334 19.024 1.00 19.31 106 ALA B CA 1
ATOM 2907 C C . ALA B 1 106 ? -15.826 -12.061 18.854 1.00 20.73 106 ALA B C 1
ATOM 2908 O O . ALA B 1 106 ? -15.073 -11.941 19.836 1.00 14.01 106 ALA B O 1
ATOM 2910 N N . GLU B 1 107 ? -15.427 -11.933 17.591 1.00 28.97 107 GLU B N 1
ATOM 2911 C CA . GLU B 1 107 ? -14.032 -11.978 17.182 1.00 25.92 107 GLU B CA 1
ATOM 2912 C C . GLU B 1 107 ? -13.033 -11.189 18.039 1.00 30.17 107 GLU B C 1
ATOM 2913 O O . GLU B 1 107 ? -12.206 -11.769 18.756 1.00 26.75 107 GLU B O 1
ATOM 2919 N N . ARG B 1 108 ? -13.104 -9.867 17.923 1.00 20.84 108 ARG B N 1
ATOM 2920 C CA . ARG B 1 108 ? -12.141 -8.961 18.523 1.00 16.89 108 ARG B CA 1
ATOM 2921 C C . ARG B 1 108 ? -11.997 -9.213 20.039 1.00 19.39 108 ARG B C 1
ATOM 2922 O O . ARG B 1 108 ? -10.879 -9.337 20.555 1.00 13.95 108 ARG B O 1
ATOM 2930 N N . THR B 1 109 ? -13.133 -9.303 20.734 1.00 16.99 109 THR B N 1
ATOM 2931 C CA . THR B 1 109 ? -13.147 -9.594 22.163 1.00 13.53 109 THR B CA 1
ATOM 2932 C C . THR B 1 109 ? -12.438 -10.912 22.453 1.00 18.53 109 THR B C 1
ATOM 2933 O O . THR B 1 109 ? -11.567 -10.970 23.301 1.00 15.21 109 THR B O 1
ATOM 2937 N N . ILE B 1 110 ? -12.802 -11.976 21.752 1.00 23.22 110 ILE B N 1
ATOM 2938 C CA . ILE B 1 110 ? -12.129 -13.259 21.967 1.00 23.23 110 ILE B CA 1
ATOM 2939 C C . ILE B 1 110 ? -10.613 -13.125 21.887 1.00 26.40 110 ILE B C 1
ATOM 2940 O O . ILE B 1 110 ? -9.889 -13.473 22.827 1.00 23.64 110 ILE B O 1
ATOM 2945 N N . LEU B 1 111 ? -10.116 -12.622 20.766 1.00 39.06 111 LEU B N 1
ATOM 2946 C CA . LEU B 1 111 ? -8.680 -12.626 20.615 1.00 37.93 111 LEU B CA 1
ATOM 2947 C C . LEU B 1 111 ? -7.967 -11.538 21.421 1.00 39.60 111 LEU B C 1
ATOM 2948 O O . LEU B 1 111 ? -6.770 -11.641 21.683 1.00 41.89 111 LEU B O 1
ATOM 2953 N N . ASN B 1 112 ? -8.711 -10.537 21.879 1.00 28.62 112 ASN B N 1
ATOM 2954 C CA . ASN B 1 112 ? -8.150 -9.593 22.846 1.00 21.20 112 ASN B CA 1
ATOM 2955 C C . ASN B 1 112 ? -7.847 -10.230 24.199 1.00 26.97 112 ASN B C 1
ATOM 2956 O O . ASN B 1 112 ? -6.956 -9.785 24.920 1.00 30.82 112 ASN B O 1
ATOM 2961 N N . PHE B 1 113 ? -8.592 -11.267 24.557 1.00 23.29 113 PHE B N 1
ATOM 2962 C CA . PHE B 1 113 ? -8.277 -11.992 25.782 1.00 24.33 113 PHE B CA 1
ATOM 2963 C C . PHE B 1 113 ? -7.125 -12.984 25.605 1.00 25.14 113 PHE B C 1
ATOM 2964 O O . PHE B 1 113 ? -6.250 -13.097 26.471 1.00 25.27 113 PHE B O 1
ATOM 2972 N N . ILE B 1 114 ? -7.116 -13.698 24.488 1.00 16.53 114 ILE B N 1
ATOM 2973 C CA . ILE B 1 114 ? -6.038 -14.646 24.250 1.00 16.79 114 ILE B CA 1
ATOM 2974 C C . ILE B 1 114 ? -4.729 -13.886 24.058 1.00 12.78 114 ILE B C 1
ATOM 2975 O O . ILE B 1 114 ? -3.723 -14.235 24.663 1.00 11.58 114 ILE B O 1
ATOM 2980 N N . GLN B 1 115 ? -4.748 -12.845 23.227 1.00 26.11 115 GLN B N 1
ATOM 2981 C CA . GLN B 1 115 ? -3.560 -12.020 22.976 1.00 24.06 115 GLN B CA 1
ATOM 2982 C C . GLN B 1 115 ? -2.854 -11.686 24.258 1.00 24.37 115 GLN B C 1
ATOM 2983 O O . GLN B 1 115 ? -1.635 -11.788 24.377 1.00 24.84 115 GLN B O 1
ATOM 2997 N N . LEU B 1 117 ? -3.508 -12.631 27.715 1.00 23.99 117 LEU B N 1
ATOM 2998 C CA . LEU B 1 117 ? -3.173 -13.659 28.688 1.00 26.39 117 LEU B CA 1
ATOM 2999 C C . LEU B 1 117 ? -2.104 -14.599 28.172 1.00 22.97 117 LEU B C 1
ATOM 3000 O O . LEU B 1 117 ? -1.226 -15.016 28.924 1.00 22.84 117 LEU B O 1
ATOM 3005 N N . SER B 1 118 ? -2.167 -14.928 26.889 1.00 15.39 118 SER B N 1
ATOM 3006 C CA . SER B 1 118 ? -1.143 -15.776 26.303 1.00 12.70 118 SER B CA 1
ATOM 3007 C C . SER B 1 118 ? 0.134 -14.968 26.281 1.00 11.07 118 SER B C 1
ATOM 3008 O O . SER B 1 118 ? 1.234 -15.511 26.391 1.00 13.76 118 SER B O 1
ATOM 3011 N N . GLY B 1 119 ? -0.015 -13.659 26.136 1.00 13.16 119 GLY B N 1
ATOM 3012 C CA . GLY B 1 119 ? 1.128 -12.777 26.197 1.00 11.08 119 GLY B CA 1
ATOM 3013 C C . GLY B 1 119 ? 1.812 -12.955 27.538 1.00 10.17 119 GLY B C 1
ATOM 3014 O O . GLY B 1 119 ? 2.990 -13.332 27.614 1.00 10.36 119 GLY B O 1
ATOM 3015 N N . THR B 1 120 ? 1.058 -12.686 28.598 1.00 8.78 120 THR B N 1
ATOM 3016 C CA . THR B 1 120 ? 1.556 -12.870 29.941 1.00 10.75 120 THR B CA 1
ATOM 3017 C C . THR B 1 120 ? 2.156 -14.248 30.166 1.00 14.16 120 THR B C 1
ATOM 3018 O O . THR B 1 120 ? 3.235 -14.357 30.744 1.00 12.90 120 THR B O 1
ATOM 3022 N N . ALA B 1 121 ? 1.481 -15.300 29.715 1.00 11.78 121 ALA B N 1
ATOM 3023 C CA . ALA B 1 121 ? 1.997 -16.660 29.938 1.00 15.66 121 ALA B CA 1
ATOM 3024 C C . ALA B 1 121 ? 3.316 -16.860 29.212 1.00 14.08 121 ALA B C 1
ATOM 3025 O O . ALA B 1 121 ? 4.263 -17.402 29.767 1.00 17.23 121 ALA B O 1
ATOM 3027 N N . THR B 1 122 ? 3.376 -16.395 27.973 1.00 9.24 122 THR B N 1
ATOM 3028 C CA . THR B 1 122 ? 4.575 -16.511 27.141 1.00 9.16 122 THR B CA 1
ATOM 3029 C C . THR B 1 122 ? 5.799 -15.750 27.696 1.00 6.85 122 THR B C 1
ATOM 3030 O O . THR B 1 122 ? 6.935 -16.232 27.599 1.00 10.60 122 THR B O 1
ATOM 3034 N N . VAL B 1 123 ? 5.582 -14.578 28.285 1.00 10.53 123 VAL B N 1
ATOM 3035 C CA . VAL B 1 123 ? 6.681 -13.874 28.950 1.00 10.02 123 VAL B CA 1
ATOM 3036 C C . VAL B 1 123 ? 7.249 -14.751 30.058 1.00 10.62 123 VAL B C 1
ATOM 3037 O O . VAL B 1 123 ? 8.458 -14.902 30.216 1.00 11.92 123 VAL B O 1
ATOM 3041 N N . THR B 1 124 ? 6.342 -15.297 30.851 1.00 7.94 124 THR B N 1
ATOM 3042 C CA . THR B 1 124 ? 6.733 -16.064 32.004 1.00 11.62 124 THR B CA 1
ATOM 3043 C C . THR B 1 124 ? 7.571 -17.226 31.500 1.00 13.80 124 THR B C 1
ATOM 3044 O O . THR B 1 124 ? 8.755 -17.352 31.838 1.00 10.55 124 THR B O 1
ATOM 3048 N N . ASN B 1 125 ? 6.971 -18.047 30.645 1.00 15.31 125 ASN B N 1
ATOM 3049 C CA . ASN B 1 125 ? 7.714 -19.164 30.128 1.00 13.76 125 ASN B CA 1
ATOM 3050 C C . ASN B 1 125 ? 9.132 -18.822 29.640 1.00 15.35 125 ASN B C 1
ATOM 3051 O O . ASN B 1 125 ? 10.081 -19.555 29.940 1.00 18.50 125 ASN B O 1
ATOM 3056 N N . LYS B 1 126 ? 9.296 -17.738 28.888 1.00 15.99 126 LYS B N 1
ATOM 3057 C CA . LYS B 1 126 ? 10.655 -17.361 28.514 1.00 20.81 126 LYS B CA 1
ATOM 3058 C C . LYS B 1 126 ? 11.581 -17.365 29.734 1.00 18.22 126 LYS B C 1
ATOM 3059 O O . LYS B 1 126 ? 12.523 -18.146 29.800 1.00 16.40 126 LYS B O 1
ATOM 3065 N N . LEU B 1 127 ? 11.299 -16.504 30.703 1.00 15.04 127 LEU B N 1
ATOM 3066 C CA . LEU B 1 127 ? 12.116 -16.417 31.910 1.00 14.89 127 LEU B CA 1
ATOM 3067 C C . LEU B 1 127 ? 12.348 -17.785 32.509 1.00 15.45 127 LEU B C 1
ATOM 3068 O O . LEU B 1 127 ? 13.456 -18.098 32.904 1.00 15.64 127 LEU B O 1
ATOM 3073 N N . VAL B 1 128 ? 11.304 -18.605 32.559 1.00 17.56 128 VAL B N 1
ATOM 3074 C CA . VAL B 1 128 ? 11.422 -19.935 33.137 1.00 18.41 128 VAL B CA 1
ATOM 3075 C C . VAL B 1 128 ? 12.419 -20.802 32.373 1.00 20.98 128 VAL B C 1
ATOM 3076 O O . VAL B 1 128 ? 13.314 -21.406 32.972 1.00 19.63 128 VAL B O 1
ATOM 3080 N N . LYS B 1 129 ? 12.286 -20.869 31.056 1.00 23.86 129 LYS B N 1
ATOM 3081 C CA . LYS B 1 129 ? 13.267 -21.627 30.295 1.00 23.23 129 LYS B CA 1
ATOM 3082 C C . LYS B 1 129 ? 14.677 -21.071 30.531 1.00 25.67 129 LYS B C 1
ATOM 3083 O O . LYS B 1 129 ? 15.660 -21.824 30.550 1.00 29.36 129 LYS B O 1
ATOM 3089 N N . LEU B 1 130 ? 14.782 -19.763 30.749 1.00 26.55 130 LEU B N 1
ATOM 3090 C CA . LEU B 1 130 ? 16.099 -19.162 30.978 1.00 27.35 130 LEU B CA 1
ATOM 3091 C C . LEU B 1 130 ? 16.778 -19.714 32.226 1.00 32.83 130 LEU B C 1
ATOM 3092 O O . LEU B 1 130 ? 18.006 -19.721 32.314 1.00 36.01 130 LEU B O 1
ATOM 3097 N N . ILE B 1 131 ? 15.981 -20.174 33.185 1.00 23.55 131 ILE B N 1
ATOM 3098 C CA . ILE B 1 131 ? 16.520 -20.566 34.480 1.00 23.65 131 ILE B CA 1
ATOM 3099 C C . ILE B 1 131 ? 16.212 -22.017 34.791 1.00 25.55 131 ILE B C 1
ATOM 3100 O O . ILE B 1 131 ? 16.185 -22.412 35.959 1.00 25.37 131 ILE B O 1
ATOM 3105 N N . SER B 1 132 ? 15.994 -22.802 33.735 1.00 27.49 132 SER B N 1
ATOM 3106 C CA . SER B 1 132 ? 15.570 -24.189 33.872 1.00 23.84 132 SER B CA 1
ATOM 3107 C C . SER B 1 132 ? 16.680 -25.093 34.408 1.00 26.06 132 SER B C 1
ATOM 3108 O O . SER B 1 132 ? 16.415 -26.148 34.986 1.00 22.48 132 SER B O 1
ATOM 3111 N N . GLN B 1 133 ? 17.922 -24.661 34.220 1.00 27.02 133 GLN B N 1
ATOM 3112 C CA . GLN B 1 133 ? 19.083 -25.397 34.703 1.00 28.85 133 GLN B CA 1
ATOM 3113 C C . GLN B 1 133 ? 19.371 -25.183 36.199 1.00 28.54 133 GLN B C 1
ATOM 3114 O O . GLN B 1 133 ? 20.129 -25.936 36.808 1.00 22.24 133 GLN B O 1
ATOM 3120 N N . TYR B 1 134 ? 18.778 -24.152 36.789 1.00 24.76 134 TYR B N 1
ATOM 3121 C CA . TYR B 1 134 ? 19.063 -23.826 38.186 1.00 27.50 134 TYR B CA 1
ATOM 3122 C C . TYR B 1 134 ? 17.887 -24.275 39.038 1.00 22.11 134 TYR B C 1
ATOM 3123 O O . TYR B 1 134 ? 16.861 -24.661 38.503 1.00 20.77 134 TYR B O 1
ATOM 3132 N N . LYS B 1 135 ? 18.035 -24.263 40.353 1.00 25.39 135 LYS B N 1
ATOM 3133 C CA . LYS B 1 135 ? 16.947 -24.693 41.229 1.00 22.41 135 LYS B CA 1
ATOM 3134 C C . LYS B 1 135 ? 15.945 -23.578 41.542 1.00 26.11 135 LYS B C 1
ATOM 3135 O O . LYS B 1 135 ? 14.841 -23.835 42.019 1.00 24.40 135 LYS B O 1
ATOM 3141 N N . THR B 1 136 ? 16.336 -22.349 41.249 1.00 31.55 136 THR B N 1
ATOM 3142 C CA . THR B 1 136 ? 15.506 -21.179 41.469 1.00 31.71 136 THR B CA 1
ATOM 3143 C C . THR B 1 136 ? 14.118 -21.260 40.815 1.00 29.85 136 THR B C 1
ATOM 3144 O O . THR B 1 136 ? 13.972 -21.826 39.734 1.00 32.96 136 THR B O 1
ATOM 3148 N N . LYS B 1 137 ? 13.104 -20.700 41.482 1.00 23.78 137 LYS B N 1
ATOM 3149 C CA . LYS B 1 137 ? 11.757 -20.571 40.906 1.00 24.52 137 LYS B CA 1
ATOM 3150 C C . LYS B 1 137 ? 11.347 -19.102 40.704 1.00 28.46 137 LYS B C 1
ATOM 3151 O O . LYS B 1 137 ? 11.890 -18.202 41.346 1.00 25.19 137 LYS B O 1
ATOM 3157 N N . LEU B 1 138 ? 10.379 -18.886 39.811 1.00 28.19 138 LEU B N 1
ATOM 3158 C CA . LEU B 1 138 ? 9.849 -17.558 39.465 1.00 22.77 138 LEU B CA 1
ATOM 3159 C C . LEU B 1 138 ? 8.614 -17.178 40.295 1.00 20.41 138 LEU B C 1
ATOM 3160 O O . LEU B 1 138 ? 7.623 -17.918 40.347 1.00 20.98 138 LEU B O 1
ATOM 3165 N N . LEU B 1 139 ? 8.663 -16.024 40.941 1.00 30.25 139 LEU B N 1
ATOM 3166 C CA . LEU B 1 139 ? 7.483 -15.526 41.634 1.00 29.97 139 LEU B CA 1
ATOM 3167 C C . LEU B 1 139 ? 6.961 -14.263 40.965 1.00 25.60 139 LEU B C 1
ATOM 3168 O O . LEU B 1 139 ? 7.734 -13.454 40.463 1.00 20.00 139 LEU B O 1
ATOM 3173 N N . ASP B 1 140 ? 5.643 -14.110 40.936 1.00 16.28 140 ASP B N 1
ATOM 3174 C CA . ASP B 1 140 ? 5.045 -12.880 40.446 1.00 13.43 140 ASP B CA 1
ATOM 3175 C C . ASP B 1 140 ? 4.860 -11.875 41.593 1.00 15.63 140 ASP B C 1
ATOM 3176 O O . ASP B 1 140 ? 5.454 -12.038 42.660 1.00 12.89 140 ASP B O 1
ATOM 3181 N N . THR B 1 141 ? 4.034 -10.845 41.368 1.00 12.37 141 THR B N 1
ATOM 3182 C CA . THR B 1 141 ? 3.921 -9.703 42.288 1.00 13.21 141 THR B CA 1
ATOM 3183 C C . THR B 1 141 ? 2.524 -9.159 42.197 1.00 14.78 141 THR B C 1
ATOM 3184 O O . THR B 1 141 ? 1.651 -9.784 41.585 1.00 17.69 141 THR B O 1
ATOM 3188 N N . ARG B 1 142 ? 2.312 -7.982 42.777 1.00 13.19 142 ARG B N 1
ATOM 3189 C CA . ARG B 1 142 ? 1.020 -7.305 42.643 1.00 14.82 142 ARG B CA 1
ATOM 3190 C C . ARG B 1 142 ? 1.031 -6.272 41.495 1.00 12.73 142 ARG B C 1
ATOM 3191 O O . ARG B 1 142 ? 0.030 -5.572 41.268 1.00 7.60 142 ARG B O 1
ATOM 3199 N N . LYS B 1 143 ? 2.144 -6.192 40.761 1.00 7.56 143 LYS B N 1
ATOM 3200 C CA . LYS B 1 143 ? 2.232 -5.263 39.633 1.00 10.24 143 LYS B CA 1
ATOM 3201 C C . LYS B 1 143 ? 1.447 -5.824 38.444 1.00 10.75 143 LYS B C 1
ATOM 3202 O O . LYS B 1 143 ? 1.994 -6.396 37.494 1.00 10.75 143 LYS B O 1
ATOM 3208 N N . THR B 1 144 ? 0.140 -5.616 38.525 1.00 15.78 144 THR B N 1
ATOM 3209 C CA . THR B 1 144 ? -0.837 -6.270 37.695 1.00 19.91 144 THR B CA 1
ATOM 3210 C C . THR B 1 144 ? -1.691 -5.229 36.941 1.00 16.45 144 THR B C 1
ATOM 3211 O O . THR B 1 144 ? -1.770 -4.064 37.361 1.00 14.80 144 THR B O 1
ATOM 3215 N N . ILE B 1 145 ? -2.323 -5.633 35.836 1.00 11.12 145 ILE B N 1
ATOM 3216 C CA . ILE B 1 145 ? -3.325 -4.775 35.196 1.00 12.74 145 ILE B CA 1
ATOM 3217 C C . ILE B 1 145 ? -4.620 -4.759 36.013 1.00 8.34 145 ILE B C 1
ATOM 3218 O O . ILE B 1 145 ? -5.196 -5.805 36.290 1.00 11.09 145 ILE B O 1
ATOM 3223 N N . PRO B 1 146 ? -5.080 -3.568 36.401 1.00 8.15 146 PRO B N 1
ATOM 3224 C CA . PRO B 1 146 ? -6.235 -3.536 37.289 1.00 14.61 146 PRO B CA 1
ATOM 3225 C C . PRO B 1 146 ? -7.388 -4.398 36.771 1.00 15.83 146 PRO B C 1
ATOM 3226 O O . PRO B 1 146 ? -7.704 -4.355 35.580 1.00 12.57 146 PRO B O 1
ATOM 3230 N N . GLY B 1 147 ? -7.987 -5.180 37.670 1.00 4.38 147 GLY B N 1
ATOM 3231 C CA . GLY B 1 147 ? -9.127 -6.014 37.349 1.00 5.65 147 GLY B CA 1
ATOM 3232 C C . GLY B 1 147 ? -8.714 -7.377 36.842 1.00 4.38 147 GLY B C 1
ATOM 3233 O O . GLY B 1 147 ? -9.550 -8.246 36.617 1.00 9.01 147 GLY B O 1
ATOM 3234 N N . PHE B 1 148 ? -7.416 -7.548 36.642 1.00 10.69 148 PHE B N 1
ATOM 3235 C CA . PHE B 1 148 ? -6.856 -8.752 36.046 1.00 13.22 148 PHE B CA 1
ATOM 3236 C C . PHE B 1 148 ? -5.858 -9.370 36.995 1.00 12.70 148 PHE B C 1
ATOM 3237 O O . PHE B 1 148 ? -4.885 -9.979 36.550 1.00 13.45 148 PHE B O 1
ATOM 3245 N N . ARG B 1 149 ? -6.092 -9.199 38.293 1.00 11.62 149 ARG B N 1
ATOM 3246 C CA . ARG B 1 149 ? -5.209 -9.773 39.300 1.00 13.30 149 ARG B CA 1
ATOM 3247 C C . ARG B 1 149 ? -5.160 -11.289 39.172 1.00 16.52 149 ARG B C 1
ATOM 3248 O O . ARG B 1 149 ? -4.100 -11.870 38.946 1.00 18.57 149 ARG B O 1
ATOM 3256 N N . LEU B 1 150 ? -6.321 -11.923 39.301 1.00 14.76 150 LEU B N 1
ATOM 3257 C CA . LEU B 1 150 ? -6.396 -13.372 39.233 1.00 20.40 150 LEU B CA 1
ATOM 3258 C C . LEU B 1 150 ? -6.099 -13.897 37.820 1.00 19.80 150 LEU B C 1
ATOM 3259 O O . LEU B 1 150 ? -5.386 -14.890 37.643 1.00 18.27 150 LEU B O 1
ATOM 3264 N N . ALA B 1 151 ? -6.637 -13.205 36.822 1.00 18.04 151 ALA B N 1
ATOM 3265 C CA . ALA B 1 151 ? -6.406 -13.559 35.425 1.00 17.38 151 ALA B CA 1
ATOM 3266 C C . ALA B 1 151 ? -4.918 -13.650 35.116 1.00 18.55 151 ALA B C 1
ATOM 3267 O O . ALA B 1 151 ? -4.481 -14.592 34.451 1.00 23.91 151 ALA B O 1
ATOM 3269 N N . GLN B 1 152 ? -4.136 -12.681 35.603 1.00 17.26 152 GLN B N 1
ATOM 3270 C CA . GLN B 1 152 ? -2.682 -12.703 35.408 1.00 13.71 152 GLN B CA 1
ATOM 3271 C C . GLN B 1 152 ? -1.913 -13.711 36.307 1.00 18.74 152 GLN B C 1
ATOM 3272 O O . GLN B 1 152 ? -0.891 -14.255 35.910 1.00 23.30 152 GLN B O 1
ATOM 3278 N N . LYS B 1 153 ? -2.396 -13.942 37.519 1.00 14.58 153 LYS B N 1
ATOM 3279 C CA . LYS B 1 153 ? -1.822 -14.972 38.374 1.00 17.51 153 LYS B CA 1
ATOM 3280 C C . LYS B 1 153 ? -1.973 -16.321 37.662 1.00 22.77 153 LYS B C 1
ATOM 3281 O O . LYS B 1 153 ? -1.062 -17.151 37.643 1.00 19.12 153 LYS B O 1
ATOM 3287 N N . TYR B 1 154 ? -3.136 -16.517 37.059 1.00 16.74 154 TYR B N 1
ATOM 3288 C CA . TYR B 1 154 ? -3.398 -17.714 36.281 1.00 20.73 154 TYR B CA 1
ATOM 3289 C C . TYR B 1 154 ? -2.448 -17.810 35.069 1.00 21.87 154 TYR B C 1
ATOM 3290 O O . TYR B 1 154 ? -1.825 -18.849 34.835 1.00 19.97 154 TYR B O 1
ATOM 3299 N N . ALA B 1 155 ? -2.324 -16.731 34.304 1.00 28.12 155 ALA B N 1
ATOM 3300 C CA . ALA B 1 155 ? -1.426 -16.743 33.156 1.00 27.55 155 ALA B CA 1
ATOM 3301 C C . ALA B 1 155 ? -0.023 -17.109 33.595 1.00 25.17 155 ALA B C 1
ATOM 3302 O O . ALA B 1 155 ? 0.657 -17.897 32.952 1.00 28.11 155 ALA B O 1
ATOM 3304 N N . VAL B 1 156 ? 0.415 -16.531 34.698 1.00 13.67 156 VAL B N 1
ATOM 3305 C CA . VAL B 1 156 ? 1.777 -16.754 35.138 1.00 14.91 156 VAL B CA 1
ATOM 3306 C C . VAL B 1 156 ? 1.973 -18.229 35.486 1.00 16.76 156 VAL B C 1
ATOM 3307 O O . VAL B 1 156 ? 2.967 -18.841 35.094 1.00 17.03 156 VAL B O 1
ATOM 3311 N N . ARG B 1 157 ? 1.018 -18.806 36.208 1.00 22.88 157 ARG B N 1
ATOM 3312 C CA . ARG B 1 157 ? 1.037 -20.238 36.454 1.00 22.56 157 ARG B CA 1
ATOM 3313 C C . ARG B 1 157 ? 1.050 -20.991 35.127 1.00 27.66 157 ARG B C 1
ATOM 3314 O O . ARG B 1 157 ? 1.862 -21.895 34.941 1.00 23.09 157 ARG B O 1
ATOM 3322 N N . CYS B 1 158 ? 0.178 -20.599 34.198 1.00 23.94 158 CYS B N 1
ATOM 3323 C CA . CYS B 1 158 ? 0.114 -21.245 32.887 1.00 20.31 158 CYS B CA 1
ATOM 3324 C C . CYS B 1 158 ? 1.474 -21.323 32.189 1.00 19.33 158 CYS B C 1
ATOM 3325 O O . CYS B 1 158 ? 1.727 -22.237 31.393 1.00 16.51 158 CYS B O 1
ATOM 3328 N N . GLY B 1 159 ? 2.346 -20.369 32.497 1.00 28.45 159 GLY B N 1
ATOM 3329 C CA . GLY B 1 159 ? 3.627 -20.262 31.826 1.00 24.48 159 GLY B CA 1
ATOM 3330 C C . GLY B 1 159 ? 4.812 -20.859 32.562 1.00 22.58 159 GLY B C 1
ATOM 3331 O O . GLY B 1 159 ? 5.916 -20.881 32.032 1.00 23.04 159 GLY B O 1
ATOM 3332 N N . GLY B 1 160 ? 4.608 -21.334 33.785 1.00 15.65 160 GLY B N 1
ATOM 3333 C CA . GLY B 1 160 ? 5.695 -21.966 34.509 1.00 14.46 160 GLY B CA 1
ATOM 3334 C C . GLY B 1 160 ? 5.988 -21.296 35.835 1.00 17.21 160 GLY B C 1
ATOM 3335 O O . GLY B 1 160 ? 6.691 -21.847 36.695 1.00 15.63 160 GLY B O 1
ATOM 3336 N N . GLY B 1 161 ? 5.428 -20.105 36.009 1.00 11.43 161 GLY B N 1
ATOM 3337 C CA . GLY B 1 161 ? 5.700 -19.318 37.193 1.00 15.32 161 GLY B CA 1
ATOM 3338 C C . GLY B 1 161 ? 4.773 -19.670 38.329 1.00 20.24 161 GLY B C 1
ATOM 3339 O O . GLY B 1 161 ? 3.678 -20.156 38.095 1.00 17.88 161 GLY B O 1
ATOM 3340 N N . PHE B 1 162 ? 5.221 -19.426 39.557 1.00 20.60 162 PHE B N 1
ATOM 3341 C CA . PHE B 1 162 ? 4.395 -19.651 40.733 1.00 22.61 162 PHE B CA 1
ATOM 3342 C C . PHE B 1 162 ? 3.979 -18.319 41.393 1.00 23.31 162 PHE B C 1
ATOM 3343 O O . PHE B 1 162 ? 4.658 -17.281 41.250 1.00 19.63 162 PHE B O 1
ATOM 3351 N N . ASN B 1 163 ? 2.866 -18.375 42.127 1.00 20.93 163 ASN B N 1
ATOM 3352 C CA . ASN B 1 163 ? 2.229 -17.195 42.671 1.00 20.97 163 ASN B CA 1
ATOM 3353 C C . ASN B 1 163 ? 2.770 -16.749 44.024 1.00 22.54 163 ASN B C 1
ATOM 3354 O O . ASN B 1 163 ? 2.614 -17.434 45.027 1.00 23.95 163 ASN B O 1
ATOM 3359 N N . HIS B 1 164 ? 3.401 -15.580 44.042 1.00 30.81 164 HIS B N 1
ATOM 3360 C CA . HIS B 1 164 ? 3.599 -14.819 45.269 1.00 26.95 164 HIS B CA 1
ATOM 3361 C C . HIS B 1 164 ? 2.198 -14.489 45.779 1.00 29.32 164 HIS B C 1
ATOM 3362 O O . HIS B 1 164 ? 1.216 -14.842 45.140 1.00 29.50 164 HIS B O 1
ATOM 3369 N N . ARG B 1 165 ? 2.087 -13.820 46.917 1.00 20.23 165 ARG B N 1
ATOM 3370 C CA . ARG B 1 165 ? 0.769 -13.637 47.517 1.00 17.69 165 ARG B CA 1
ATOM 3371 C C . ARG B 1 165 ? -0.231 -13.034 46.523 1.00 22.86 165 ARG B C 1
ATOM 3372 O O . ARG B 1 165 ? 0.138 -12.224 45.681 1.00 20.55 165 ARG B O 1
ATOM 3380 N N . ILE B 1 166 ? -1.496 -13.427 46.607 1.00 24.98 166 ILE B N 1
ATOM 3381 C CA . ILE B 1 166 ? -2.504 -12.819 45.747 1.00 21.29 166 ILE B CA 1
ATOM 3382 C C . ILE B 1 166 ? -2.714 -11.329 46.030 1.00 22.48 166 ILE B C 1
ATOM 3383 O O . ILE B 1 166 ? -2.903 -10.546 45.098 1.00 18.90 166 ILE B O 1
ATOM 3388 N N . GLY B 1 167 ? -2.690 -10.932 47.301 1.00 23.53 167 GLY B N 1
ATOM 3389 C CA . GLY B 1 167 ? -3.007 -9.556 47.644 1.00 17.88 167 GLY B CA 1
ATOM 3390 C C . GLY B 1 167 ? -2.548 -9.029 48.988 1.00 16.74 167 GLY B C 1
ATOM 3391 O O . GLY B 1 167 ? -1.455 -9.364 49.456 1.00 15.07 167 GLY B O 1
ATOM 3392 N N . LEU B 1 168 ? -3.369 -8.181 49.608 1.00 22.08 168 LEU B N 1
ATOM 3393 C CA . LEU B 1 168 ? -3.009 -7.613 50.906 1.00 22.00 168 LEU B CA 1
ATOM 3394 C C . LEU B 1 168 ? -3.575 -8.437 52.073 1.00 26.46 168 LEU B C 1
ATOM 3395 O O . LEU B 1 168 ? -3.285 -8.167 53.241 1.00 27.38 168 LEU B O 1
ATOM 3400 N N . PHE B 1 169 ? -4.355 -9.464 51.745 1.00 26.31 169 PHE B N 1
ATOM 3401 C CA . PHE B 1 169 ? -5.091 -10.222 52.753 1.00 24.38 169 PHE B CA 1
ATOM 3402 C C . PHE B 1 169 ? -4.533 -11.628 53.046 1.00 25.61 169 PHE B C 1
ATOM 3403 O O . PHE B 1 169 ? -4.535 -12.069 54.191 1.00 32.97 169 PHE B O 1
ATOM 3411 N N . ASP B 1 170 ? -4.068 -12.337 52.026 1.00 21.34 170 ASP B N 1
ATOM 3412 C CA . ASP B 1 170 ? -3.647 -13.727 52.219 1.00 27.22 170 ASP B CA 1
ATOM 3413 C C . ASP B 1 170 ? -2.246 -13.899 52.826 1.00 22.66 170 ASP B C 1
ATOM 3414 O O . ASP B 1 170 ? -1.873 -14.998 53.251 1.00 25.21 170 ASP B O 1
ATOM 3419 N N . ALA B 1 171 ? -1.471 -12.823 52.872 1.00 16.26 171 ALA B N 1
ATOM 3420 C CA . ALA B 1 171 ? -0.100 -12.945 53.329 1.00 15.50 171 ALA B CA 1
ATOM 3421 C C . ALA B 1 171 ? 0.466 -11.628 53.834 1.00 16.27 171 ALA B C 1
ATOM 3422 O O . ALA B 1 171 ? -0.034 -10.556 53.489 1.00 16.90 171 ALA B O 1
ATOM 3424 N N . TYR B 1 172 ? 1.507 -11.722 54.659 1.00 21.56 172 TYR B N 1
ATOM 3425 C CA . TYR B 1 172 ? 2.110 -10.548 55.288 1.00 21.27 172 TYR B CA 1
ATOM 3426 C C . TYR B 1 172 ? 3.308 -10.128 54.493 1.00 17.02 172 TYR B C 1
ATOM 3427 O O . TYR B 1 172 ? 4.088 -10.980 54.118 1.00 14.14 172 TYR B O 1
ATOM 3436 N N . LEU B 1 173 ? 3.473 -8.829 54.247 1.00 24.40 173 LEU B N 1
ATOM 3437 C CA . LEU B 1 173 ? 4.688 -8.337 53.583 1.00 26.31 173 LEU B CA 1
ATOM 3438 C C . LEU B 1 173 ? 5.204 -7.104 54.268 1.00 27.53 173 LEU B C 1
ATOM 3439 O O . LEU B 1 173 ? 4.717 -6.009 54.026 1.00 29.34 173 LEU B O 1
ATOM 3444 N N . ILE B 1 174 ? 6.192 -7.292 55.134 1.00 14.82 174 ILE B N 1
ATOM 3445 C CA . ILE B 1 174 ? 6.690 -6.214 55.982 1.00 15.61 174 ILE B CA 1
ATOM 3446 C C . ILE B 1 174 ? 7.837 -5.480 55.321 1.00 17.02 174 ILE B C 1
ATOM 3447 O O . ILE B 1 174 ? 8.881 -6.086 55.062 1.00 17.01 174 ILE B O 1
ATOM 3452 N N . LYS B 1 175 ? 7.631 -4.178 55.073 1.00 33.14 175 LYS B N 1
ATOM 3453 C CA . LYS B 1 175 ? 8.561 -3.319 54.323 1.00 35.64 175 LYS B CA 1
ATOM 3454 C C . LYS B 1 175 ? 9.235 -2.252 55.195 1.00 40.58 175 LYS B C 1
ATOM 3455 O O . LYS B 1 175 ? 8.932 -2.134 56.387 1.00 40.89 175 LYS B O 1
ATOM 3461 N N . GLU B 1 176 ? 10.154 -1.491 54.590 1.00 28.61 176 GLU B N 1
ATOM 3462 C CA . GLU B 1 176 ? 10.806 -0.353 55.242 1.00 28.12 176 GLU B CA 1
ATOM 3463 C C . GLU B 1 176 ? 9.741 0.482 55.945 1.00 35.38 176 GLU B C 1
ATOM 3464 O O . GLU B 1 176 ? 9.804 0.709 57.159 1.00 34.63 176 GLU B O 1
ATOM 3470 N N . ASN B 1 177 ? 8.756 0.921 55.165 1.00 42.32 177 ASN B N 1
ATOM 3471 C CA . ASN B 1 177 ? 7.645 1.718 55.677 1.00 35.96 177 ASN B CA 1
ATOM 3472 C C . ASN B 1 177 ? 7.017 1.088 56.928 1.00 36.12 177 ASN B C 1
ATOM 3473 O O . ASN B 1 177 ? 6.685 1.798 57.868 1.00 39.47 177 ASN B O 1
ATOM 3478 N N . HIS B 1 178 ? 6.871 -0.240 56.950 1.00 39.59 178 HIS B N 1
ATOM 3479 C CA . HIS B 1 178 ? 6.270 -0.933 58.099 1.00 38.60 178 HIS B CA 1
ATOM 3480 C C . HIS B 1 178 ? 7.262 -1.096 59.240 1.00 42.48 178 HIS B C 1
ATOM 3481 O O . HIS B 1 178 ? 6.905 -0.968 60.414 1.00 49.49 178 HIS B O 1
ATOM 3488 N N . ILE B 1 179 ? 8.499 -1.424 58.881 1.00 41.87 179 ILE B N 1
ATOM 3489 C CA . ILE B 1 179 ? 9.571 -1.605 59.850 1.00 45.88 179 ILE B CA 1
ATOM 3490 C C . ILE B 1 179 ? 9.842 -0.303 60.589 1.00 51.70 179 ILE B C 1
ATOM 3491 O O . ILE B 1 179 ? 10.061 -0.300 61.800 1.00 52.74 179 ILE B O 1
ATOM 3496 N N . ARG B 1 180 ? 9.829 0.802 59.851 1.00 44.36 180 ARG B N 1
ATOM 3497 C CA . ARG B 1 180 ? 9.994 2.120 60.454 1.00 50.13 180 ARG B CA 1
ATOM 3498 C C . ARG B 1 180 ? 8.949 2.390 61.553 1.00 55.64 180 ARG B C 1
ATOM 3499 O O . ARG B 1 180 ? 9.285 2.847 62.649 1.00 58.07 180 ARG B O 1
ATOM 3507 N N . SER B 1 181 ? 7.687 2.084 61.253 1.00 60.71 181 SER B N 1
ATOM 3508 C CA . SER B 1 181 ? 6.585 2.310 62.187 1.00 69.41 181 SER B CA 1
ATOM 3509 C C . SER B 1 181 ? 6.424 1.217 63.233 1.00 69.56 181 SER B C 1
ATOM 3510 O O . SER B 1 181 ? 6.806 0.070 63.019 1.00 62.38 181 SER B O 1
ATOM 3513 N N . ALA B 1 182 ? 5.836 1.583 64.365 1.00 82.88 182 ALA B N 1
ATOM 3514 C CA . ALA B 1 182 ? 5.634 0.642 65.460 1.00 87.99 182 ALA B CA 1
ATOM 3515 C C . ALA B 1 182 ? 6.896 -0.166 65.753 1.00 81.96 182 ALA B C 1
ATOM 3516 O O . ALA B 1 182 ? 6.818 -1.336 66.120 1.00 75.11 182 ALA B O 1
ATOM 3518 N N . GLY B 1 183 ? 8.053 0.469 65.594 1.00 74.01 183 GLY B N 1
ATOM 3519 C CA . GLY B 1 183 ? 9.322 -0.171 65.876 1.00 71.84 183 GLY B CA 1
ATOM 3520 C C . GLY B 1 183 ? 9.767 -0.989 64.690 1.00 68.01 183 GLY B C 1
ATOM 3521 O O . GLY B 1 183 ? 9.031 -1.099 63.712 1.00 65.08 183 GLY B O 1
ATOM 3522 N N . GLY B 1 184 ? 10.954 -1.581 64.776 1.00 53.16 184 GLY B N 1
ATOM 3523 C CA . GLY B 1 184 ? 11.546 -2.271 63.640 1.00 42.26 184 GLY B CA 1
ATOM 3524 C C . GLY B 1 184 ? 11.057 -3.682 63.338 1.00 36.52 184 GLY B C 1
ATOM 3525 O O . GLY B 1 184 ? 9.866 -3.954 63.357 1.00 34.55 184 GLY B O 1
ATOM 3526 N N . ILE B 1 185 ? 11.994 -4.583 63.062 1.00 39.14 185 ILE B N 1
ATOM 3527 C CA . ILE B 1 185 ? 11.669 -5.893 62.515 1.00 34.36 185 ILE B CA 1
ATOM 3528 C C . ILE B 1 185 ? 11.110 -6.890 63.529 1.00 42.84 185 ILE B C 1
ATOM 3529 O O . ILE B 1 185 ? 10.012 -7.420 63.327 1.00 43.64 185 ILE B O 1
ATOM 3534 N N . ALA B 1 186 ? 11.852 -7.160 64.604 1.00 29.02 186 ALA B N 1
ATOM 3535 C CA . ALA B 1 186 ? 11.372 -8.085 65.637 1.00 35.99 186 ALA B CA 1
ATOM 3536 C C . ALA B 1 186 ? 9.964 -7.716 66.096 1.00 42.91 186 ALA B C 1
ATOM 3537 O O . ALA B 1 186 ? 9.115 -8.594 66.268 1.00 39.12 186 ALA B O 1
ATOM 3539 N N . LYS B 1 187 ? 9.715 -6.422 66.292 1.00 36.61 187 LYS B N 1
ATOM 3540 C CA . LYS B 1 187 ? 8.397 -5.977 66.725 1.00 42.86 187 LYS B CA 1
ATOM 3541 C C . LYS B 1 187 ? 7.380 -6.368 65.680 1.00 37.06 187 LYS B C 1
ATOM 3542 O O . LYS B 1 187 ? 6.402 -7.059 65.976 1.00 38.41 187 LYS B O 1
ATOM 3548 N N . ALA B 1 188 ? 7.650 -5.946 64.448 1.00 38.66 188 ALA B N 1
ATOM 3549 C CA . ALA B 1 188 ? 6.739 -6.114 63.320 1.00 28.42 188 ALA B CA 1
ATOM 3550 C C . ALA B 1 188 ? 6.277 -7.556 63.121 1.00 21.15 188 ALA B C 1
ATOM 3551 O O . ALA B 1 188 ? 5.075 -7.838 63.060 1.00 22.23 188 ALA B O 1
ATOM 3553 N N . VAL B 1 189 ? 7.239 -8.459 63.001 1.00 21.32 189 VAL B N 1
ATOM 3554 C CA . VAL B 1 189 ? 6.939 -9.886 62.865 1.00 26.46 189 VAL B CA 1
ATOM 3555 C C . VAL B 1 189 ? 6.122 -10.404 64.076 1.00 28.47 189 VAL B C 1
ATOM 3556 O O . VAL B 1 189 ? 5.062 -11.017 63.920 1.00 22.27 189 VAL B O 1
ATOM 3560 N N . THR B 1 190 ? 6.603 -10.119 65.277 1.00 29.17 190 THR B N 1
ATOM 3561 C CA . THR B 1 190 ? 5.899 -10.500 66.485 1.00 27.16 190 THR B CA 1
ATOM 3562 C C . THR B 1 190 ? 4.432 -10.035 66.518 1.00 23.83 190 THR B C 1
ATOM 3563 O O . THR B 1 190 ? 3.513 -10.844 66.733 1.00 15.89 190 THR B O 1
ATOM 3567 N N . LYS B 1 191 ? 4.198 -8.741 66.309 1.00 40.07 191 LYS B N 1
ATOM 3568 C CA . LYS B 1 191 ? 2.825 -8.262 66.192 1.00 33.22 191 LYS B CA 1
ATOM 3569 C C . LYS B 1 191 ? 2.094 -9.067 65.114 1.00 27.84 191 LYS B C 1
ATOM 3570 O O . LYS B 1 191 ? 0.956 -9.490 65.305 1.00 25.14 191 LYS B O 1
ATOM 3576 N N . ALA B 1 192 ? 2.760 -9.297 63.985 1.00 32.16 192 ALA B N 1
ATOM 3577 C CA . ALA B 1 192 ? 2.112 -9.959 62.856 1.00 28.82 192 ALA B CA 1
ATOM 3578 C C . ALA B 1 192 ? 1.672 -11.410 63.140 1.00 25.41 192 ALA B C 1
ATOM 3579 O O . ALA B 1 192 ? 0.653 -11.851 62.621 1.00 23.29 192 ALA B O 1
ATOM 3581 N N . LYS B 1 193 ? 2.432 -12.142 63.954 1.00 26.21 193 LYS B N 1
ATOM 3582 C CA . LYS B 1 193 ? 2.051 -13.498 64.342 1.00 23.48 193 LYS B CA 1
ATOM 3583 C C . LYS B 1 193 ? 0.903 -13.435 65.345 1.00 28.57 193 LYS B C 1
ATOM 3584 O O . LYS B 1 193 ? -0.010 -14.274 65.323 1.00 27.76 193 LYS B O 1
ATOM 3590 N N . LYS B 1 194 ? 0.966 -12.439 66.229 1.00 32.65 194 LYS B N 1
ATOM 3591 C CA . LYS B 1 194 ? -0.045 -12.245 67.260 1.00 31.64 194 LYS B CA 1
ATOM 3592 C C . LYS B 1 194 ? -1.459 -12.072 66.674 1.00 38.24 194 LYS B C 1
ATOM 3593 O O . LYS B 1 194 ? -2.445 -12.623 67.193 1.00 36.69 194 LYS B O 1
ATOM 3599 N N . LEU B 1 195 ? -1.551 -11.308 65.590 1.00 28.28 195 LEU B N 1
ATOM 3600 C CA . LEU B 1 195 ? -2.827 -11.076 64.920 1.00 29.35 195 LEU B CA 1
ATOM 3601 C C . LEU B 1 195 ? -3.394 -12.362 64.313 1.00 28.99 195 LEU B C 1
ATOM 3602 O O . LEU B 1 195 ? -4.447 -12.851 64.735 1.00 31.50 195 LEU B O 1
ATOM 3607 N N . ASP B 1 196 ? -2.694 -12.915 63.330 1.00 34.30 196 ASP B N 1
ATOM 3608 C CA . ASP B 1 196 ? -3.075 -14.201 62.757 1.00 34.77 196 ASP B CA 1
ATOM 3609 C C . ASP B 1 196 ? -1.827 -15.064 62.659 1.00 38.35 196 ASP B C 1
ATOM 3610 O O . ASP B 1 196 ? -0.861 -14.681 62.019 1.00 32.80 196 ASP B O 1
ATOM 3615 N N . SER B 1 197 ? -1.844 -16.223 63.305 1.00 57.12 197 SER B N 1
ATOM 3616 C CA . SER B 1 197 ? -0.674 -17.095 63.319 1.00 57.01 197 SER B CA 1
ATOM 3617 C C . SER B 1 197 ? -0.606 -17.974 62.071 1.00 59.46 197 SER B C 1
ATOM 3618 O O . SER B 1 197 ? 0.404 -18.632 61.822 1.00 57.77 197 SER B O 1
ATOM 3621 N N . ASN B 1 198 ? -1.681 -17.978 61.290 1.00 35.50 198 ASN B N 1
ATOM 3622 C CA . ASN B 1 198 ? -1.783 -18.853 60.130 1.00 40.29 198 ASN B CA 1
ATOM 3623 C C . ASN B 1 198 ? -1.221 -18.250 58.851 1.00 33.19 198 ASN B C 1
ATOM 3624 O O . ASN B 1 198 ? -1.153 -18.919 57.817 1.00 37.87 198 ASN B O 1
ATOM 3629 N N . LYS B 1 199 ? -0.831 -16.984 58.914 1.00 47.46 199 LYS B N 1
ATOM 3630 C CA . LYS B 1 199 ? -0.398 -16.275 57.723 1.00 42.62 199 LYS B CA 1
ATOM 3631 C C . LYS B 1 199 ? 1.108 -16.367 57.515 1.00 40.91 199 LYS B C 1
ATOM 3632 O O . LYS B 1 199 ? 1.886 -16.423 58.473 1.00 43.51 199 LYS B O 1
ATOM 3638 N N . VAL B 1 200 ? 1.511 -16.385 56.249 1.00 18.32 200 VAL B N 1
ATOM 3639 C CA . VAL B 1 200 ? 2.909 -16.315 55.902 1.00 17.45 200 VAL B CA 1
ATOM 3640 C C . VAL B 1 200 ? 3.440 -14.923 56.207 1.00 21.55 200 VAL B C 1
ATOM 3641 O O . VAL B 1 200 ? 2.897 -13.926 55.732 1.00 22.42 200 VAL B O 1
ATOM 3645 N N . VAL B 1 201 ? 4.496 -14.851 57.007 1.00 26.18 201 VAL B N 1
ATOM 3646 C CA . VAL B 1 201 ? 5.140 -13.573 57.281 1.00 24.47 201 VAL B CA 1
ATOM 3647 C C . VAL B 1 201 ? 6.388 -13.388 56.423 1.00 25.74 201 VAL B C 1
ATOM 3648 O O . VAL B 1 201 ? 7.345 -14.177 56.515 1.00 20.57 201 VAL B O 1
ATOM 3652 N N . GLU B 1 202 ? 6.374 -12.361 55.576 1.00 19.77 202 GLU B N 1
ATOM 3653 C CA . GLU B 1 202 ? 7.544 -12.021 54.768 1.00 20.40 202 GLU B CA 1
ATOM 3654 C C . GLU B 1 202 ? 8.010 -10.625 55.141 1.00 23.90 202 GLU B C 1
ATOM 3655 O O . GLU B 1 202 ? 7.214 -9.736 55.427 1.00 22.48 202 GLU B O 1
ATOM 3661 N N . VAL B 1 203 ? 9.318 -10.448 55.137 1.00 14.88 203 VAL B N 1
ATOM 3662 C CA . VAL B 1 203 ? 9.934 -9.171 55.413 1.00 18.51 203 VAL B CA 1
ATOM 3663 C C . VAL B 1 203 ? 10.803 -8.806 54.221 1.00 16.54 203 VAL B C 1
ATOM 3664 O O . VAL B 1 203 ? 11.651 -9.601 53.800 1.00 15.15 203 VAL B O 1
ATOM 3668 N N . GLU B 1 204 ? 10.616 -7.610 53.679 1.00 24.20 204 GLU B N 1
ATOM 3669 C CA . GLU B 1 204 ? 11.605 -7.076 52.745 1.00 25.05 204 GLU B CA 1
ATOM 3670 C C . GLU B 1 204 ? 12.753 -6.414 53.499 1.00 22.92 204 GLU B C 1
ATOM 3671 O O . GLU B 1 204 ? 12.555 -5.852 54.571 1.00 26.11 204 GLU B O 1
ATOM 3677 N N . VAL B 1 205 ? 13.949 -6.494 52.922 1.00 11.37 205 VAL B N 1
ATOM 3678 C CA . VAL B 1 205 ? 15.160 -5.976 53.534 1.00 14.68 205 VAL B CA 1
ATOM 3679 C C . VAL B 1 205 ? 16.015 -5.266 52.481 1.00 21.26 205 VAL B C 1
ATOM 3680 O O . VAL B 1 205 ? 15.888 -5.532 51.293 1.00 19.31 205 VAL B O 1
ATOM 3684 N N . THR B 1 206 ? 16.893 -4.369 52.915 1.00 19.93 206 THR B N 1
ATOM 3685 C CA . THR B 1 206 ? 17.895 -3.818 52.010 1.00 22.07 206 THR B CA 1
ATOM 3686 C C . THR B 1 206 ? 19.307 -4.251 52.420 1.00 28.52 206 THR B C 1
ATOM 3687 O O . THR B 1 206 ? 20.264 -4.067 51.667 1.00 27.44 206 THR B O 1
ATOM 3691 N N . ASN B 1 207 ? 19.411 -4.834 53.611 1.00 34.94 207 ASN B N 1
ATOM 3692 C CA . ASN B 1 207 ? 20.689 -5.157 54.230 1.00 40.19 207 ASN B CA 1
ATOM 3693 C C . ASN B 1 207 ? 20.845 -6.614 54.606 1.00 35.87 207 ASN B C 1
ATOM 3694 O O . ASN B 1 207 ? 19.872 -7.303 54.895 1.00 35.10 207 ASN B O 1
ATOM 3699 N N . LEU B 1 208 ? 22.089 -7.062 54.667 1.00 27.43 208 LEU B N 1
ATOM 3700 C CA . LEU B 1 208 ? 22.395 -8.325 55.305 1.00 26.21 208 LEU B CA 1
ATOM 3701 C C . LEU B 1 208 ? 22.053 -8.259 56.791 1.00 31.49 208 LEU B C 1
ATOM 3702 O O . LEU B 1 208 ? 21.597 -9.249 57.367 1.00 34.27 208 LEU B O 1
ATOM 3707 N N . ASP B 1 209 ? 22.272 -7.103 57.414 1.00 29.01 209 ASP B N 1
ATOM 3708 C CA . ASP B 1 209 ? 21.907 -6.951 58.818 1.00 30.10 209 ASP B CA 1
ATOM 3709 C C . ASP B 1 209 ? 20.407 -7.065 59.042 1.00 27.00 209 ASP B C 1
ATOM 3710 O O . ASP B 1 209 ? 19.976 -7.710 59.986 1.00 30.43 209 ASP B O 1
ATOM 3715 N N . GLU B 1 210 ? 19.612 -6.420 58.200 1.00 31.24 210 GLU B N 1
ATOM 3716 C CA . GLU B 1 210 ? 18.172 -6.591 58.311 1.00 33.17 210 GLU B CA 1
ATOM 3717 C C . GLU B 1 210 ? 17.797 -8.060 58.092 1.00 31.37 210 GLU B C 1
ATOM 3718 O O . GLU B 1 210 ? 16.851 -8.568 58.695 1.00 31.87 210 GLU B O 1
ATOM 3724 N N . LEU B 1 211 ? 18.553 -8.749 57.244 1.00 20.20 211 LEU B N 1
ATOM 3725 C CA . LEU B 1 211 ? 18.242 -10.142 56.955 1.00 19.11 211 LEU B CA 1
ATOM 3726 C C . LEU B 1 211 ? 18.401 -10.989 58.210 1.00 21.36 211 LEU B C 1
ATOM 3727 O O . LEU B 1 211 ? 17.561 -11.841 58.514 1.00 25.11 211 LEU B O 1
ATOM 3732 N N . ASN B 1 212 ? 19.492 -10.744 58.931 1.00 21.01 212 ASN B N 1
ATOM 3733 C CA . ASN B 1 212 ? 19.749 -11.438 60.181 1.00 22.67 212 ASN B CA 1
ATOM 3734 C C . ASN B 1 212 ? 18.620 -11.208 61.177 1.00 26.51 212 ASN B C 1
ATOM 3735 O O . ASN B 1 212 ? 18.141 -12.137 61.828 1.00 26.39 212 ASN B O 1
ATOM 3740 N N . GLN B 1 213 ? 18.176 -9.963 61.258 1.00 29.62 213 GLN B N 1
ATOM 3741 C CA . GLN B 1 213 ? 17.035 -9.620 62.083 1.00 34.16 213 GLN B CA 1
ATOM 3742 C C . GLN B 1 213 ? 15.811 -10.476 61.745 1.00 34.70 213 GLN B C 1
ATOM 3743 O O . GLN B 1 213 ? 15.214 -11.113 62.611 1.00 33.63 213 GLN B O 1
ATOM 3749 N N . ALA B 1 214 ? 15.442 -10.478 60.473 1.00 18.31 214 ALA B N 1
ATOM 3750 C CA . ALA B 1 214 ? 14.221 -11.131 60.040 1.00 15.51 214 ALA B CA 1
ATOM 3751 C C . ALA B 1 214 ? 14.345 -12.625 60.268 1.00 20.89 214 ALA B C 1
ATOM 3752 O O . ALA B 1 214 ? 13.366 -13.295 60.605 1.00 20.21 214 ALA B O 1
ATOM 3754 N N . ILE B 1 215 ? 15.560 -13.138 60.094 1.00 25.25 215 ILE B N 1
ATOM 3755 C CA . ILE B 1 215 ? 15.868 -14.533 60.409 1.00 24.65 215 ILE B CA 1
ATOM 3756 C C . ILE B 1 215 ? 15.753 -14.768 61.913 1.00 29.53 215 ILE B C 1
ATOM 3757 O O . ILE B 1 215 ? 15.167 -15.759 62.355 1.00 31.26 215 ILE B O 1
ATOM 3762 N N . ALA B 1 216 ? 16.307 -13.836 62.690 1.00 33.17 216 ALA B N 1
ATOM 3763 C CA . ALA B 1 216 ? 16.271 -13.915 64.145 1.00 42.32 216 ALA B CA 1
ATOM 3764 C C . ALA B 1 216 ? 14.848 -13.805 64.662 1.00 39.08 216 ALA B C 1
ATOM 3765 O O . ALA B 1 216 ? 14.520 -14.361 65.702 1.00 48.70 216 ALA B O 1
ATOM 3767 N N . ALA B 1 217 ? 14.012 -13.084 63.923 1.00 30.99 217 ALA B N 1
ATOM 3768 C CA . ALA B 1 217 ? 12.617 -12.865 64.306 1.00 31.64 217 ALA B CA 1
ATOM 3769 C C . ALA B 1 217 ? 11.731 -13.989 63.792 1.00 30.91 217 ALA B C 1
ATOM 3770 O O . ALA B 1 217 ? 10.518 -13.952 63.947 1.00 28.03 217 ALA B O 1
ATOM 3772 N N . LYS B 1 218 ? 12.363 -14.979 63.176 1.00 37.99 218 LYS B N 1
ATOM 3773 C CA . LYS B 1 218 ? 11.679 -16.174 62.701 1.00 44.84 218 LYS B CA 1
ATOM 3774 C C . LYS B 1 218 ? 10.601 -15.892 61.639 1.00 42.55 218 LYS B C 1
ATOM 3775 O O . LYS B 1 218 ? 9.459 -16.366 61.733 1.00 34.65 218 LYS B O 1
ATOM 3781 N N . ALA B 1 219 ? 10.999 -15.120 60.627 1.00 33.00 219 ALA B N 1
ATOM 3782 C CA . ALA B 1 219 ? 10.213 -14.931 59.406 1.00 30.55 219 ALA B CA 1
ATOM 3783 C C . ALA B 1 219 ? 10.091 -16.226 58.590 1.00 29.85 219 ALA B C 1
ATOM 3784 O O . ALA B 1 219 ? 10.853 -17.168 58.774 1.00 35.51 219 ALA B O 1
ATOM 3786 N N . ASP B 1 220 ? 9.131 -16.252 57.677 1.00 32.44 220 ASP B N 1
ATOM 3787 C CA . ASP B 1 220 ? 8.941 -17.406 56.810 1.00 26.31 220 ASP B CA 1
ATOM 3788 C C . ASP B 1 220 ? 9.682 -17.300 55.475 1.00 21.80 220 ASP B C 1
ATOM 3789 O O . ASP B 1 220 ? 10.045 -18.301 54.870 1.00 17.68 220 ASP B O 1
ATOM 3794 N N . ILE B 1 221 ? 9.880 -16.079 55.012 1.00 20.51 221 ILE B N 1
ATOM 3795 C CA . ILE B 1 221 ? 10.595 -15.858 53.780 1.00 19.62 221 ILE B CA 1
ATOM 3796 C C . ILE B 1 221 ? 11.042 -14.409 53.784 1.00 21.59 221 ILE B C 1
ATOM 3797 O O . ILE B 1 221 ? 10.476 -13.571 54.482 1.00 26.14 221 ILE B O 1
ATOM 3802 N N . VAL B 1 222 ? 12.080 -14.115 53.028 1.00 8.86 222 VAL B N 1
ATOM 3803 C CA . VAL B 1 222 ? 12.672 -12.804 53.096 1.00 10.20 222 VAL B CA 1
ATOM 3804 C C . VAL B 1 222 ? 12.911 -12.329 51.679 1.00 14.95 222 VAL B C 1
ATOM 3805 O O . VAL B 1 222 ? 13.436 -13.075 50.852 1.00 11.91 222 VAL B O 1
ATOM 3817 N N . LEU B 1 224 ? 14.871 -9.967 49.170 1.00 22.66 224 LEU B N 1
ATOM 3818 C CA . LEU B 1 224 ? 16.111 -9.203 49.076 1.00 18.21 224 LEU B CA 1
ATOM 3819 C C . LEU B 1 224 ? 15.960 -8.064 48.087 1.00 21.83 224 LEU B C 1
ATOM 3820 O O . LEU B 1 224 ? 15.930 -8.285 46.879 1.00 22.20 224 LEU B O 1
ATOM 3825 N N . ASP B 1 225 ? 15.871 -6.846 48.602 1.00 33.37 225 ASP B N 1
ATOM 3826 C CA . ASP B 1 225 ? 15.711 -5.682 47.750 1.00 31.01 225 ASP B CA 1
ATOM 3827 C C . ASP B 1 225 ? 17.055 -5.173 47.250 1.00 33.47 225 ASP B C 1
ATOM 3828 O O . ASP B 1 225 ? 17.864 -4.662 48.029 1.00 34.43 225 ASP B O 1
ATOM 3833 N N . ASN B 1 226 ? 17.280 -5.340 45.949 1.00 26.21 226 ASN B N 1
ATOM 3834 C CA . ASN B 1 226 ? 18.431 -4.773 45.235 1.00 24.82 226 ASN B CA 1
ATOM 3835 C C . ASN B 1 226 ? 19.842 -5.139 45.713 1.00 30.02 226 ASN B C 1
ATOM 3836 O O . ASN B 1 226 ? 20.751 -4.325 45.607 1.00 37.27 226 ASN B O 1
ATOM 3841 N N . PHE B 1 227 ? 20.025 -6.352 46.227 1.00 33.20 227 PHE B N 1
ATOM 3842 C CA . PHE B 1 227 ? 21.347 -6.801 46.648 1.00 32.09 227 PHE B CA 1
ATOM 3843 C C . PHE B 1 227 ? 22.292 -6.999 45.474 1.00 34.88 227 PHE B C 1
ATOM 3844 O O . PHE B 1 227 ? 21.886 -7.365 44.368 1.00 41.97 227 PHE B O 1
ATOM 3852 N N . SER B 1 228 ? 23.568 -6.769 45.734 1.00 31.22 228 SER B N 1
ATOM 3853 C CA . SER B 1 228 ? 24.600 -7.072 44.766 1.00 35.88 228 SER B CA 1
ATOM 3854 C C . SER B 1 228 ? 24.633 -8.573 44.613 1.00 34.03 228 SER B C 1
ATOM 3855 O O . SER B 1 228 ? 24.111 -9.292 45.461 1.00 31.91 228 SER B O 1
ATOM 3858 N N . GLY B 1 229 ? 25.243 -9.042 43.533 1.00 26.81 229 GLY B N 1
ATOM 3859 C CA . GLY B 1 229 ? 25.528 -10.453 43.395 1.00 25.89 229 GLY B CA 1
ATOM 3860 C C . GLY B 1 229 ? 26.148 -10.975 44.675 1.00 24.45 229 GLY B C 1
ATOM 3861 O O . GLY B 1 229 ? 25.547 -11.773 45.393 1.00 23.77 229 GLY B O 1
ATOM 3862 N N . GLU B 1 230 ? 27.346 -10.496 44.977 1.00 30.65 230 GLU B N 1
ATOM 3863 C CA . GLU B 1 230 ? 28.047 -10.896 46.183 1.00 28.02 230 GLU B CA 1
ATOM 3864 C C . GLU B 1 230 ? 27.150 -10.976 47.435 1.00 24.83 230 GLU B C 1
ATOM 3865 O O . GLU B 1 230 ? 27.210 -11.945 48.189 1.00 20.87 230 GLU B O 1
ATOM 3871 N N . ASP B 1 231 ? 26.324 -9.964 47.665 1.00 34.44 231 ASP B N 1
ATOM 3872 C CA . ASP B 1 231 ? 25.474 -9.984 48.849 1.00 31.86 231 ASP B CA 1
ATOM 3873 C C . ASP B 1 231 ? 24.429 -11.084 48.759 1.00 31.99 231 ASP B C 1
ATOM 3874 O O . ASP B 1 231 ? 24.081 -11.705 49.763 1.00 26.68 231 ASP B O 1
ATOM 3879 N N . ILE B 1 232 ? 23.920 -11.321 47.556 1.00 25.40 232 ILE B N 1
ATOM 3880 C CA . ILE B 1 232 ? 23.009 -12.433 47.369 1.00 26.40 232 ILE B CA 1
ATOM 3881 C C . ILE B 1 232 ? 23.748 -13.705 47.794 1.00 21.03 232 ILE B C 1
ATOM 3882 O O . ILE B 1 232 ? 23.188 -14.558 48.492 1.00 19.41 232 ILE B O 1
ATOM 3887 N N . ASP B 1 233 ? 25.011 -13.825 47.391 1.00 23.03 233 ASP B N 1
ATOM 3888 C CA . ASP B 1 233 ? 25.794 -14.989 47.775 1.00 20.11 233 ASP B CA 1
ATOM 3889 C C . ASP B 1 233 ? 25.859 -15.122 49.283 1.00 19.63 233 ASP B C 1
ATOM 3890 O O . ASP B 1 233 ? 25.537 -16.176 49.825 1.00 22.14 233 ASP B O 1
ATOM 3895 N N . ILE B 1 234 ? 26.263 -14.051 49.961 1.00 20.56 234 ILE B N 1
ATOM 3896 C CA . ILE B 1 234 ? 26.284 -14.041 51.418 1.00 22.66 234 ILE B CA 1
ATOM 3897 C C . ILE B 1 234 ? 24.963 -14.527 51.995 1.00 25.92 234 ILE B C 1
ATOM 3898 O O . ILE B 1 234 ? 24.941 -15.374 52.887 1.00 25.76 234 ILE B O 1
ATOM 3903 N N . ALA B 1 235 ? 23.872 -13.950 51.486 1.00 24.82 235 ALA B N 1
ATOM 3904 C CA . ALA B 1 235 ? 22.520 -14.193 51.985 1.00 22.23 235 ALA B CA 1
ATOM 3905 C C . ALA B 1 235 ? 22.173 -15.663 51.931 1.00 26.99 235 ALA B C 1
ATOM 3906 O O . ALA B 1 235 ? 21.739 -16.249 52.929 1.00 27.44 235 ALA B O 1
ATOM 3908 N N . VAL B 1 236 ? 22.365 -16.253 50.758 1.00 16.05 236 VAL B N 1
ATOM 3909 C CA . VAL B 1 236 ? 22.132 -17.673 50.566 1.00 19.09 236 VAL B CA 1
ATOM 3910 C C . VAL B 1 236 ? 22.828 -18.520 51.629 1.00 17.86 236 VAL B C 1
ATOM 3911 O O . VAL B 1 236 ? 22.201 -19.406 52.204 1.00 27.57 236 VAL B O 1
ATOM 3915 N N . SER B 1 237 ? 24.114 -18.259 51.886 1.00 26.15 237 SER B N 1
ATOM 3916 C CA . SER B 1 237 ? 24.828 -18.964 52.960 1.00 27.82 237 SER B CA 1
ATOM 3917 C C . SER B 1 237 ? 24.136 -18.785 54.304 1.00 28.77 237 SER B C 1
ATOM 3918 O O . SER B 1 237 ? 23.891 -19.755 55.029 1.00 36.63 237 SER B O 1
ATOM 3921 N N . ILE B 1 238 ? 23.836 -17.535 54.635 1.00 25.69 238 ILE B N 1
ATOM 3922 C CA . ILE B 1 238 ? 23.176 -17.215 55.890 1.00 26.27 238 ILE B CA 1
ATOM 3923 C C . ILE B 1 238 ? 21.820 -17.904 56.020 1.00 25.77 238 ILE B C 1
ATOM 3924 O O . ILE B 1 238 ? 21.438 -18.321 57.113 1.00 32.31 238 ILE B O 1
ATOM 3929 N N . ALA B 1 239 ? 21.106 -18.037 54.908 1.00 15.50 239 ALA B N 1
ATOM 3930 C CA . ALA B 1 239 ? 19.696 -18.404 54.987 1.00 20.86 239 ALA B CA 1
ATOM 3931 C C . ALA B 1 239 ? 19.462 -19.889 54.807 1.00 17.96 239 ALA B C 1
ATOM 3932 O O . ALA B 1 239 ? 18.400 -20.406 55.166 1.00 19.47 239 ALA B O 1
ATOM 3934 N N . ARG B 1 240 ? 20.457 -20.568 54.245 1.00 26.39 240 ARG B N 1
ATOM 3935 C CA . ARG B 1 240 ? 20.354 -21.989 53.969 1.00 22.31 240 ARG B CA 1
ATOM 3936 C C . ARG B 1 240 ? 19.856 -22.733 55.202 1.00 27.61 240 ARG B C 1
ATOM 3937 O O . ARG B 1 240 ? 20.491 -22.714 56.262 1.00 32.03 240 ARG B O 1
ATOM 3945 N N . GLY B 1 241 ? 18.691 -23.354 55.050 1.00 38.08 241 GLY B N 1
ATOM 3946 C CA . GLY B 1 241 ? 18.061 -24.129 56.100 1.00 37.02 241 GLY B CA 1
ATOM 3947 C C . GLY B 1 241 ? 17.282 -23.305 57.106 1.00 40.97 241 GLY B C 1
ATOM 3948 O O . GLY B 1 241 ? 16.630 -23.851 57.994 1.00 50.04 241 GLY B O 1
ATOM 3949 N N . LYS B 1 242 ? 17.354 -21.985 56.974 1.00 48.67 242 LYS B N 1
ATOM 3950 C CA . LYS B 1 242 ? 16.720 -21.089 57.933 1.00 47.81 242 LYS B CA 1
ATOM 3951 C C . LYS B 1 242 ? 15.441 -20.480 57.363 1.00 45.78 242 LYS B C 1
ATOM 3952 O O . LYS B 1 242 ? 14.338 -20.889 57.733 1.00 45.24 242 LYS B O 1
ATOM 3958 N N . VAL B 1 243 ? 15.595 -19.492 56.479 1.00 27.91 243 VAL B N 1
ATOM 3959 C CA . VAL B 1 243 ? 14.456 -18.889 55.785 1.00 26.28 243 VAL B CA 1
ATOM 3960 C C . VAL B 1 243 ? 14.554 -19.084 54.291 1.00 19.43 243 VAL B C 1
ATOM 3961 O O . VAL B 1 243 ? 15.641 -19.205 53.733 1.00 21.32 243 VAL B O 1
ATOM 3965 N N . ALA B 1 244 ? 13.390 -19.105 53.662 1.00 12.62 244 ALA B N 1
ATOM 3966 C CA . ALA B 1 244 ? 13.260 -19.056 52.223 1.00 10.50 244 ALA B CA 1
ATOM 3967 C C . ALA B 1 244 ? 13.714 -17.670 51.754 1.00 11.97 244 ALA B C 1
ATOM 3968 O O . ALA B 1 244 ? 13.526 -16.677 52.456 1.00 8.72 244 ALA B O 1
ATOM 3970 N N . LEU B 1 245 ? 14.340 -17.601 50.585 1.00 15.15 245 LEU B N 1
ATOM 3971 C CA . LEU B 1 245 ? 14.817 -16.321 50.052 1.00 11.63 245 LEU B CA 1
ATOM 3972 C C . LEU B 1 245 ? 14.206 -16.035 48.687 1.00 15.58 245 LEU B C 1
ATOM 3973 O O . LEU B 1 245 ? 14.170 -16.917 47.812 1.00 17.53 245 LEU B O 1
ATOM 3978 N N . GLU B 1 246 ? 13.744 -14.794 48.516 1.00 23.04 246 GLU B N 1
ATOM 3979 C CA . GLU B 1 246 ? 13.193 -14.292 47.255 1.00 20.18 246 GLU B CA 1
ATOM 3980 C C . GLU B 1 246 ? 13.937 -13.009 46.844 1.00 25.10 246 GLU B C 1
ATOM 3981 O O . GLU B 1 246 ? 14.083 -12.092 47.644 1.00 21.00 246 GLU B O 1
ATOM 3987 N N . VAL B 1 247 ? 14.433 -12.960 45.608 1.00 20.96 247 VAL B N 1
ATOM 3988 C CA . VAL B 1 247 ? 15.250 -11.821 45.141 1.00 22.17 247 VAL B CA 1
ATOM 3989 C C . VAL B 1 247 ? 14.475 -10.822 44.278 1.00 23.61 247 VAL B C 1
ATOM 3990 O O . VAL B 1 247 ? 13.893 -11.191 43.271 1.00 23.97 247 VAL B O 1
ATOM 3994 N N . SER B 1 248 ? 14.473 -9.554 44.683 1.00 22.94 248 SER B N 1
ATOM 3995 C CA . SER B 1 248 ? 13.815 -8.490 43.924 1.00 25.42 248 SER B CA 1
ATOM 3996 C C . SER B 1 248 ? 14.795 -7.380 43.592 1.00 32.28 248 SER B C 1
ATOM 3997 O O . SER B 1 248 ? 15.575 -6.971 44.446 1.00 32.11 248 SER B O 1
ATOM 4000 N N . GLY B 1 249 ? 14.751 -6.886 42.360 1.00 36.18 249 GLY B N 1
ATOM 4001 C CA . GLY B 1 249 ? 15.658 -5.833 41.936 1.00 31.36 249 GLY B CA 1
ATOM 4002 C C . GLY B 1 249 ? 15.461 -5.533 40.467 1.00 32.44 249 GLY B C 1
ATOM 4003 O O . GLY B 1 249 ? 16.370 -5.733 39.664 1.00 33.62 249 GLY B O 1
ATOM 4004 N N . ASN B 1 250 ? 14.257 -5.072 40.133 1.00 41.82 250 ASN B N 1
ATOM 4005 C CA . ASN B 1 250 ? 13.838 -4.808 38.755 1.00 49.43 250 ASN B CA 1
ATOM 4006 C C . ASN B 1 250 ? 14.409 -5.810 37.754 1.00 45.80 250 ASN B C 1
ATOM 4007 O O . ASN B 1 250 ? 15.177 -5.444 36.873 1.00 48.87 250 ASN B O 1
ATOM 4012 N N . ILE B 1 251 ? 14.018 -7.070 37.888 1.00 34.07 251 ILE B N 1
ATOM 4013 C CA . ILE B 1 251 ? 14.619 -8.153 37.112 1.00 35.32 251 ILE B CA 1
ATOM 4014 C C . ILE B 1 251 ? 13.937 -8.420 35.765 1.00 35.64 251 ILE B C 1
ATOM 4015 O O . ILE B 1 251 ? 12.711 -8.370 35.656 1.00 33.48 251 ILE B O 1
ATOM 4020 N N . ASP B 1 252 ? 14.755 -8.676 34.746 1.00 36.29 252 ASP B N 1
ATOM 4021 C CA . ASP B 1 252 ? 14.288 -8.968 33.390 1.00 41.46 252 ASP B CA 1
ATOM 4022 C C . ASP B 1 252 ? 15.087 -10.119 32.752 1.00 42.57 252 ASP B C 1
ATOM 4023 O O . ASP B 1 252 ? 15.999 -10.684 33.367 1.00 42.80 252 ASP B O 1
ATOM 4028 N N . ARG B 1 253 ? 14.744 -10.442 31.509 1.00 40.25 253 ARG B N 1
ATOM 4029 C CA . ARG B 1 253 ? 15.396 -11.508 30.756 1.00 44.91 253 ARG B CA 1
ATOM 4030 C C . ARG B 1 253 ? 16.911 -11.356 30.669 1.00 51.39 253 ARG B C 1
ATOM 4031 O O . ARG B 1 253 ? 17.621 -12.294 30.299 1.00 55.36 253 ARG B O 1
ATOM 4039 N N . ASN B 1 254 ? 17.409 -10.177 31.009 1.00 44.46 254 ASN B N 1
ATOM 4040 C CA . ASN B 1 254 ? 18.836 -9.909 30.893 1.00 48.51 254 ASN B CA 1
ATOM 4041 C C . ASN B 1 254 ? 19.614 -9.980 32.206 1.00 47.91 254 ASN B C 1
ATOM 4042 O O . ASN B 1 254 ? 20.844 -9.988 32.196 1.00 57.31 254 ASN B O 1
ATOM 4047 N N . SER B 1 255 ? 18.904 -10.054 33.329 1.00 46.49 255 SER B N 1
ATOM 4048 C CA . SER B 1 255 ? 19.564 -10.077 34.631 1.00 49.02 255 SER B CA 1
ATOM 4049 C C . SER B 1 255 ? 19.270 -11.349 35.431 1.00 44.34 255 SER B C 1
ATOM 4050 O O . SER B 1 255 ? 19.996 -11.688 36.371 1.00 41.17 255 SER B O 1
ATOM 4053 N N . ILE B 1 256 ? 18.216 -12.059 35.034 1.00 38.33 256 ILE B N 1
ATOM 4054 C CA . ILE B 1 256 ? 17.715 -13.204 35.792 1.00 34.30 256 ILE B CA 1
ATOM 4055 C C . ILE B 1 256 ? 18.716 -14.367 35.928 1.00 32.93 256 ILE B C 1
ATOM 4056 O O . ILE B 1 256 ? 18.831 -14.963 36.999 1.00 27.58 256 ILE B O 1
ATOM 4061 N N . VAL B 1 257 ? 19.453 -14.661 34.860 1.00 30.16 257 VAL B N 1
ATOM 4062 C CA . VAL B 1 257 ? 20.410 -15.770 34.847 1.00 27.96 257 VAL B CA 1
ATOM 4063 C C . VAL B 1 257 ? 21.577 -15.600 35.823 1.00 29.25 257 VAL B C 1
ATOM 4064 O O . VAL B 1 257 ? 21.971 -16.548 36.517 1.00 22.65 257 VAL B O 1
ATOM 4068 N N . ALA B 1 258 ? 22.139 -14.395 35.851 1.00 45.83 258 ALA B N 1
ATOM 4069 C CA . ALA B 1 258 ? 23.198 -14.069 36.795 1.00 49.42 258 ALA B CA 1
ATOM 4070 C C . ALA B 1 258 ? 22.732 -14.297 38.233 1.00 44.86 258 ALA B C 1
ATOM 4071 O O . ALA B 1 258 ? 23.457 -14.873 39.054 1.00 41.75 258 ALA B O 1
ATOM 4073 N N . ILE B 1 259 ? 21.523 -13.833 38.534 1.00 29.64 259 ILE B N 1
ATOM 4074 C CA . ILE B 1 259 ? 20.938 -14.004 39.855 1.00 22.91 259 ILE B CA 1
ATOM 4075 C C . ILE B 1 259 ? 20.610 -15.458 40.145 1.00 24.73 259 ILE B C 1
ATOM 4076 O O . ILE B 1 259 ? 20.818 -15.950 41.257 1.00 21.69 259 ILE B O 1
ATOM 4081 N N . ALA B 1 260 ? 20.093 -16.155 39.143 1.00 28.09 260 ALA B N 1
ATOM 4082 C CA . ALA B 1 260 ? 19.723 -17.552 39.335 1.00 23.24 260 ALA B CA 1
ATOM 4083 C C . ALA B 1 260 ? 20.955 -18.431 39.597 1.00 21.59 260 ALA B C 1
ATOM 4084 O O . ALA B 1 260 ? 20.855 -19.485 40.219 1.00 16.19 260 ALA B O 1
ATOM 4086 N N . LYS B 1 261 ? 22.112 -17.989 39.112 1.00 21.90 261 LYS B N 1
ATOM 4087 C CA . LYS B 1 261 ? 23.361 -18.729 39.307 1.00 25.16 261 LYS B CA 1
ATOM 4088 C C . LYS B 1 261 ? 23.786 -18.760 40.784 1.00 23.78 261 LYS B C 1
ATOM 4089 O O . LYS B 1 261 ? 24.699 -19.495 41.166 1.00 21.15 261 LYS B O 1
ATOM 4095 N N . THR B 1 262 ? 23.116 -17.954 41.601 1.00 28.61 262 THR B N 1
ATOM 4096 C CA . THR B 1 262 ? 23.461 -17.806 43.008 1.00 26.35 262 THR B CA 1
ATOM 4097 C C . THR B 1 262 ? 22.774 -18.893 43.801 1.00 22.41 262 THR B C 1
ATOM 4098 O O . THR B 1 262 ? 23.241 -19.278 44.875 1.00 23.47 262 THR B O 1
ATOM 4102 N N . GLY B 1 263 ? 21.647 -19.370 43.274 1.00 32.50 263 GLY B N 1
ATOM 4103 C CA . GLY B 1 263 ? 20.902 -20.447 43.893 1.00 31.91 263 GLY B CA 1
ATOM 4104 C C . GLY B 1 263 ? 19.879 -20.006 44.925 1.00 29.66 263 GLY B C 1
ATOM 4105 O O . GLY B 1 263 ? 19.421 -20.821 45.739 1.00 26.40 263 GLY B O 1
ATOM 4106 N N . VAL B 1 264 ? 19.516 -18.728 44.923 1.00 18.40 264 VAL B N 1
ATOM 4107 C CA . VAL B 1 264 ? 18.405 -18.329 45.766 1.00 13.10 264 VAL B CA 1
ATOM 4108 C C . VAL B 1 264 ? 17.189 -19.088 45.286 1.00 18.91 264 VAL B C 1
ATOM 4109 O O . VAL B 1 264 ? 17.055 -19.353 44.080 1.00 21.86 264 VAL B O 1
ATOM 4113 N N . ASP B 1 265 ? 16.305 -19.412 46.231 1.00 23.23 265 ASP B N 1
ATOM 4114 C CA . ASP B 1 265 ? 15.142 -20.236 45.967 1.00 24.96 265 ASP B CA 1
ATOM 4115 C C . ASP B 1 265 ? 14.243 -19.605 44.911 1.00 30.90 265 ASP B C 1
ATOM 4116 O O . ASP B 1 265 ? 13.786 -20.271 43.978 1.00 31.18 265 ASP B O 1
ATOM 4121 N N . PHE B 1 266 ? 13.990 -18.310 45.081 1.00 17.47 266 PHE B N 1
ATOM 4122 C CA . PHE B 1 266 ? 12.970 -17.610 44.316 1.00 17.79 266 PHE B CA 1
ATOM 4123 C C . PHE B 1 266 ? 13.449 -16.282 43.746 1.00 20.51 266 PHE B C 1
ATOM 4124 O O . PHE B 1 266 ? 14.226 -15.576 44.373 1.00 23.73 266 PHE B O 1
ATOM 4132 N N . ILE B 1 267 ? 12.957 -15.947 42.560 1.00 22.81 267 ILE B N 1
ATOM 4133 C CA . ILE B 1 267 ? 13.206 -14.649 41.946 1.00 27.38 267 ILE B CA 1
ATOM 4134 C C . ILE B 1 267 ? 11.879 -13.947 41.645 1.00 25.30 267 ILE B C 1
ATOM 4135 O O . ILE B 1 267 ? 11.079 -14.436 40.847 1.00 29.31 267 ILE B O 1
ATOM 4140 N N . SER B 1 268 ? 11.635 -12.820 42.308 1.00 25.86 268 SER B N 1
ATOM 4141 C CA . SER B 1 268 ? 10.438 -12.024 42.050 1.00 30.56 268 SER B CA 1
ATOM 4142 C C . SER B 1 268 ? 10.644 -11.186 40.799 1.00 22.55 268 SER B C 1
ATOM 4143 O O . SER B 1 268 ? 11.726 -10.648 40.570 1.00 31.50 268 SER B O 1
ATOM 4146 N N . VAL B 1 269 ? 9.604 -11.077 39.991 1.00 14.34 269 VAL B N 1
ATOM 4147 C CA . VAL B 1 269 ? 9.690 -10.361 38.733 1.00 15.25 269 VAL B CA 1
ATOM 4148 C C . VAL B 1 269 ? 8.346 -9.710 38.434 1.00 18.81 269 VAL B C 1
ATOM 4149 O O . VAL B 1 269 ? 7.350 -10.395 38.188 1.00 15.81 269 VAL B O 1
ATOM 4153 N N . GLY B 1 270 ? 8.310 -8.386 38.474 1.00 14.35 270 GLY B N 1
ATOM 4154 C CA . GLY B 1 270 ? 7.101 -7.660 38.153 1.00 14.50 270 GLY B CA 1
ATOM 4155 C C . GLY B 1 270 ? 6.927 -7.599 36.655 1.00 13.39 270 GLY B C 1
ATOM 4156 O O . GLY B 1 270 ? 5.821 -7.422 36.156 1.00 10.12 270 GLY B O 1
ATOM 4157 N N . ALA B 1 271 ? 8.029 -7.764 35.931 1.00 18.65 271 ALA B N 1
ATOM 4158 C CA . ALA B 1 271 ? 8.038 -7.538 34.483 1.00 19.17 271 ALA B CA 1
ATOM 4159 C C . ALA B 1 271 ? 7.027 -8.434 33.795 1.00 16.02 271 ALA B C 1
ATOM 4160 O O . ALA B 1 271 ? 6.481 -8.089 32.754 1.00 20.54 271 ALA B O 1
ATOM 4162 N N . ILE B 1 272 ? 6.756 -9.579 34.404 1.00 22.84 272 ILE B N 1
ATOM 4163 C CA . ILE B 1 272 ? 5.916 -10.579 33.757 1.00 20.26 272 ILE B CA 1
ATOM 4164 C C . ILE B 1 272 ? 4.428 -10.239 33.774 1.00 20.21 272 ILE B C 1
ATOM 4165 O O . ILE B 1 272 ? 3.648 -10.900 33.104 1.00 20.20 272 ILE B O 1
ATOM 4170 N N . THR B 1 273 ? 4.048 -9.195 34.510 1.00 11.95 273 THR B N 1
ATOM 4171 C CA . THR B 1 273 ? 2.647 -8.768 34.597 1.00 10.35 273 THR B CA 1
ATOM 4172 C C . THR B 1 273 ? 2.463 -7.293 34.280 1.00 11.32 273 THR B C 1
ATOM 4173 O O . THR B 1 273 ? 1.490 -6.912 33.648 1.00 15.71 273 THR B O 1
ATOM 4177 N N . LYS B 1 274 ? 3.390 -6.480 34.769 1.00 24.75 274 LYS B N 1
ATOM 4178 C CA . LYS B 1 274 ? 3.529 -5.052 34.469 1.00 26.00 274 LYS B CA 1
ATOM 4179 C C . LYS B 1 274 ? 3.423 -4.677 32.981 1.00 27.00 274 LYS B C 1
ATOM 4180 O O . LYS B 1 274 ? 2.679 -3.771 32.593 1.00 19.85 274 LYS B O 1
ATOM 4186 N N . HIS B 1 275 ? 4.223 -5.344 32.158 1.00 25.17 275 HIS B N 1
ATOM 4187 C CA . HIS B 1 275 ? 4.237 -5.088 30.727 1.00 22.57 275 HIS B CA 1
ATOM 4188 C C . HIS B 1 275 ? 3.393 -6.146 30.037 1.00 25.95 275 HIS B C 1
ATOM 4189 O O . HIS B 1 275 ? 3.093 -7.180 30.628 1.00 28.01 275 HIS B O 1
ATOM 4196 N N . ILE B 1 276 ? 3.000 -5.878 28.796 1.00 24.41 276 ILE B N 1
ATOM 4197 C CA . ILE B 1 276 ? 2.343 -6.879 27.963 1.00 17.22 276 ILE B CA 1
ATOM 4198 C C . ILE B 1 276 ? 2.951 -6.929 26.568 1.00 17.84 276 ILE B C 1
ATOM 4199 O O . ILE B 1 276 ? 2.998 -5.925 25.865 1.00 18.10 276 ILE B O 1
ATOM 4204 N N . LYS B 1 277 ? 3.429 -8.098 26.163 1.00 34.72 277 LYS B N 1
ATOM 4205 C CA . LYS B 1 277 ? 3.747 -8.326 24.763 1.00 31.29 277 LYS B CA 1
ATOM 4206 C C . LYS B 1 277 ? 2.641 -9.227 24.233 1.00 25.36 277 LYS B C 1
ATOM 4207 O O . LYS B 1 277 ? 2.654 -10.439 24.447 1.00 26.51 277 LYS B O 1
ATOM 4213 N N . ALA B 1 278 ? 1.649 -8.631 23.585 1.00 19.59 278 ALA B N 1
ATOM 4214 C CA . ALA B 1 278 ? 0.542 -9.419 23.047 1.00 17.67 278 ALA B CA 1
ATOM 4215 C C . ALA B 1 278 ? 0.990 -10.374 21.932 1.00 18.20 278 ALA B C 1
ATOM 4216 O O . ALA B 1 278 ? 1.799 -10.029 21.063 1.00 17.97 278 ALA B O 1
ATOM 4218 N N . ILE B 1 279 ? 0.465 -11.588 21.992 1.00 17.32 279 ILE B N 1
ATOM 4219 C CA . ILE B 1 279 ? 0.672 -12.563 20.946 1.00 15.60 279 ILE B CA 1
ATOM 4220 C C . ILE B 1 279 ? -0.141 -12.188 19.722 1.00 14.50 279 ILE B C 1
ATOM 4221 O O . ILE B 1 279 ? -1.303 -11.786 19.835 1.00 13.50 279 ILE B O 1
ATOM 4226 N N . ASP B 1 280 ? 0.474 -12.334 18.553 1.00 15.50 280 ASP B N 1
ATOM 4227 C CA . ASP B 1 280 ? -0.195 -12.043 17.297 1.00 16.37 280 ASP B CA 1
ATOM 4228 C C . ASP B 1 280 ? -1.096 -13.197 16.833 1.00 19.62 280 ASP B C 1
ATOM 4229 O O . ASP B 1 280 ? -0.649 -14.343 16.590 1.00 19.35 280 ASP B O 1
ATOM 4234 N N . LEU B 1 281 ? -2.379 -12.878 16.720 1.00 9.41 281 LEU B N 1
ATOM 4235 C CA . LEU B 1 281 ? -3.403 -13.859 16.436 1.00 12.28 281 LEU B CA 1
ATOM 4236 C C . LEU B 1 281 ? -4.133 -13.428 15.201 1.00 16.65 281 LEU B C 1
ATOM 4237 O O . LEU B 1 281 ? -3.971 -12.306 14.751 1.00 13.83 281 LEU B O 1
ATOM 4242 N N . SER B 1 282 ? -4.942 -14.321 14.653 1.00 21.00 282 SER B N 1
ATOM 4243 C CA . SER B 1 282 ? -5.813 -13.974 13.548 1.00 24.17 282 SER B CA 1
ATOM 4244 C C . SER B 1 282 ? -7.010 -14.945 13.518 1.00 24.03 282 SER B C 1
ATOM 4245 O O . SER B 1 282 ? -6.851 -16.148 13.698 1.00 23.63 282 SER B O 1
ATOM 4248 N N . LEU B 1 283 ? -8.216 -14.424 13.333 1.00 31.02 283 LEU B N 1
ATOM 4249 C CA . LEU B 1 283 ? -9.358 -15.301 13.115 1.00 28.04 283 LEU B CA 1
ATOM 4250 C C . LEU B 1 283 ? -9.646 -15.406 11.613 1.00 31.36 283 LEU B C 1
ATOM 4251 O O . LEU B 1 283 ? -9.979 -14.417 10.961 1.00 29.79 283 LEU B O 1
ATOM 4256 N N . GLN B 1 284 ? -9.495 -16.592 11.052 1.00 19.42 284 GLN B N 1
ATOM 4257 C CA . GLN B 1 284 ? -9.844 -16.777 9.650 1.00 23.36 284 GLN B CA 1
ATOM 4258 C C . GLN B 1 284 ? -11.291 -17.279 9.544 1.00 22.46 284 GLN B C 1
ATOM 4259 O O . GLN B 1 284 ? -11.626 -18.386 9.987 1.00 19.42 284 GLN B O 1
ATOM 4265 N N . VAL B 1 285 ? -12.144 -16.429 8.981 1.00 19.61 285 VAL B N 1
ATOM 4266 C CA . VAL B 1 285 ? -13.567 -16.702 8.889 1.00 20.22 285 VAL B CA 1
ATOM 4267 C C . VAL B 1 285 ? -13.989 -17.112 7.480 1.00 30.92 285 VAL B C 1
ATOM 4268 O O . VAL B 1 285 ? -14.137 -16.260 6.601 1.00 31.19 285 VAL B O 1
ATOM 4272 N N . GLN B 1 286 ? -14.159 -18.419 7.285 1.00 28.87 286 GLN B N 1
ATOM 4273 C CA . GLN B 1 286 ? -14.764 -18.978 6.073 1.00 36.21 286 GLN B CA 1
ATOM 4274 C C . GLN B 1 286 ? -14.536 -20.476 5.920 1.00 46.67 286 GLN B C 1
ATOM 4275 O O . GLN B 1 286 ? -13.433 -20.909 5.592 1.00 43.19 286 GLN B O 1
#

Nearest PDB structures (foldseek):
  1qap-assembly1_B  TM=9.491E-01  e=3.250E-31  Salmonella enterica subsp. enterica serovar Typhimurium
  7xgn-assembly1_B  TM=9.525E-01  e=1.225E-26  Streptomyces pyridomyceticus
  1qpn-assembly1_A  TM=9.491E-01  e=5.472E-26  Mycobacterium tuberculosis H37Rv
  5huo-assembly2_H-2  TM=9.554E-01  e=3.946E-25  Streptococcus pyogenes GA06023
  5hup-assembly1_C-3  TM=9.527E-01  e=6.000E-25  Streptococcus pyogenes MGAS10750

Organism: Francisella tularensis subsp. tularensis (strain SCHU S4 / Schu 4) (NCBI:txid177416)

Sequence (550 aa):
NTDQINKVPNDIVTRLVRESLAEDIATGDITAQLAEDIDTTAFCITREEILCGQDFANEVINQLDKNIQITWLYSDAQKVPANARIFELKGNVRSILTAERTILNFIQLSGTATVTNKLVKLISQYKTKLLDTRKTIPGFRLAQKYAVRCGGGFNHRIGLFDAYLIKENHIGIAKAVTKAKKLDSNKVVEVEVTNLDELNQAIAAKADIVLDNFSGEDIDIAVSIARGKVALEVSGNIDRNSIVAIAKTGVDFISVGAITKHIKAIDLSLQVQNTDQINKVPNDIVTRLVRESLAEDIATGDITAQLAEDIDTTAFCITREEILCGQDFANEVINQLDKNIQITWLYSDAQKVPANARIFELKGNVRSILTAERTILNFIQLSGTATVTNKLVKLISQYKTKLLDTRKTIPGFRLAQKYAVRCGGGFNHRIGLFDAYLIKENHIRSAGGIAKAVTKAKKLDSNKVVEVEVTNLDELNQAIAAKADIVLDNFSGEDIDIAVSIARGKVALEVSGNIDRNSIVAIAKTGVDFISVGAITKHIKAIDLSLQVQ

InterPro domains:
  IPR002638 Quinolinate phosphoribosyl transferase, C-terminal [PF01729] (121-284)
  IPR004393 Nicotinate-nucleotide pyrophosphorylase [TIGR00078] (23-285)
  IPR004393 Nicotinate-nucleotide pyrophosphorylase [cd01572] (20-283)
  IPR013785 Aldolase-type TIM barrel [G3DSA:3.20.20.70] (135-275)
  IPR022412 Quinolinate phosphoribosyl transferase, N-terminal [PF02749] (35-118)
  IPR027277 Nicotinate-nucleotide pyrophosphorylase/Putative pyrophosphorylase ModD [PIRSF006250] (20-286)
  IPR027277 Nicotinate-nucleotide pyrophosphorylase/Putative pyrophosphorylase ModD [PTHR32179] (14-286)
  IPR036068 Nicotinate phosphoribosyltransferase-like, C-terminal [SSF51690] (121-284)
  IPR037128 Quinolinate phosphoribosyl transferase, N-terminal domain superfamily [G3DSA:3.90.1170.20] (1-134)

Secondary structure (DSSP, 8-state):
-PPP-SS--HHHHHHHHHHHHHHHHTT--GGGGGS-S-EEEEEEEES------HHHHHHHHHHH-TT-EEEESS-TT--PPTT-EEEEEEEEHHHHHHHHHHHHHHH--HHHHHHHHHHHHHHTTSS-EEE--S---TT-HHHHHHHHHHTT-B---SSSSSSEEE-TTT--HHHHHHHHHHH-TTS-EEE--SSHHHHHHHHHTT-SB--BS--HHHHHHHHHHHTTT-B-EEESS--TTTHHHHHTTT-SEEE-SHHHHSB-PPPEEEEE-/-PPP-SS--HHHHHHHHHHHHHHHHTT--TTGGGS-SSEEEEEEEES------HHHHHHHHHHH-TT-EEEESS-TT--PPTT-EEEEEEEEHHHHHHHHHHHHHHH--HHHHHHHHHHHHHTTTSS-EEE--S---TT-HHHHHHHHHHHT-B---SSSSSEEEE-HHHHHTTSSHHHHHHHHHHH-TTSEEEE--SSHHHHHHHHHTT-SB--BS--HHHHHHHHHHHTTT-B-EEBSS--TTTHHHHHTTT-SEEE-SHHHHSB-PPPEEEEE-

Foldseek 3Di:
DADAQQDDDLVLLQVVLVVLLCVQAPVHDPVLVVDDQDKFKWWKFFQAKAWAQPSNLVSLCVVQPVQKDKAAPDDQLDIDHGGDTGMMIITTSSSCVSSPPSNQVRGLLLQLLVQLLVLCVLLVPFLAAEEEDQLAPVSCLSVSSNSNVSNRHTYDYSDPPAAAEAEPVNDVQLVSLVVVCVVPVPHQHEYEDDADVSLVVNLVSQHAEYYEDDDLVRLLVSCVVPVVGHAYEDDYQDHSVCSNSSRVSRHHYYYYHCSHNDGDRGDMDMGID/DEDALQDDDLVLLQVVLVVLLCVPAPPHDPVLVVDDFDKFKWWKFFQAKAWDQPSNLVNLCVVQPVFKDKDAPDDGLDIDHHGDTGMMIITTSSSCVSSPPSRQVRRLLLQLLVQLLLLCVLLVVFLAAEEEDQLADPSCLSVNSNSNVSNRHGYDYSDPPQAAEAEPVNQVPPHHQLRSLVVVCVVPVPHQHEYEDDDPVVLVVNLVSQHAEYHEQDDLVVLLVSCVVPVVGHQYEDDYQDHPVCSNSNSVSRRHYYYHHPSRNDGDRTHMDMGID

Radius of gyration: 25.12 Å; Cα contacts (8 Å, |Δi|>4): 1193; chains: 2; bounding box: 57×47×75 Å

Solvent-accessible surface area: 22725 Å² total

B-factor: mean 27.42, std 11.5, range [4.32, 93.12]